Protein 3OHP (pdb70)

Organism: Vibrio cholerae serotype O1 (strain ATCC 39315 / El Tor Inaba N16961) (NCBI:txid243277)

CATH classification: 3.40.50.2020

B-factor: mean 32.17, std 9.3, range [16.94, 75.35]

Radius of gyration: 26.62 Å; Cα contacts (8 Å, |Δi|>4): 1599; chains: 4; bounding box: 49×73×77 Å

Structure (mmCIF, N/CA/C/O backbone):
data_3OHP
#
_entry.id   3OHP
#
_cell.length_a   50.511
_cell.length_b   145.213
_cell.length_c   51.611
_cell.angle_alpha   90.00
_cell.angle_beta   94.76
_cell.angle_gamma   90.00
#
_symmetry.space_group_name_H-M   'P 1 21 1'
#
loop_
_entity.id
_entity.type
_entity.pdbx_description
1 polymer 'Hypoxanthine phosphoribosyltransferase'
2 water water
#
loop_
_atom_site.group_PDB
_atom_site.id
_atom_site.type_symbol
_atom_site.label_atom_id
_atom_site.label_alt_id
_atom_site.label_comp_id
_atom_site.label_asym_id
_atom_site.label_entity_id
_atom_site.label_seq_id
_atom_site.pdbx_PDB_ins_code
_atom_site.Cartn_x
_atom_site.Cartn_y
_atom_site.Cartn_z
_atom_site.occupancy
_atom_site.B_iso_or_equiv
_atom_site.auth_seq_id
_atom_site.auth_comp_id
_atom_site.auth_asym_id
_atom_site.auth_atom_id
_atom_site.pdbx_PDB_model_num
ATOM 1 N N . LYS A 1 2 ? -4.369 -10.616 -21.216 1.00 56.02 2 LYS A N 1
ATOM 2 C CA . LYS A 1 2 ? -3.229 -11.104 -22.056 1.00 56.63 2 LYS A CA 1
ATOM 3 C C . LYS A 1 2 ? -1.864 -11.111 -21.313 1.00 55.21 2 LYS A C 1
ATOM 4 O O . LYS A 1 2 ? -0.858 -11.565 -21.871 1.00 56.38 2 LYS A O 1
ATOM 6 N N . HIS A 1 3 ? -1.828 -10.613 -20.070 1.00 52.79 3 HIS A N 1
ATOM 7 C CA . HIS A 1 3 ? -0.685 -10.834 -19.170 1.00 50.55 3 HIS A CA 1
ATOM 8 C C . HIS A 1 3 ? -1.131 -11.554 -17.880 1.00 47.92 3 HIS A C 1
ATOM 9 O O . HIS A 1 3 ? -2.316 -11.587 -17.561 1.00 47.59 3 HIS A O 1
ATOM 16 N N . THR A 1 4 ? -0.194 -12.153 -17.157 1.00 44.90 4 THR A N 1
ATOM 17 C CA . THR A 1 4 ? -0.535 -12.753 -15.880 1.00 42.01 4 THR A CA 1
ATOM 18 C C . THR A 1 4 ? 0.570 -12.565 -14.852 1.00 39.44 4 THR A C 1
ATOM 19 O O . THR A 1 4 ? 1.679 -12.136 -15.192 1.00 39.01 4 THR A O 1
ATOM 23 N N . VAL A 1 5 ? 0.251 -12.890 -13.599 1.00 36.24 5 VAL A N 1
ATOM 24 C CA . VAL A 1 5 ? 1.175 -12.769 -12.479 1.00 33.44 5 VAL A CA 1
ATOM 25 C C . VAL A 1 5 ? 1.548 -14.155 -11.933 1.00 32.87 5 VAL A C 1
ATOM 26 O O . VAL A 1 5 ? 0.693 -14.959 -11.601 1.00 32.56 5 VAL A O 1
ATOM 30 N N . GLU A 1 6 ? 2.847 -14.392 -11.864 1.00 31.93 6 GLU A N 1
ATOM 31 C CA . GLU A 1 6 ? 3.478 -15.610 -11.411 1.00 32.52 6 GLU A CA 1
ATOM 32 C C . GLU A 1 6 ? 4.049 -15.279 -10.023 1.00 30.38 6 GLU A C 1
ATOM 33 O O . GLU A 1 6 ? 4.468 -14.151 -9.805 1.00 29.55 6 GLU A O 1
ATOM 39 N N . VAL A 1 7 ? 4.080 -16.227 -9.090 1.00 29.64 7 VAL A N 1
ATOM 40 C CA . VAL A 1 7 ? 4.688 -15.974 -7.784 1.00 28.43 7 VAL A CA 1
ATOM 41 C C . VAL A 1 7 ? 6.205 -16.043 -7.948 1.00 29.07 7 VAL A C 1
ATOM 42 O O . VAL A 1 7 ? 6.725 -17.041 -8.422 1.00 29.99 7 VAL A O 1
ATOM 46 N N . MET A 1 8 ? 6.913 -14.981 -7.601 1.00 27.93 8 MET A N 1
ATOM 47 C CA . MET A 1 8 ? 8.370 -15.005 -7.569 1.00 28.11 8 MET A CA 1
ATOM 48 C C . MET A 1 8 ? 8.890 -15.241 -6.141 1.00 27.13 8 MET A C 1
ATOM 49 O O . MET A 1 8 ? 9.781 -16.054 -5.929 1.00 27.19 8 MET A O 1
ATOM 54 N N . ILE A 1 9 ? 8.333 -14.542 -5.158 1.00 24.73 9 ILE A N 1
ATOM 55 C CA . ILE A 1 9 ? 8.713 -14.765 -3.757 1.00 24.20 9 ILE A CA 1
ATOM 56 C C . ILE A 1 9 ? 7.435 -14.969 -2.932 1.00 24.06 9 ILE A C 1
ATOM 57 O O . ILE A 1 9 ? 6.582 -14.116 -2.903 1.00 23.84 9 ILE A O 1
ATOM 62 N N . SER A 1 10 ? 7.297 -16.117 -2.283 1.00 24.88 10 SER A N 1
ATOM 63 C CA . SER A 1 10 ? 6.050 -16.472 -1.656 1.00 25.26 10 SER A CA 1
ATOM 64 C C . SER A 1 10 ? 5.793 -15.596 -0.427 1.00 24.62 10 SER A C 1
ATOM 65 O O . SER A 1 10 ? 6.730 -15.029 0.143 1.00 23.40 10 SER A O 1
ATOM 68 N N A GLU A 1 11 ? 4.508 -15.519 -0.072 0.50 24.12 11 GLU A N 1
ATOM 69 N N B GLU A 1 11 ? 4.532 -15.469 -0.039 0.50 23.64 11 GLU A N 1
ATOM 70 C CA A GLU A 1 11 ? 3.972 -14.891 1.140 0.50 24.23 11 GLU A CA 1
ATOM 71 C CA B GLU A 1 11 ? 4.184 -14.726 1.161 0.50 23.24 11 GLU A CA 1
ATOM 72 C C A GLU A 1 11 ? 4.786 -15.229 2.385 0.50 23.74 11 GLU A C 1
ATOM 73 C C B GLU A 1 11 ? 5.036 -15.194 2.336 0.50 23.26 11 GLU A C 1
ATOM 74 O O A GLU A 1 11 ? 5.077 -14.358 3.195 0.50 23.15 11 GLU A O 1
ATOM 75 O O B GLU A 1 11 ? 5.619 -14.386 3.045 0.50 22.83 11 GLU A O 1
ATOM 86 N N . GLN A 1 12 ? 5.134 -16.503 2.530 1.00 23.94 12 GLN A N 1
ATOM 87 C CA . GLN A 1 12 ? 5.847 -17.019 3.714 1.00 24.32 12 GLN A CA 1
ATOM 88 C C . GLN A 1 12 ? 7.359 -16.728 3.677 1.00 23.66 12 GLN A C 1
ATOM 89 O O . GLN A 1 12 ? 7.977 -16.434 4.709 1.00 23.00 12 GLN A O 1
ATOM 95 N N . GLU A 1 13 ? 7.945 -16.814 2.491 1.00 23.28 13 GLU A N 1
ATOM 96 C CA . GLU A 1 13 ? 9.335 -16.421 2.296 1.00 24.73 13 GLU A CA 1
ATOM 97 C C . GLU A 1 13 ? 9.502 -14.920 2.629 1.00 23.55 13 GLU A C 1
ATOM 98 O O . GLU A 1 13 ? 10.412 -14.521 3.361 1.00 23.97 13 GLU A O 1
ATOM 104 N N . VAL A 1 14 ? 8.584 -14.094 2.137 1.00 22.44 14 VAL A N 1
ATOM 105 C CA . VAL A 1 14 ? 8.613 -12.677 2.482 1.00 20.92 14 VAL A CA 1
ATOM 106 C C . VAL A 1 14 ? 8.529 -12.517 4.012 1.00 21.68 14 VAL A C 1
ATOM 107 O O . VAL A 1 14 ? 9.328 -11.789 4.605 1.00 20.52 14 VAL A O 1
ATOM 111 N N . ALA A 1 15 ? 7.573 -13.208 4.641 1.00 20.93 15 ALA A N 1
ATOM 112 C CA . ALA A 1 15 ? 7.370 -13.035 6.081 1.00 20.94 15 ALA A CA 1
ATOM 113 C C . ALA A 1 15 ? 8.593 -13.435 6.895 1.00 21.45 15 ALA A C 1
ATOM 114 O O . ALA A 1 15 ? 8.945 -12.771 7.876 1.00 21.76 15 ALA A O 1
ATOM 116 N N . GLN A 1 16 ? 9.213 -14.557 6.535 1.00 21.11 16 GLN A N 1
ATOM 117 C CA . GLN A 1 16 ? 10.413 -15.011 7.210 1.00 22.42 16 GLN A CA 1
ATOM 118 C C . GLN A 1 16 ? 11.548 -13.989 7.089 1.00 22.72 16 GLN A C 1
ATOM 119 O O . GLN A 1 16 ? 12.236 -13.685 8.079 1.00 22.25 16 GLN A O 1
ATOM 125 N N . ARG A 1 17 ? 11.738 -13.454 5.882 1.00 22.42 17 ARG A N 1
ATOM 126 C CA . ARG A 1 17 ? 12.770 -12.454 5.671 1.00 22.82 17 ARG A CA 1
ATOM 127 C C . ARG A 1 17 ? 12.537 -11.201 6.524 1.00 22.01 17 ARG A C 1
ATOM 128 O O . ARG A 1 17 ? 13.472 -10.658 7.082 1.00 21.49 17 ARG A O 1
ATOM 136 N N . ILE A 1 18 ? 11.287 -10.733 6.589 1.00 21.38 18 ILE A N 1
ATOM 137 C CA . ILE A 1 18 ? 10.921 -9.513 7.319 1.00 19.99 18 ILE A CA 1
ATOM 138 C C . ILE A 1 18 ? 11.086 -9.761 8.820 1.00 21.12 18 ILE A C 1
ATOM 139 O O . ILE A 1 18 ? 11.510 -8.870 9.574 1.00 20.37 18 ILE A O 1
ATOM 144 N N . ARG A 1 19 ? 10.827 -10.999 9.243 1.00 21.01 19 ARG A N 1
ATOM 145 C CA . ARG A 1 19 ? 11.107 -11.402 10.626 1.00 21.25 19 ARG A CA 1
ATOM 146 C C . ARG A 1 19 ? 12.618 -11.256 10.924 1.00 21.60 19 ARG A C 1
ATOM 147 O O . ARG A 1 19 ? 13.025 -10.735 11.972 1.00 21.39 19 ARG A O 1
ATOM 155 N N . GLU A 1 20 ? 13.454 -11.679 9.980 1.00 21.60 20 GLU A N 1
ATOM 156 C CA . GLU A 1 20 ? 14.904 -11.608 10.176 1.00 22.59 20 GLU A CA 1
ATOM 157 C C . GLU A 1 20 ? 15.403 -10.157 10.184 1.00 22.67 20 GLU A C 1
ATOM 158 O O . GLU A 1 20 ? 16.203 -9.779 11.034 1.00 23.03 20 GLU A O 1
ATOM 164 N N . LEU A 1 21 ? 14.941 -9.355 9.223 1.00 21.66 21 LEU A N 1
ATOM 165 C CA . LEU A 1 21 ? 15.230 -7.923 9.229 1.00 21.38 21 LEU A CA 1
ATOM 166 C C . LEU A 1 21 ? 14.815 -7.251 10.547 1.00 21.76 21 LEU A C 1
ATOM 167 O O . LEU A 1 21 ? 15.576 -6.476 11.117 1.00 20.83 21 LEU A O 1
ATOM 172 N N . GLY A 1 22 ? 13.600 -7.535 11.023 1.00 22.05 22 GLY A N 1
ATOM 173 C CA . GLY A 1 22 ? 13.113 -6.938 12.252 1.00 21.46 22 GLY A CA 1
ATOM 174 C C . GLY A 1 22 ? 14.024 -7.262 13.431 1.00 22.58 22 GLY A C 1
ATOM 175 O O . GLY A 1 22 ? 14.298 -6.396 14.246 1.00 22.63 22 GLY A O 1
ATOM 176 N N . GLN A 1 23 ? 14.493 -8.511 13.502 1.00 23.30 23 GLN A N 1
ATOM 177 C CA . GLN A 1 23 ? 15.429 -8.942 14.525 1.00 25.06 23 GLN A CA 1
ATOM 178 C C . GLN A 1 23 ? 16.743 -8.170 14.443 1.00 24.40 23 GLN A C 1
ATOM 179 O O . GLN A 1 23 ? 17.284 -7.751 15.469 1.00 24.32 23 GLN A O 1
ATOM 185 N N . GLN A 1 24 ? 17.273 -8.012 13.231 1.00 22.92 24 GLN A N 1
ATOM 186 C CA . GLN A 1 24 ? 18.552 -7.315 13.095 1.00 23.94 24 GLN A CA 1
ATOM 187 C C . GLN A 1 24 ? 18.384 -5.818 13.393 1.00 23.13 24 GLN A C 1
ATOM 188 O O . GLN A 1 24 ? 19.263 -5.189 13.948 1.00 22.30 24 GLN A O 1
ATOM 194 N N . ILE A 1 25 ? 17.228 -5.260 13.036 1.00 21.96 25 ILE A N 1
ATOM 195 C CA . ILE A 1 25 ? 16.977 -3.838 13.262 1.00 21.80 25 ILE A CA 1
ATOM 196 C C . ILE A 1 25 ? 16.756 -3.609 14.749 1.00 21.92 25 ILE A C 1
ATOM 197 O O . ILE A 1 25 ? 17.253 -2.631 15.305 1.00 23.05 25 ILE A O 1
ATOM 202 N N . THR A 1 26 ? 16.032 -4.518 15.395 1.00 22.94 26 THR A N 1
ATOM 203 C CA . THR A 1 26 ? 15.800 -4.433 16.834 1.00 23.36 26 THR A CA 1
ATOM 204 C C . THR A 1 26 ? 17.147 -4.402 17.547 1.00 25.64 26 THR A C 1
ATOM 205 O O . THR A 1 26 ? 17.388 -3.554 18.400 1.00 25.73 26 THR A O 1
ATOM 209 N N . GLU A 1 27 ? 18.014 -5.351 17.219 1.00 26.41 27 GLU A N 1
ATOM 210 C CA . GLU A 1 27 ? 19.337 -5.415 17.827 1.00 28.99 27 GLU A CA 1
ATOM 211 C C . GLU A 1 27 ? 20.115 -4.120 17.564 1.00 28.48 27 GLU A C 1
ATOM 212 O O . GLU A 1 27 ? 20.717 -3.539 18.477 1.00 28.04 27 GLU A O 1
ATOM 218 N N . HIS A 1 28 ? 20.085 -3.674 16.316 1.00 27.11 28 HIS A N 1
ATOM 219 C CA . HIS A 1 28 ? 20.884 -2.517 15.911 1.00 27.97 28 HIS A CA 1
ATOM 220 C C . HIS A 1 28 ? 20.553 -1.262 16.720 1.00 27.48 28 HIS A C 1
ATOM 221 O O . HIS A 1 28 ? 21.439 -0.577 17.173 1.00 26.73 28 HIS A O 1
ATOM 228 N N . TYR A 1 29 ? 19.268 -0.966 16.873 1.00 26.49 29 TYR A N 1
ATOM 229 C CA . TYR A 1 29 ? 18.848 0.215 17.616 1.00 26.58 29 TYR A CA 1
ATOM 230 C C . TYR A 1 29 ? 18.554 -0.023 19.097 1.00 28.75 29 TYR A C 1
ATOM 231 O O . TYR A 1 29 ? 17.975 0.841 19.747 1.00 27.98 29 TYR A O 1
ATOM 240 N N . GLN A 1 30 ? 18.908 -1.194 19.614 1.00 30.88 30 GLN A N 1
ATOM 241 C CA . GLN A 1 30 ? 18.764 -1.447 21.040 1.00 35.07 30 GLN A CA 1
ATOM 242 C C . GLN A 1 30 ? 19.283 -0.198 21.778 1.00 36.40 30 GLN A C 1
ATOM 243 O O . GLN A 1 30 ? 20.348 0.302 21.451 1.00 36.42 30 GLN A O 1
ATOM 249 N N . GLY A 1 31 ? 18.538 0.332 22.740 1.00 38.22 31 GLY A N 1
ATOM 250 C CA . GLY A 1 31 ? 19.059 1.484 23.513 1.00 41.41 31 GLY A CA 1
ATOM 251 C C . GLY A 1 31 ? 18.943 2.863 22.853 1.00 42.48 31 GLY A C 1
ATOM 252 O O . GLY A 1 31 ? 19.281 3.876 23.461 1.00 43.26 31 GLY A O 1
ATOM 253 N N . SER A 1 32 ? 18.477 2.929 21.603 1.00 41.90 32 SER A N 1
ATOM 254 C CA . SER A 1 32 ? 18.070 4.221 21.046 1.00 42.04 32 SER A CA 1
ATOM 255 C C . SER A 1 32 ? 16.704 4.634 21.646 1.00 43.11 32 SER A C 1
ATOM 256 O O . SER A 1 32 ? 15.734 3.867 21.627 1.00 42.82 32 SER A O 1
ATOM 259 N N . SER A 1 33 ? 16.610 5.844 22.173 1.00 44.63 33 SER A N 1
ATOM 260 C CA . SER A 1 33 ? 15.312 6.300 22.688 1.00 45.24 33 SER A CA 1
ATOM 261 C C . SER A 1 33 ? 14.458 6.912 21.560 1.00 43.57 33 SER A C 1
ATOM 262 O O . SER A 1 33 ? 13.260 7.174 21.727 1.00 43.94 33 SER A O 1
ATOM 265 N N . ASP A 1 34 ? 15.056 7.080 20.386 1.00 40.15 34 ASP A N 1
ATOM 266 C CA . ASP A 1 34 ? 14.394 7.846 19.375 1.00 37.77 34 ASP A CA 1
ATOM 267 C C . ASP A 1 34 ? 14.446 7.249 17.979 1.00 34.70 34 ASP A C 1
ATOM 268 O O . ASP A 1 34 ? 14.911 7.891 17.045 1.00 34.03 34 ASP A O 1
ATOM 273 N N . LEU A 1 35 ? 13.933 6.041 17.830 1.00 31.42 35 LEU A N 1
ATOM 274 C CA . LEU A 1 35 ? 13.820 5.457 16.506 1.00 28.79 35 LEU A CA 1
ATOM 275 C C . LEU A 1 35 ? 12.559 5.947 15.794 1.00 27.07 35 LEU A C 1
ATOM 276 O O . LEU A 1 35 ? 11.487 5.954 16.381 1.00 26.09 35 LEU A O 1
ATOM 281 N N . VAL A 1 36 ? 12.694 6.343 14.522 1.00 26.29 36 VAL A N 1
ATOM 282 C CA . VAL A 1 36 ? 11.540 6.642 13.670 1.00 24.79 36 VAL A CA 1
ATOM 283 C C . VAL A 1 36 ? 11.680 5.986 12.298 1.00 24.46 36 VAL A C 1
ATOM 284 O O . VAL A 1 36 ? 12.707 6.138 11.625 1.00 22.78 36 VAL A O 1
ATOM 288 N N . LEU A 1 37 ? 10.650 5.238 11.899 1.00 23.11 37 LEU A N 1
ATOM 289 C CA . LEU A 1 37 ? 10.611 4.677 10.567 1.00 22.93 37 LEU A CA 1
ATOM 290 C C . LEU A 1 37 ? 9.868 5.640 9.663 1.00 22.31 37 LEU A C 1
ATOM 291 O O . LEU A 1 37 ? 8.757 6.104 9.981 1.00 21.21 37 LEU A O 1
ATOM 296 N N . VAL A 1 38 ? 10.495 5.955 8.544 1.00 21.73 38 VAL A N 1
ATOM 297 C CA . VAL A 1 38 ? 9.892 6.850 7.584 1.00 20.40 38 VAL A CA 1
ATOM 298 C C . VAL A 1 38 ? 9.747 6.056 6.293 1.00 20.45 38 VAL A C 1
ATOM 299 O O . VAL A 1 38 ? 10.767 5.652 5.710 1.00 21.15 38 VAL A O 1
ATOM 303 N N . GLY A 1 39 ? 8.511 5.836 5.841 1.00 19.29 39 GLY A N 1
ATOM 304 C CA . GLY A 1 39 ? 8.280 5.193 4.531 1.00 20.28 39 GLY A CA 1
ATOM 305 C C . GLY A 1 39 ? 8.150 6.203 3.405 1.00 21.60 39 GLY A C 1
ATOM 306 O O . GLY A 1 39 ? 7.734 7.355 3.632 1.00 21.91 39 GLY A O 1
ATOM 307 N N . LEU A 1 40 ? 8.464 5.779 2.186 1.00 22.64 40 LEU A N 1
ATOM 308 C CA . LEU A 1 40 ? 8.166 6.571 0.989 1.00 24.32 40 LEU A CA 1
ATOM 309 C C . LEU A 1 40 ? 6.892 6.071 0.302 1.00 24.45 40 LEU A C 1
ATOM 310 O O . LEU A 1 40 ? 6.823 4.936 -0.154 1.00 24.50 40 LEU A O 1
ATOM 315 N N . LEU A 1 41 ? 5.878 6.915 0.242 1.00 24.71 41 LEU A N 1
ATOM 316 C CA . LEU A 1 41 ? 4.577 6.504 -0.241 1.00 25.13 41 LEU A CA 1
ATOM 317 C C . LEU A 1 41 ? 4.556 6.593 -1.795 1.00 26.23 41 LEU A C 1
ATOM 318 O O . LEU A 1 41 ? 5.287 7.383 -2.376 1.00 25.66 41 LEU A O 1
ATOM 323 N N . ARG A 1 42 ? 3.744 5.786 -2.467 1.00 26.67 42 ARG A N 1
ATOM 324 C CA . ARG A 1 42 ? 2.836 4.853 -1.836 1.00 26.69 42 ARG A CA 1
ATOM 325 C C . ARG A 1 42 ? 3.471 3.511 -1.543 1.00 26.09 42 ARG A C 1
ATOM 326 O O . ARG A 1 42 ? 3.004 2.806 -0.667 1.00 26.42 42 ARG A O 1
ATOM 334 N N . GLY A 1 43 ? 4.530 3.162 -2.268 1.00 25.59 43 GLY A N 1
ATOM 335 C CA . GLY A 1 43 ? 5.011 1.773 -2.298 1.00 25.75 43 GLY A CA 1
ATOM 336 C C . GLY A 1 43 ? 5.413 1.140 -0.972 1.00 24.97 43 GLY A C 1
ATOM 337 O O . GLY A 1 43 ? 5.210 -0.057 -0.771 1.00 27.01 43 GLY A O 1
ATOM 338 N N . SER A 1 44 ? 5.964 1.936 -0.065 1.00 23.68 44 SER A N 1
ATOM 339 C CA . SER A 1 44 ? 6.476 1.443 1.217 1.00 23.59 44 SER A CA 1
ATOM 340 C C . SER A 1 44 ? 5.476 0.929 2.219 1.00 22.22 44 SER A C 1
ATOM 341 O O . SER A 1 44 ? 5.870 0.287 3.194 1.00 21.95 44 SER A O 1
ATOM 344 N N . PHE A 1 45 ? 4.209 1.271 2.058 1.00 21.38 45 PHE A N 1
ATOM 345 C CA . PHE A 1 45 ? 3.303 1.128 3.190 1.00 21.43 45 PHE A CA 1
ATOM 346 C C . PHE A 1 45 ? 3.088 -0.292 3.699 1.00 20.89 45 PHE A C 1
ATOM 347 O O . PHE A 1 45 ? 2.981 -0.506 4.887 1.00 21.12 45 PHE A O 1
ATOM 355 N N . VAL A 1 46 ? 3.043 -1.265 2.812 1.00 20.34 46 VAL A N 1
ATOM 356 C CA . VAL A 1 46 ? 2.834 -2.661 3.242 1.00 20.00 46 VAL A CA 1
ATOM 357 C C . VAL A 1 46 ? 4.078 -3.213 3.953 1.00 20.13 46 VAL A C 1
ATOM 358 O O . VAL A 1 46 ? 3.969 -3.749 5.053 1.00 20.47 46 VAL A O 1
ATOM 362 N N . PHE A 1 47 ? 5.243 -3.091 3.312 1.00 19.64 47 PHE A N 1
ATOM 363 C CA . PHE A 1 47 ? 6.527 -3.514 3.894 1.00 19.41 47 PHE A CA 1
ATOM 364 C C . PHE A 1 47 ? 6.707 -2.835 5.256 1.00 18.74 47 PHE A C 1
ATOM 365 O O . PHE A 1 47 ? 7.066 -3.474 6.201 1.00 19.80 47 PHE A O 1
ATOM 373 N N . MET A 1 48 ? 6.433 -1.530 5.328 1.00 18.70 48 MET A N 1
ATOM 374 C CA . MET A 1 48 ? 6.466 -0.751 6.571 1.00 19.71 48 MET A CA 1
ATOM 375 C C . MET A 1 48 ? 5.599 -1.345 7.663 1.00 18.41 48 MET A C 1
ATOM 376 O O . MET A 1 48 ? 6.009 -1.419 8.848 1.00 17.87 48 MET A O 1
ATOM 381 N N . ALA A 1 49 ? 4.355 -1.665 7.298 1.00 17.83 49 ALA A N 1
ATOM 382 C CA . ALA A 1 49 ? 3.419 -2.208 8.288 1.00 19.18 49 ALA A CA 1
ATOM 383 C C . ALA A 1 49 ? 3.955 -3.514 8.839 1.00 19.87 49 ALA A C 1
ATOM 384 O O . ALA A 1 49 ? 3.947 -3.754 10.062 1.00 19.88 49 ALA A O 1
ATOM 386 N N . ASP A 1 50 ? 4.442 -4.366 7.946 1.00 19.17 50 ASP A N 1
ATOM 387 C CA . ASP A 1 50 ? 4.927 -5.678 8.404 1.00 20.20 50 ASP A CA 1
ATOM 388 C C . ASP A 1 50 ? 6.228 -5.555 9.189 1.00 20.73 50 ASP A C 1
ATOM 389 O O . ASP A 1 50 ? 6.386 -6.154 10.263 1.00 20.69 50 ASP A O 1
ATOM 394 N N . LEU A 1 51 ? 7.114 -4.711 8.699 1.00 19.59 51 LEU A N 1
ATOM 395 C CA . LEU A 1 51 ? 8.415 -4.561 9.342 1.00 19.81 51 LEU A CA 1
ATOM 396 C C . LEU A 1 51 ? 8.287 -3.942 10.732 1.00 20.66 51 LEU A C 1
ATOM 397 O O . LEU A 1 51 ? 8.925 -4.402 11.679 1.00 21.16 51 LEU A O 1
ATOM 402 N N . ALA A 1 52 ? 7.484 -2.881 10.839 1.00 20.46 52 ALA A N 1
ATOM 403 C CA . ALA A 1 52 ? 7.300 -2.184 12.119 1.00 21.48 52 ALA A CA 1
ATOM 404 C C . ALA A 1 52 ? 6.844 -3.192 13.148 1.00 21.63 52 ALA A C 1
ATOM 405 O O . ALA A 1 52 ? 7.222 -3.122 14.304 1.00 22.69 52 ALA A O 1
ATOM 407 N N . ARG A 1 53 ? 5.998 -4.129 12.732 1.00 22.33 53 ARG A N 1
ATOM 408 C CA . ARG A 1 53 ? 5.510 -5.142 13.686 1.00 22.57 53 ARG A CA 1
ATOM 409 C C . ARG A 1 53 ? 6.572 -6.185 14.103 1.00 23.03 53 ARG A C 1
ATOM 410 O O . ARG A 1 53 ? 6.370 -6.923 15.065 1.00 21.93 53 ARG A O 1
ATOM 418 N N . GLN A 1 54 ? 7.663 -6.273 13.348 1.00 22.58 54 GLN A N 1
ATOM 419 C CA . GLN A 1 54 ? 8.738 -7.194 13.718 1.00 23.53 54 GLN A CA 1
ATOM 420 C C . GLN A 1 54 ? 9.860 -6.482 14.481 1.00 23.54 54 GLN A C 1
ATOM 421 O O . GLN A 1 54 ? 10.886 -7.081 14.783 1.00 24.31 54 GLN A O 1
ATOM 427 N N . ILE A 1 55 ? 9.698 -5.189 14.733 1.00 23.42 55 ILE A N 1
ATOM 428 C CA . ILE A 1 55 ? 10.729 -4.450 15.437 1.00 24.30 55 ILE A CA 1
ATOM 429 C C . ILE A 1 55 ? 10.323 -4.321 16.900 1.00 25.56 55 ILE A C 1
ATOM 430 O O . ILE A 1 55 ? 9.328 -3.679 17.251 1.00 26.23 55 ILE A O 1
ATOM 435 N N . HIS A 1 56 ? 11.081 -4.958 17.764 1.00 26.75 56 HIS A N 1
ATOM 436 C CA . HIS A 1 56 ? 10.670 -5.010 19.164 1.00 28.53 56 HIS A CA 1
ATOM 437 C C . HIS A 1 56 ? 11.250 -3.884 19.994 1.00 28.73 56 HIS A C 1
ATOM 438 O O . HIS A 1 56 ? 11.896 -4.106 21.012 1.00 28.34 56 HIS A O 1
ATOM 445 N N . LEU A 1 57 ? 10.958 -2.665 19.549 1.00 28.59 57 LEU A N 1
ATOM 446 C CA . LEU A 1 57 ? 11.364 -1.437 20.227 1.00 28.61 57 LEU A CA 1
ATOM 447 C C . LEU A 1 57 ? 10.240 -0.442 20.061 1.00 28.35 57 LEU A C 1
ATOM 448 O O . LEU A 1 57 ? 9.567 -0.406 19.016 1.00 26.80 57 LEU A O 1
ATOM 453 N N . THR A 1 58 ? 10.055 0.390 21.067 1.00 28.64 58 THR A N 1
ATOM 454 C CA . THR A 1 58 ? 9.128 1.481 20.979 1.00 29.12 58 THR A CA 1
ATOM 455 C C . THR A 1 58 ? 9.663 2.422 19.932 1.00 29.04 58 THR A C 1
ATOM 456 O O . THR A 1 58 ? 10.845 2.789 19.966 1.00 30.11 58 THR A O 1
ATOM 460 N N . HIS A 1 59 ? 8.826 2.790 18.970 1.00 26.87 59 HIS A N 1
ATOM 461 C CA . HIS A 1 59 ? 9.296 3.709 17.932 1.00 25.94 59 HIS A CA 1
ATOM 462 C C . HIS A 1 59 ? 8.167 4.493 17.292 1.00 26.09 59 HIS A C 1
ATOM 463 O O . HIS A 1 59 ? 6.984 4.211 17.540 1.00 25.77 59 HIS A O 1
ATOM 470 N N . GLN A 1 60 ? 8.529 5.476 16.467 1.00 25.88 60 GLN A N 1
ATOM 471 C CA . GLN A 1 60 ? 7.534 6.286 15.791 1.00 26.40 60 GLN A CA 1
ATOM 472 C C . GLN A 1 60 ? 7.498 5.918 14.301 1.00 26.48 60 GLN A C 1
ATOM 473 O O . GLN A 1 60 ? 8.418 5.278 13.785 1.00 24.80 60 GLN A O 1
ATOM 479 N N . VAL A 1 61 ? 6.425 6.302 13.620 1.00 27.36 61 VAL A N 1
ATOM 480 C CA . VAL A 1 61 ? 6.324 6.057 12.171 1.00 27.84 61 VAL A CA 1
ATOM 481 C C . VAL A 1 61 ? 5.937 7.360 11.481 1.00 28.50 61 VAL A C 1
ATOM 482 O O . VAL A 1 61 ? 5.187 8.186 12.043 1.00 30.75 61 VAL A O 1
ATOM 486 N N . ASP A 1 62 ? 6.489 7.599 10.299 1.00 26.97 62 ASP A N 1
ATOM 487 C CA . ASP A 1 62 ? 6.102 8.758 9.516 1.00 26.60 62 ASP A CA 1
ATOM 488 C C . ASP A 1 62 ? 6.296 8.400 8.034 1.00 26.48 62 ASP A C 1
ATOM 489 O O . ASP A 1 62 ? 6.879 7.350 7.693 1.00 24.99 62 ASP A O 1
ATOM 494 N N . PHE A 1 63 ? 5.831 9.294 7.168 1.00 26.34 63 PHE A N 1
ATOM 495 C CA . PHE A 1 63 ? 5.883 9.073 5.735 1.00 26.42 63 PHE A CA 1
ATOM 496 C C . PHE A 1 63 ? 6.213 10.347 5.005 1.00 26.42 63 PHE A C 1
ATOM 4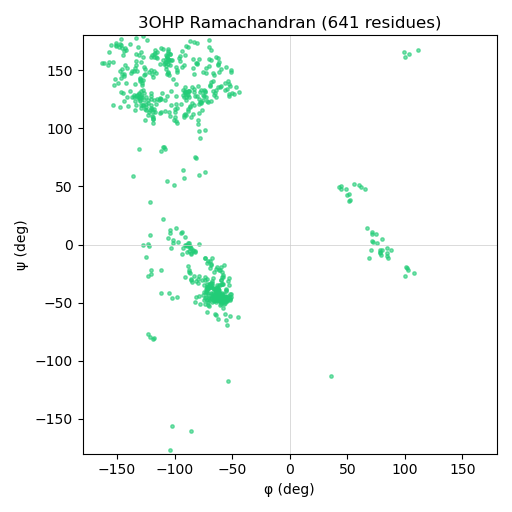97 O O . PHE A 1 63 ? 5.850 11.448 5.448 1.00 25.88 63 PHE A O 1
ATOM 505 N N . MET A 1 64 ? 6.843 10.179 3.851 1.00 25.71 64 MET A N 1
ATOM 506 C CA . MET A 1 64 ? 7.060 11.288 2.934 1.00 28.05 64 MET A CA 1
ATOM 507 C C . MET A 1 64 ? 6.491 10.820 1.606 1.00 27.80 64 MET A C 1
ATOM 508 O O . MET A 1 64 ? 6.416 9.601 1.343 1.00 27.22 64 MET A O 1
ATOM 513 N N . THR A 1 65 ? 6.053 11.763 0.784 1.00 27.16 65 THR A N 1
ATOM 514 C CA . THR A 1 65 ? 5.741 11.425 -0.595 1.00 27.67 65 THR A CA 1
ATOM 515 C C . THR A 1 65 ? 6.654 12.280 -1.455 1.00 28.16 65 THR A C 1
ATOM 516 O O . THR A 1 65 ? 6.517 13.513 -1.467 1.00 27.65 65 THR A O 1
ATOM 520 N N . ALA A 1 66 ? 7.619 11.642 -2.114 1.00 29.56 66 ALA A N 1
ATOM 521 C CA . ALA A 1 66 ? 8.524 12.349 -3.027 1.00 33.37 66 ALA A CA 1
ATOM 522 C C . ALA A 1 66 ? 7.982 12.186 -4.427 1.00 36.42 66 ALA A C 1
ATOM 523 O O . ALA A 1 66 ? 7.198 11.269 -4.673 1.00 37.17 66 ALA A O 1
ATOM 525 N N . SER A 1 67 ? 8.405 13.063 -5.343 1.00 39.89 67 SER A N 1
ATOM 526 C CA . SER A 1 67 ? 7.683 13.352 -6.585 1.00 43.08 67 SER A CA 1
ATOM 527 C C . SER A 1 67 ? 7.841 12.443 -7.777 1.00 45.69 67 SER A C 1
ATOM 528 O O . SER A 1 67 ? 6.825 12.139 -8.430 1.00 47.34 67 SER A O 1
ATOM 531 N N . SER A 1 68 ? 9.080 12.111 -8.164 1.00 47.32 68 SER A N 1
ATOM 532 C CA . SER A 1 68 ? 9.300 11.455 -9.491 1.00 49.06 68 SER A CA 1
ATOM 533 C C . SER A 1 68 ? 9.951 12.375 -10.527 1.00 50.11 68 SER A C 1
ATOM 534 O O . SER A 1 68 ? 10.764 13.231 -10.187 1.00 50.86 68 SER A O 1
ATOM 537 N N . ARG A 1 77 ? 11.887 16.009 -13.660 1.00 46.26 77 ARG A N 1
ATOM 538 C CA . ARG A 1 77 ? 13.318 15.900 -13.380 1.00 45.93 77 ARG A CA 1
ATOM 539 C C . ARG A 1 77 ? 13.705 16.070 -11.887 1.00 43.40 77 ARG A C 1
ATOM 540 O O . ARG A 1 77 ? 14.287 15.154 -11.303 1.00 43.22 77 ARG A O 1
ATOM 548 N N . ASP A 1 78 ? 13.405 17.219 -11.274 1.00 41.00 78 ASP A N 1
ATOM 549 C CA . ASP A 1 78 ? 13.694 17.435 -9.832 1.00 37.42 78 ASP A CA 1
ATOM 550 C C . ASP A 1 78 ? 12.957 16.462 -8.912 1.00 35.14 78 ASP A C 1
ATOM 551 O O . ASP A 1 78 ? 11.833 16.065 -9.189 1.00 34.40 78 ASP A O 1
ATOM 556 N N . VAL A 1 79 ? 13.567 16.121 -7.779 1.00 32.62 79 VAL A N 1
ATOM 557 C CA . VAL A 1 79 ? 12.838 15.395 -6.771 1.00 31.24 79 VAL A CA 1
ATOM 558 C C . VAL A 1 79 ? 12.219 16.432 -5.834 1.00 30.95 79 VAL A C 1
ATOM 559 O O . VAL A 1 79 ? 12.937 17.146 -5.134 1.00 32.04 79 VAL A O 1
ATOM 563 N N . ARG A 1 80 ? 10.894 16.518 -5.862 1.00 30.06 80 ARG A N 1
ATOM 564 C CA . ARG A 1 80 ? 10.135 17.461 -5.061 1.00 29.58 80 ARG A CA 1
ATOM 565 C C . ARG A 1 80 ? 9.352 16.736 -3.960 1.00 29.30 80 ARG A C 1
ATOM 566 O O . ARG A 1 80 ? 9.107 15.528 -4.042 1.00 28.08 80 ARG A O 1
ATOM 574 N N . ILE A 1 81 ? 8.990 17.464 -2.920 1.00 27.95 81 ILE A N 1
ATOM 575 C CA . ILE A 1 81 ? 8.299 16.867 -1.796 1.00 27.16 81 ILE A CA 1
ATOM 576 C C . ILE A 1 81 ? 6.820 17.123 -1.923 1.00 27.33 81 ILE A C 1
ATOM 577 O O . ILE A 1 81 ? 6.377 18.243 -1.731 1.00 28.13 81 ILE A O 1
ATOM 582 N N . LEU A 1 82 ? 6.045 16.104 -2.283 1.00 27.37 82 LEU A N 1
ATOM 583 C CA . LEU A 1 82 ? 4.616 16.315 -2.491 1.00 28.84 82 LEU A CA 1
ATOM 584 C C . LEU A 1 82 ? 3.907 16.336 -1.159 1.00 28.34 82 LEU A C 1
ATOM 585 O O . LEU A 1 82 ? 2.892 17.010 -0.994 1.00 29.30 82 LEU A O 1
ATOM 590 N N . LYS A 1 83 ? 4.459 15.604 -0.198 1.00 27.16 83 LYS A N 1
ATOM 591 C CA . LYS A 1 83 ? 3.950 15.584 1.168 1.00 26.52 83 LYS A CA 1
ATOM 592 C C . LYS A 1 83 ? 5.102 15.244 2.089 1.00 26.34 83 LYS A C 1
ATOM 593 O O . LYS A 1 83 ? 5.758 14.191 1.948 1.00 25.47 83 LYS A O 1
ATOM 599 N N . ASP A 1 84 ? 5.390 16.162 2.997 1.00 25.22 84 ASP A N 1
ATOM 600 C CA . ASP A 1 84 ? 6.528 16.020 3.880 1.00 25.14 84 ASP A CA 1
ATOM 601 C C . ASP A 1 84 ? 6.159 15.213 5.130 1.00 24.73 84 ASP A C 1
ATOM 602 O O . ASP A 1 84 ? 4.982 14.878 5.338 1.00 25.05 84 ASP A O 1
ATOM 607 N N . LEU A 1 85 ? 7.162 14.933 5.959 1.00 25.03 85 LEU A N 1
ATOM 608 C CA . LEU A 1 85 ? 6.944 14.335 7.300 1.00 25.96 85 LEU A CA 1
ATOM 609 C C . LEU A 1 85 ? 5.908 15.140 8.069 1.00 27.92 85 LEU A C 1
ATOM 610 O O . LEU A 1 85 ? 5.813 16.346 7.876 1.00 28.30 85 LEU A O 1
ATOM 615 N N . ASP A 1 86 ? 5.128 14.487 8.933 1.00 29.12 86 ASP A N 1
ATOM 616 C CA . ASP A 1 86 ? 4.279 15.223 9.880 1.00 31.02 86 ASP A CA 1
ATOM 617 C C . ASP A 1 86 ? 5.082 15.670 11.108 1.00 31.59 86 ASP A C 1
ATOM 618 O O . ASP A 1 86 ? 4.798 16.729 11.686 1.00 32.95 86 ASP A O 1
ATOM 623 N N . ASP A 1 87 ? 6.087 14.893 11.507 1.00 30.14 87 ASP A N 1
ATOM 624 C CA . ASP A 1 87 ? 6.840 15.206 12.742 1.00 31.11 87 ASP A CA 1
ATOM 625 C C . ASP A 1 87 ? 8.318 15.525 12.535 1.00 29.79 87 ASP A C 1
ATOM 626 O O . ASP A 1 87 ? 8.861 15.272 11.454 1.00 29.21 87 ASP A O 1
ATOM 631 N N . ASP A 1 88 ? 8.938 16.052 13.594 1.00 29.09 88 ASP A N 1
ATOM 632 C CA . ASP A 1 88 ? 10.377 16.401 13.641 1.00 29.68 88 ASP A CA 1
ATOM 633 C C . ASP A 1 88 ? 11.281 15.174 13.711 1.00 29.01 88 ASP A C 1
ATOM 634 O O . ASP A 1 88 ? 10.908 14.179 14.329 1.00 28.55 88 ASP A O 1
ATOM 639 N N . ILE A 1 89 ? 12.472 15.251 13.113 1.00 27.58 89 ILE A N 1
ATOM 640 C CA . ILE A 1 89 ? 13.455 14.158 13.233 1.00 26.44 89 ILE A CA 1
ATOM 641 C C . ILE A 1 89 ? 14.784 14.621 13.789 1.00 27.35 89 ILE A C 1
ATOM 642 O O . ILE A 1 89 ? 15.709 13.820 13.954 1.00 27.32 89 ILE A O 1
ATOM 647 N N . LYS A 1 90 ? 14.893 15.908 14.095 1.00 27.79 90 LYS A N 1
ATOM 648 C CA . LYS A 1 90 ? 16.117 16.413 14.668 1.00 29.57 90 LYS A CA 1
ATOM 649 C C . LYS A 1 90 ? 16.535 15.551 15.852 1.00 29.74 90 LYS A C 1
ATOM 650 O O . LYS A 1 90 ? 15.717 15.287 16.721 1.00 29.04 90 LYS A O 1
ATOM 656 N N . GLY A 1 91 ? 17.802 15.114 15.872 1.00 29.62 91 GLY A N 1
ATOM 657 C CA . GLY A 1 91 ? 18.350 14.322 16.986 1.00 29.44 91 GLY A CA 1
ATOM 658 C C . GLY A 1 91 ? 17.753 12.918 17.133 1.00 29.02 91 GLY A C 1
ATOM 659 O O . GLY A 1 91 ? 17.932 12.275 18.157 1.00 29.43 91 GLY A O 1
ATOM 660 N N . LYS A 1 92 ? 17.048 12.434 16.113 1.00 27.81 92 LYS A N 1
ATOM 661 C CA . LYS A 1 92 ? 16.438 11.096 16.154 1.00 27.76 92 LYS A CA 1
ATOM 662 C C . LYS A 1 92 ? 17.188 10.125 15.254 1.00 26.93 92 LYS A C 1
ATOM 663 O O . LYS A 1 92 ? 17.831 10.556 14.291 1.00 26.43 92 LYS A O 1
ATOM 669 N N . ASP A 1 93 ? 17.064 8.821 15.531 1.00 26.28 93 ASP A N 1
ATOM 670 C CA . ASP A 1 93 ? 17.549 7.789 14.595 1.00 25.25 93 ASP A CA 1
ATOM 671 C C . ASP A 1 93 ? 16.459 7.488 13.585 1.00 24.59 93 ASP A C 1
ATOM 672 O O . ASP A 1 93 ? 15.364 7.054 13.958 1.00 24.60 93 ASP A O 1
ATOM 677 N N . VAL A 1 94 ? 16.759 7.748 12.313 1.00 22.98 94 VAL A N 1
ATOM 678 C CA . VAL A 1 94 ? 15.802 7.617 11.215 1.00 21.70 94 VAL A CA 1
ATOM 679 C C . VAL A 1 94 ? 16.120 6.390 10.358 1.00 21.43 94 VAL A C 1
ATOM 680 O O . VAL A 1 94 ? 17.272 6.166 9.940 1.00 20.47 94 VAL A O 1
ATOM 684 N N . LEU A 1 95 ? 15.111 5.561 10.155 1.00 21.09 95 LEU A N 1
ATOM 685 C CA . LEU A 1 95 ? 15.230 4.443 9.270 1.00 22.06 95 LEU A CA 1
ATOM 686 C C . LEU A 1 95 ? 14.319 4.714 8.089 1.00 21.79 95 LEU A C 1
ATOM 687 O O . LEU A 1 95 ? 13.102 4.728 8.237 1.00 21.61 95 LEU A O 1
ATOM 692 N N . LEU A 1 96 ? 14.904 4.912 6.921 1.00 22.90 96 LEU A N 1
ATOM 693 C CA . LEU A 1 96 ? 14.134 5.051 5.672 1.00 23.08 96 LEU A CA 1
ATOM 694 C C . LEU A 1 96 ? 13.708 3.677 5.212 1.00 23.26 96 LEU A C 1
ATOM 695 O O . LEU A 1 96 ? 14.526 2.750 5.154 1.00 23.30 96 LEU A O 1
ATOM 700 N N . VAL A 1 97 ? 12.427 3.544 4.882 1.00 22.82 97 VAL A N 1
ATOM 701 C CA . VAL A 1 97 ? 11.874 2.244 4.582 1.00 22.47 97 VAL A CA 1
ATOM 702 C C . VAL A 1 97 ? 11.333 2.268 3.162 1.00 23.49 97 VAL A C 1
ATOM 703 O O . VAL A 1 97 ? 10.411 3.030 2.832 1.00 23.58 97 VAL A O 1
ATOM 707 N N . GLU A 1 98 ? 11.913 1.434 2.315 1.00 24.51 98 GLU A N 1
ATOM 708 C CA . GLU A 1 98 ? 11.561 1.382 0.908 1.00 25.76 98 GLU A CA 1
ATOM 709 C C . GLU A 1 98 ? 10.957 0.057 0.483 1.00 25.65 98 GLU A C 1
ATOM 710 O O . GLU A 1 98 ? 11.350 -0.982 0.956 1.00 24.64 98 GLU A O 1
ATOM 716 N N . ASP A 1 99 ? 10.043 0.094 -0.480 1.00 25.92 99 ASP A N 1
ATOM 717 C CA . ASP A 1 99 ? 9.589 -1.150 -1.082 1.00 26.88 99 ASP A CA 1
ATOM 718 C C . ASP A 1 99 ? 10.656 -1.724 -2.026 1.00 26.42 99 ASP A C 1
ATOM 719 O O . ASP A 1 99 ? 10.975 -2.921 -1.984 1.00 26.16 99 ASP A O 1
ATOM 724 N N . ILE A 1 100 ? 11.191 -0.878 -2.894 1.00 26.18 100 ILE A N 1
ATOM 725 C CA . ILE A 1 100 ? 12.196 -1.312 -3.857 1.00 26.82 100 ILE A CA 1
ATOM 726 C C . ILE A 1 100 ? 13.156 -0.147 -4.178 1.00 27.19 100 ILE A C 1
ATOM 727 O O . ILE A 1 100 ? 12.732 1.006 -4.299 1.00 26.98 100 ILE A O 1
ATOM 732 N N . ILE A 1 101 ? 14.449 -0.448 -4.279 1.00 26.60 101 ILE A N 1
ATOM 733 C CA . ILE A 1 101 ? 15.430 0.530 -4.704 1.00 26.94 101 ILE A CA 1
ATOM 734 C C . ILE A 1 101 ? 15.971 0.072 -6.049 1.00 27.63 101 ILE A C 1
ATOM 735 O O . ILE A 1 101 ? 16.431 -1.056 -6.193 1.00 27.49 101 ILE A O 1
ATOM 740 N N . ASP A 1 102 ? 15.881 0.929 -7.047 1.00 27.32 102 ASP A N 1
ATOM 741 C CA . ASP A 1 102 ? 16.403 0.568 -8.364 1.00 27.45 102 ASP A CA 1
ATOM 742 C C . ASP A 1 102 ? 17.468 1.563 -8.834 1.00 27.54 102 ASP A C 1
ATOM 743 O O . ASP A 1 102 ? 18.665 1.303 -8.691 1.00 27.12 102 ASP A O 1
ATOM 748 N N . THR A 1 103 ? 17.046 2.718 -9.345 1.00 27.52 103 THR A N 1
ATOM 749 C CA . THR A 1 103 ? 18.012 3.711 -9.808 1.00 27.86 103 THR A CA 1
ATOM 750 C C . THR A 1 103 ? 18.691 4.332 -8.594 1.00 27.81 103 THR A C 1
ATOM 751 O O . THR A 1 103 ? 19.843 4.713 -8.669 1.00 27.56 103 THR A O 1
ATOM 755 N N . GLY A 1 104 ? 17.942 4.470 -7.494 1.00 26.41 104 GLY A N 1
ATOM 756 C CA . GLY A 1 104 ? 18.430 5.124 -6.293 1.00 28.08 104 GLY A CA 1
ATOM 757 C C . GLY A 1 104 ? 18.306 6.643 -6.291 1.00 29.10 104 GLY A C 1
ATOM 758 O O . GLY A 1 104 ? 18.602 7.284 -5.285 1.00 28.81 104 GLY A O 1
ATOM 759 N N . ASN A 1 105 ? 17.830 7.219 -7.393 1.00 30.28 105 ASN A N 1
ATOM 760 C CA . ASN A 1 105 ? 17.753 8.680 -7.510 1.00 31.48 105 ASN A CA 1
ATOM 761 C C . ASN A 1 105 ? 16.865 9.376 -6.499 1.00 30.17 105 ASN A C 1
ATOM 762 O O . ASN A 1 105 ? 17.279 10.369 -5.902 1.00 30.81 105 ASN A O 1
ATOM 767 N N . THR A 1 106 ? 15.652 8.870 -6.322 1.00 28.54 106 THR A N 1
ATOM 768 C CA . THR A 1 106 ? 14.701 9.513 -5.437 1.00 27.48 106 THR A CA 1
ATOM 769 C C . THR A 1 106 ? 15.144 9.359 -3.997 1.00 27.49 106 THR A C 1
ATOM 770 O O . THR A 1 106 ? 15.105 10.299 -3.202 1.00 26.31 106 THR A O 1
ATOM 774 N N . LEU A 1 107 ? 15.535 8.138 -3.668 1.00 26.95 107 LEU A N 1
ATOM 775 C CA . LEU A 1 107 ? 15.929 7.803 -2.312 1.00 27.43 107 LEU A CA 1
ATOM 776 C C . LEU A 1 107 ? 17.113 8.655 -1.878 1.00 27.06 107 LEU A C 1
ATOM 777 O O . LEU A 1 107 ? 17.127 9.197 -0.769 1.00 27.29 107 LEU A O 1
ATOM 782 N N . ASN A 1 108 ? 18.107 8.761 -2.757 1.00 27.64 108 ASN A N 1
ATOM 783 C CA . ASN A 1 108 ? 19.277 9.591 -2.497 1.00 28.67 108 ASN A CA 1
ATOM 784 C C . ASN A 1 108 ? 18.889 11.051 -2.182 1.00 28.59 108 ASN A C 1
ATOM 785 O O . ASN A 1 108 ? 19.408 11.657 -1.238 1.00 27.98 108 ASN A O 1
ATOM 790 N N . LYS A 1 109 ? 17.979 11.613 -2.967 1.00 27.87 109 LYS A N 1
ATOM 791 C CA . LYS A 1 109 ? 17.623 13.016 -2.734 1.00 28.20 109 LYS A CA 1
ATOM 792 C C . LYS A 1 109 ? 16.844 13.144 -1.421 1.00 27.10 109 LYS A C 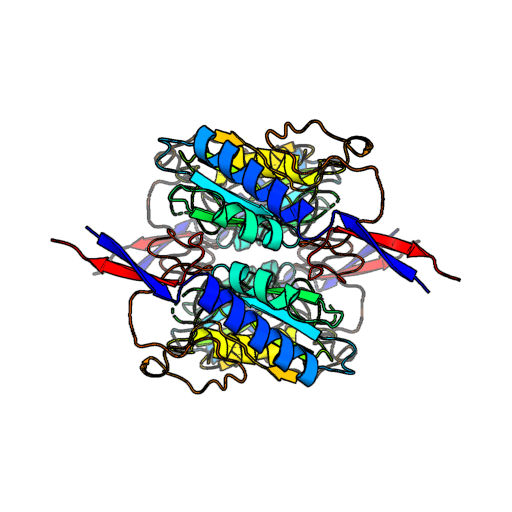1
ATOM 793 O O . LYS A 1 109 ? 17.031 14.107 -0.672 1.00 27.33 109 LYS A O 1
ATOM 799 N N . VAL A 1 110 ? 15.988 12.161 -1.142 1.00 25.96 110 VAL A N 1
ATOM 800 C CA . VAL A 1 110 ? 15.204 12.164 0.096 1.00 24.91 110 VAL A CA 1
ATOM 801 C C . VAL A 1 110 ? 16.153 12.084 1.282 1.00 24.73 110 VAL A C 1
ATOM 802 O O . VAL A 1 110 ? 16.008 12.823 2.249 1.00 24.18 110 VAL A O 1
ATOM 806 N N . LYS A 1 111 ? 17.154 11.219 1.196 1.00 23.75 111 LYS A N 1
ATOM 807 C CA . LYS A 1 111 ? 18.139 11.172 2.280 1.00 23.90 111 LYS A CA 1
ATOM 808 C C . LYS A 1 111 ? 18.851 12.515 2.479 1.00 23.41 111 LYS A C 1
ATOM 809 O O . LYS A 1 111 ? 19.028 12.971 3.602 1.00 23.78 111 LYS A O 1
ATOM 815 N N . GLU A 1 112 ? 19.254 13.156 1.392 1.00 23.64 112 GLU A N 1
ATOM 816 C CA . GLU A 1 112 ? 19.912 14.460 1.503 1.00 24.46 112 GLU A CA 1
ATOM 817 C C . GLU A 1 112 ? 18.976 15.523 2.094 1.00 23.62 112 GLU A C 1
ATOM 818 O O . GLU A 1 112 ? 19.406 16.374 2.867 1.00 24.26 112 GLU A O 1
ATOM 824 N N . ILE A 1 113 ? 17.701 15.473 1.727 1.00 22.69 113 ILE A N 1
ATOM 825 C CA . ILE A 1 113 ? 16.738 16.440 2.256 1.00 22.68 113 ILE A CA 1
ATOM 826 C C . ILE A 1 113 ? 16.598 16.269 3.762 1.00 23.12 113 ILE A C 1
ATOM 827 O O . ILE A 1 113 ? 16.624 17.254 4.507 1.00 23.66 113 ILE A O 1
ATOM 832 N N . LEU A 1 114 ? 16.490 15.018 4.214 1.00 21.54 114 LEU A N 1
ATOM 833 C CA . LEU A 1 114 ? 16.274 14.757 5.626 1.00 22.55 114 LEU A CA 1
ATOM 834 C C . LEU A 1 114 ? 17.529 15.005 6.426 1.00 23.16 114 LEU A C 1
ATOM 835 O O . LEU A 1 114 ? 17.439 15.333 7.616 1.00 23.44 114 LEU A O 1
ATOM 840 N N . ALA A 1 115 ? 18.704 14.797 5.798 1.00 22.46 115 ALA A N 1
ATOM 841 C CA . ALA A 1 115 ? 19.962 14.997 6.512 1.00 23.75 115 ALA A CA 1
ATOM 842 C C . ALA A 1 115 ? 20.077 16.450 6.965 1.00 24.56 115 ALA A C 1
ATOM 843 O O . ALA A 1 115 ? 20.585 16.714 8.044 1.00 25.53 115 ALA A O 1
ATOM 845 N N . LEU A 1 116 ? 19.561 17.389 6.164 1.00 24.28 116 LEU A N 1
ATOM 846 C CA . LEU A 1 116 ? 19.584 18.805 6.562 1.00 25.13 116 LEU A CA 1
ATOM 847 C C . LEU A 1 116 ? 18.885 19.053 7.919 1.00 25.00 116 LEU A C 1
ATOM 848 O O . LEU A 1 116 ? 19.052 20.108 8.532 1.00 24.08 116 LEU A O 1
ATOM 853 N N . ARG A 1 117 ? 18.062 18.109 8.373 1.00 24.61 117 ARG A N 1
ATOM 854 C CA . ARG A 1 117 ? 17.335 18.345 9.630 1.00 25.77 117 ARG A CA 1
ATOM 855 C C . ARG A 1 117 ? 18.113 17.893 10.861 1.00 26.18 117 ARG A C 1
ATOM 856 O O . ARG A 1 117 ? 17.614 18.005 11.984 1.00 27.34 117 ARG A O 1
ATOM 864 N N . GLU A 1 118 ? 19.329 17.389 10.657 1.00 27.01 118 GLU A N 1
ATOM 865 C CA . GLU A 1 118 ? 20.193 16.894 11.761 1.00 27.87 118 GLU A CA 1
ATOM 866 C C . GLU A 1 118 ? 19.582 15.812 12.676 1.00 26.60 118 GLU A C 1
ATOM 867 O O . GLU A 1 118 ? 19.590 15.911 13.905 1.00 26.69 118 GLU A O 1
ATOM 873 N N . PRO A 1 119 ? 19.063 14.750 12.056 1.00 25.15 119 PRO A N 1
ATOM 874 C CA . PRO A 1 119 ? 18.734 13.535 12.759 1.00 24.24 119 PRO A CA 1
ATOM 875 C C . PRO A 1 119 ? 20.014 12.973 13.357 1.00 25.33 119 PRO A C 1
ATOM 876 O O . PRO A 1 119 ? 21.107 13.273 12.872 1.00 25.66 119 PRO A O 1
ATOM 880 N N . LYS A 1 120 ? 19.909 12.153 14.392 1.00 26.01 120 LYS A N 1
ATOM 881 C CA . LYS A 1 120 ? 21.118 11.573 14.949 1.00 26.62 120 LYS A CA 1
ATOM 882 C C . LYS A 1 120 ? 21.749 10.643 13.906 1.00 25.43 120 LYS A C 1
ATOM 883 O O . LYS A 1 120 ? 22.973 10.605 13.767 1.00 25.41 120 LYS A O 1
ATOM 889 N N . SER A 1 121 ? 20.921 9.914 13.166 1.00 24.55 121 SER A N 1
ATOM 890 C CA . SER A 1 121 ? 21.420 9.014 12.130 1.00 24.20 121 SER A CA 1
ATOM 891 C C . SER A 1 121 ? 20.346 8.718 11.097 1.00 23.31 121 SER A C 1
ATOM 892 O O . SER A 1 121 ? 19.147 8.853 11.388 1.00 23.36 121 SER A O 1
ATOM 895 N N . ILE A 1 122 ? 20.768 8.382 9.880 1.00 21.75 122 ILE A N 1
ATOM 896 C CA . ILE A 1 122 ? 19.847 7.878 8.857 1.00 21.67 122 ILE A CA 1
ATOM 897 C C . ILE A 1 122 ? 20.414 6.599 8.287 1.00 21.09 122 ILE A C 1
ATOM 898 O O . ILE A 1 122 ? 21.582 6.548 7.883 1.00 20.74 122 ILE A O 1
ATOM 903 N N . ARG A 1 123 ? 19.596 5.562 8.265 1.00 20.35 123 ARG A N 1
ATOM 904 C CA . ARG A 1 123 ? 19.949 4.316 7.617 1.00 21.41 123 ARG A CA 1
ATOM 905 C C . ARG A 1 123 ? 18.767 3.919 6.740 1.00 21.19 123 ARG A C 1
ATOM 906 O O . ARG A 1 123 ? 17.681 4.506 6.824 1.00 21.92 123 ARG A O 1
ATOM 914 N N . ILE A 1 124 ? 18.970 2.922 5.905 1.00 21.44 124 ILE A N 1
ATOM 915 C CA . ILE A 1 124 ? 17.974 2.595 4.897 1.00 20.76 124 ILE A CA 1
ATOM 916 C C . ILE A 1 124 ? 17.726 1.107 4.872 1.00 20.74 124 ILE A C 1
ATOM 917 O O . ILE A 1 124 ? 18.664 0.318 4.889 1.00 21.67 124 ILE A O 1
ATOM 922 N N A CYS A 1 125 ? 16.450 0.721 4.819 0.50 19.93 125 CYS A N 1
ATOM 923 N N B CYS A 1 125 ? 16.467 0.719 4.830 0.50 20.88 125 CYS A N 1
ATOM 924 C CA A CYS A 1 125 ? 16.034 -0.680 4.675 0.50 19.47 125 CYS A CA 1
ATOM 925 C CA B CYS A 1 125 ? 16.153 -0.653 4.551 0.50 21.60 125 CYS A CA 1
ATOM 926 C C A CYS A 1 125 ? 15.017 -0.880 3.526 0.50 19.32 125 CYS A C 1
ATOM 927 C C B CYS A 1 125 ? 15.220 -0.712 3.344 0.50 20.42 125 CYS A C 1
ATOM 928 O O A CYS A 1 125 ? 13.963 -0.229 3.487 0.50 19.23 125 CYS A O 1
ATOM 929 O O B CYS A 1 125 ? 14.437 0.194 3.075 0.50 20.65 125 CYS A O 1
ATOM 934 N N . THR A 1 126 ? 15.310 -1.792 2.607 1.00 20.11 126 THR A N 1
ATOM 935 C CA . THR A 1 126 ? 14.411 -1.987 1.455 1.00 19.94 126 THR A CA 1
ATOM 936 C C . THR A 1 126 ? 14.014 -3.427 1.388 1.00 20.27 126 THR A C 1
ATOM 937 O O . THR A 1 126 ? 14.790 -4.299 1.741 1.00 20.28 126 THR A O 1
ATOM 941 N N . LEU A 1 127 ? 12.815 -3.700 0.890 1.00 20.24 127 LEU A N 1
ATOM 942 C CA . LEU A 1 127 ? 12.403 -5.072 0.791 1.00 20.97 127 LEU A CA 1
ATOM 943 C C . LEU A 1 127 ? 13.052 -5.728 -0.433 1.00 21.37 127 LEU A C 1
ATOM 944 O O . LEU A 1 127 ? 13.538 -6.876 -0.362 1.00 22.61 127 LEU A O 1
ATOM 949 N N . LEU A 1 128 ? 13.036 -5.017 -1.547 1.00 21.12 128 LEU A N 1
ATOM 950 C CA . LEU A 1 128 ? 13.673 -5.493 -2.764 1.00 22.76 128 LEU A CA 1
ATOM 951 C C . LEU A 1 128 ? 14.775 -4.539 -3.221 1.00 22.59 128 LEU A C 1
ATOM 952 O O . LEU A 1 128 ? 14.653 -3.332 -3.082 1.00 22.37 128 LEU A O 1
ATOM 957 N N . ASP A 1 129 ? 15.820 -5.097 -3.810 1.00 24.11 129 ASP A N 1
ATOM 958 C CA . ASP A 1 129 ? 16.936 -4.310 -4.341 1.00 25.67 129 ASP A CA 1
ATOM 959 C C . ASP A 1 129 ? 17.188 -4.806 -5.755 1.00 25.89 129 ASP A C 1
ATOM 960 O O . ASP A 1 129 ? 17.319 -6.010 -5.976 1.00 25.98 129 ASP A O 1
ATOM 965 N N . LYS A 1 130 ? 17.210 -3.892 -6.714 1.00 27.30 130 LYS A N 1
ATOM 966 C CA . LYS A 1 130 ? 17.643 -4.181 -8.086 1.00 28.93 130 LYS A CA 1
ATOM 967 C C . LYS A 1 130 ? 19.005 -3.516 -8.336 1.00 30.44 130 LYS A C 1
ATOM 968 O O . LYS A 1 130 ? 19.066 -2.431 -8.901 1.00 30.04 130 LYS A O 1
ATOM 974 N N . PRO A 1 131 ? 20.098 -4.162 -7.907 1.00 31.86 131 PRO A N 1
ATOM 975 C CA . PRO A 1 131 ? 21.405 -3.509 -7.983 1.00 32.53 131 PRO A CA 1
ATOM 976 C C . PRO A 1 131 ? 21.805 -3.098 -9.407 1.00 34.12 131 PRO A C 1
ATOM 977 O O . PRO A 1 131 ? 22.432 -2.056 -9.573 1.00 34.66 131 PRO A O 1
ATOM 981 N N . THR A 1 132 ? 21.421 -3.868 -10.427 1.00 35.46 132 THR A N 1
ATOM 982 C CA . THR A 1 132 ? 21.840 -3.565 -11.792 1.00 37.54 132 THR A CA 1
ATOM 983 C C . THR A 1 132 ? 21.238 -2.277 -12.355 1.00 38.00 132 THR A C 1
ATOM 984 O O . THR A 1 132 ? 21.673 -1.821 -13.403 1.00 38.45 132 THR A O 1
ATOM 988 N N . ARG A 1 133 ? 20.240 -1.713 -11.668 1.00 36.55 133 ARG A N 1
ATOM 989 C CA . ARG A 1 133 ? 19.592 -0.481 -12.121 1.00 36.22 133 ARG A CA 1
ATOM 990 C C . ARG A 1 133 ? 20.154 0.826 -11.547 1.00 35.31 133 ARG A C 1
ATOM 991 O O . ARG A 1 133 ? 19.752 1.913 -11.976 1.00 34.64 133 ARG A O 1
ATOM 999 N N . ARG A 1 134 ? 21.054 0.718 -10.574 1.00 34.44 134 ARG A N 1
ATOM 1000 C CA . ARG A 1 134 ? 21.605 1.871 -9.875 1.00 33.82 134 ARG A CA 1
ATOM 1001 C C . ARG A 1 134 ? 22.159 2.938 -10.825 1.00 34.58 134 ARG A C 1
ATOM 1002 O O . ARG A 1 134 ? 22.830 2.632 -11.813 1.00 33.86 134 ARG A O 1
ATOM 1010 N N . GLU A 1 135 ? 21.855 4.196 -10.522 1.00 34.20 135 GLU A N 1
ATOM 1011 C CA . GLU A 1 135 ? 22.365 5.323 -11.294 1.00 35.76 135 GLU A CA 1
ATOM 1012 C C . GLU A 1 135 ? 23.075 6.275 -10.353 1.00 35.12 135 GLU A C 1
ATOM 1013 O O . GLU A 1 135 ? 23.740 7.210 -10.773 1.00 34.92 135 GLU A O 1
ATOM 1019 N N . VAL A 1 136 ? 22.894 6.034 -9.064 1.00 34.05 136 VAL A N 1
ATOM 1020 C CA . VAL A 1 136 ? 23.528 6.845 -8.045 1.00 33.63 136 VAL A CA 1
ATOM 1021 C C . VAL A 1 136 ? 23.837 5.937 -6.841 1.00 32.95 136 VAL A C 1
ATOM 1022 O O . VAL A 1 136 ? 23.132 4.984 -6.548 1.00 33.21 136 VAL A O 1
ATOM 1026 N N . ASP A 1 137 ? 24.895 6.268 -6.135 1.00 33.03 137 ASP A N 1
ATOM 1027 C CA . ASP A 1 137 ? 25.358 5.487 -5.014 1.00 32.26 137 ASP A CA 1
ATOM 1028 C C . ASP A 1 137 ? 24.479 5.809 -3.831 1.00 30.85 137 ASP A C 1
ATOM 1029 O O . ASP A 1 137 ? 24.522 6.922 -3.330 1.00 30.76 137 ASP A O 1
ATOM 1034 N N . VAL A 1 138 ? 23.694 4.853 -3.353 1.00 30.32 138 VAL A N 1
ATOM 1035 C CA . VAL A 1 138 ? 23.114 5.050 -2.016 1.00 29.49 138 VAL A CA 1
ATOM 1036 C C . VAL A 1 138 ? 23.406 3.825 -1.185 1.00 27.93 138 VAL A C 1
ATOM 1037 O O . VAL A 1 138 ? 23.369 2.711 -1.676 1.00 27.55 138 VAL A O 1
ATOM 1041 N N . GLU A 1 139 ? 23.785 4.027 0.063 1.00 26.18 139 GLU A N 1
ATOM 1042 C CA . GLU A 1 139 ? 24.167 2.900 0.870 1.00 25.85 139 GLU A CA 1
ATOM 1043 C C . GLU A 1 139 ? 22.934 2.386 1.585 1.00 24.48 139 GLU A C 1
ATOM 1044 O O . GLU A 1 139 ? 22.290 3.129 2.291 1.00 23.91 139 GLU A O 1
ATOM 1050 N N . VAL A 1 140 ? 22.631 1.104 1.415 1.00 24.81 140 VAL A N 1
ATOM 1051 C CA . VAL A 1 140 ? 21.456 0.494 2.026 1.00 24.40 140 VAL A CA 1
ATOM 1052 C C . VAL A 1 140 ? 21.883 -0.589 2.997 1.00 25.28 140 VAL A C 1
ATOM 1053 O O . VAL A 1 140 ? 22.403 -1.644 2.588 1.00 26.14 140 VAL A O 1
ATOM 1057 N N . ASN A 1 141 ? 21.628 -0.365 4.279 1.00 24.65 141 ASN A N 1
ATOM 1058 C CA . ASN A 1 141 ? 22.103 -1.289 5.295 1.00 25.15 141 ASN A CA 1
ATOM 1059 C C . ASN A 1 141 ? 21.350 -2.618 5.328 1.00 24.18 141 ASN A C 1
ATOM 1060 O O . ASN A 1 141 ? 21.954 -3.655 5.523 1.00 24.26 141 ASN A O 1
ATOM 1065 N N . TRP A 1 142 ? 20.025 -2.587 5.164 1.00 22.34 142 TRP A N 1
ATOM 1066 C CA . TRP A 1 142 ? 19.235 -3.816 5.199 1.00 21.97 142 TRP A CA 1
ATOM 1067 C C . TRP A 1 142 ? 18.465 -4.052 3.895 1.00 21.77 142 TRP A C 1
ATOM 1068 O O . TRP A 1 142 ? 17.750 -3.182 3.443 1.00 22.58 142 TRP A O 1
ATOM 1079 N N . VAL A 1 143 ? 18.609 -5.237 3.314 1.00 21.91 143 VAL A N 1
ATOM 1080 C CA . VAL A 1 143 ? 17.957 -5.569 2.044 1.00 21.02 143 VAL A CA 1
ATOM 1081 C C . VAL A 1 143 ? 17.253 -6.910 2.210 1.00 21.79 143 VAL A C 1
ATOM 1082 O O . VAL A 1 143 ? 17.874 -7.874 2.583 1.00 22.53 143 VAL A O 1
ATOM 1086 N N . GLY A 1 144 ? 15.947 -6.956 1.960 1.00 21.62 144 GLY A N 1
ATOM 1087 C CA . GLY A 1 144 ? 15.216 -8.198 2.051 1.00 21.67 144 GLY A CA 1
ATOM 1088 C C . GLY A 1 144 ? 15.684 -9.187 0.998 1.00 22.16 144 GLY A C 1
ATOM 1089 O O . GLY A 1 144 ? 16.141 -10.269 1.338 1.00 22.50 144 GLY A O 1
ATOM 1090 N N . PHE A 1 145 ? 15.559 -8.808 -0.273 1.00 22.90 145 PHE A N 1
ATOM 1091 C CA . PHE A 1 145 ? 15.881 -9.678 -1.385 1.00 24.79 145 PHE A CA 1
ATOM 1092 C C . PHE A 1 145 ? 16.477 -8.876 -2.527 1.00 25.24 145 PHE A C 1
ATOM 1093 O O . PHE A 1 145 ? 15.909 -7.875 -2.959 1.00 24.83 145 PHE A O 1
ATOM 1101 N N . GLU A 1 146 ? 17.601 -9.346 -3.044 1.00 26.05 146 GLU A N 1
ATOM 1102 C CA . GLU A 1 146 ? 18.159 -8.771 -4.261 1.00 27.50 146 GLU A CA 1
ATOM 1103 C C . GLU A 1 146 ? 17.540 -9.480 -5.461 1.00 27.77 146 GLU A C 1
ATOM 1104 O O . GLU A 1 146 ? 17.485 -10.697 -5.492 1.00 27.33 146 GLU A O 1
ATOM 1110 N N . ILE A 1 147 ? 17.065 -8.724 -6.447 1.00 28.19 147 ILE A N 1
ATOM 1111 C CA . ILE A 1 147 ? 16.361 -9.311 -7.560 1.00 29.77 147 ILE A CA 1
ATOM 1112 C C . ILE A 1 147 ? 16.853 -8.760 -8.899 1.00 32.06 147 ILE A C 1
ATOM 1113 O O . ILE A 1 147 ? 17.388 -7.636 -8.969 1.00 31.67 147 ILE A O 1
ATOM 1118 N N . PRO A 1 148 ? 16.694 -9.552 -9.956 1.00 33.95 148 PRO A N 1
ATOM 1119 C CA . PRO A 1 148 ? 17.003 -9.090 -11.287 1.00 35.32 148 PRO A CA 1
ATOM 1120 C C . PRO A 1 148 ? 15.980 -8.065 -11.696 1.00 35.72 148 PRO A C 1
ATOM 1121 O O . PRO A 1 148 ? 14.961 -7.880 -11.024 1.00 34.18 148 PRO A O 1
ATOM 1125 N N . ASP A 1 149 ? 16.246 -7.391 -12.802 1.00 36.58 149 ASP A N 1
ATOM 1126 C CA . ASP A 1 149 ? 15.385 -6.309 -13.211 1.00 37.82 149 ASP A CA 1
ATOM 1127 C C . ASP A 1 149 ? 14.149 -6.828 -13.969 1.00 38.38 149 ASP A C 1
ATOM 1128 O O . ASP A 1 149 ? 14.073 -6.733 -15.190 1.00 38.84 149 ASP A O 1
ATOM 1133 N N . GLU A 1 150 ? 13.196 -7.401 -13.233 1.00 38.25 150 GLU A N 1
ATOM 1134 C CA . GLU A 1 150 ? 11.905 -7.866 -13.803 1.00 38.93 150 GLU A CA 1
ATOM 1135 C C . GLU A 1 150 ? 10.773 -6.909 -13.405 1.00 37.35 150 GLU A C 1
ATOM 1136 O O . GLU A 1 150 ? 10.963 -6.072 -12.510 1.00 34.82 150 GLU A O 1
ATOM 1142 N N . PHE A 1 151 ? 9.602 -7.023 -14.047 1.00 35.81 151 PHE A N 1
ATOM 1143 C CA . PHE A 1 151 ? 8.421 -6.268 -13.580 1.00 34.82 151 PHE A CA 1
ATOM 1144 C C . PHE A 1 151 ? 7.863 -7.006 -12.384 1.00 32.71 151 PHE A C 1
ATOM 1145 O O . PHE A 1 151 ? 7.163 -8.003 -12.548 1.00 32.73 151 PHE A O 1
ATOM 1153 N N . VAL A 1 152 ? 8.217 -6.557 -11.185 1.00 30.19 152 VAL A N 1
ATOM 1154 C CA . VAL A 1 152 ? 7.738 -7.213 -9.963 1.00 28.55 152 VAL A CA 1
ATOM 1155 C C . VAL A 1 152 ? 6.545 -6.429 -9.429 1.00 27.04 152 VAL A C 1
ATOM 1156 O O . VAL A 1 152 ? 6.457 -5.232 -9.661 1.00 27.51 152 VAL A O 1
ATOM 1160 N N . VAL A 1 153 ? 5.618 -7.114 -8.762 1.00 24.83 153 VAL A N 1
ATOM 1161 C CA . VAL A 1 153 ? 4.470 -6.483 -8.120 1.00 23.45 153 VAL A CA 1
ATOM 1162 C C . VAL A 1 153 ? 4.236 -7.155 -6.757 1.00 23.42 153 VAL A C 1
ATOM 1163 O O . VAL A 1 153 ? 4.858 -8.188 -6.457 1.00 21.85 153 VAL A O 1
ATOM 1167 N N . GLY A 1 154 ? 3.325 -6.595 -5.962 1.00 22.52 154 GLY A N 1
ATOM 1168 C CA . GLY A 1 154 ? 3.008 -7.175 -4.642 1.00 22.46 154 GLY A CA 1
ATOM 1169 C C . GLY A 1 154 ? 3.649 -6.511 -3.440 1.00 22.42 154 GLY A C 1
ATOM 1170 O O . GLY A 1 154 ? 4.661 -5.791 -3.548 1.00 22.00 154 GLY A O 1
ATOM 1171 N N . VAL A 1 155 ? 3.070 -6.772 -2.270 1.00 22.21 155 VAL A N 1
ATOM 1172 C CA . VAL A 1 155 ? 3.617 -6.254 -1.008 1.00 20.96 155 VAL A CA 1
ATOM 1173 C C . VAL A 1 155 ? 3.894 -4.752 -1.184 1.00 22.30 155 VAL A C 1
ATOM 1174 O O . VAL A 1 155 ? 4.978 -4.235 -0.862 1.00 22.77 155 VAL A O 1
ATOM 1178 N N . GLY A 1 156 ? 2.898 -4.053 -1.726 1.00 21.24 156 GLY A N 1
ATOM 1179 C CA . GLY A 1 156 ? 2.970 -2.611 -1.866 1.00 21.31 156 GLY A CA 1
ATOM 1180 C C . GLY A 1 156 ? 3.331 -2.146 -3.265 1.00 21.50 156 GLY A C 1
ATOM 1181 O O . GLY A 1 156 ? 3.074 -1.012 -3.614 1.00 21.16 156 GLY A O 1
ATOM 1182 N N . ILE A 1 157 ? 3.920 -3.020 -4.075 1.00 22.82 157 ILE A N 1
ATOM 1183 C CA . ILE A 1 157 ? 4.459 -2.613 -5.390 1.00 23.88 157 ILE A CA 1
ATOM 1184 C C . ILE A 1 157 ? 3.461 -2.747 -6.505 1.00 24.60 157 ILE A C 1
ATOM 1185 O O . ILE A 1 157 ? 2.834 -3.798 -6.654 1.00 25.64 157 ILE A O 1
ATOM 1190 N N . ASP A 1 158 ? 3.297 -1.703 -7.311 1.00 24.59 158 ASP A N 1
ATOM 1191 C CA . ASP A 1 158 ? 2.176 -1.710 -8.261 1.00 25.70 158 ASP A CA 1
ATOM 1192 C C . ASP A 1 158 ? 2.722 -1.940 -9.654 1.00 26.65 158 ASP A C 1
ATOM 1193 O O . ASP A 1 158 ? 3.925 -1.791 -9.872 1.00 26.89 158 ASP A O 1
ATOM 1198 N N . TYR A 1 159 ? 1.840 -2.351 -10.559 1.00 26.94 159 TYR A N 1
ATOM 1199 C CA . TYR A 1 159 ? 2.071 -2.275 -11.978 1.00 28.60 159 TYR A CA 1
ATOM 1200 C C . TYR A 1 159 ? 0.879 -1.505 -12.518 1.00 29.67 159 TYR A C 1
ATOM 1201 O O . TYR A 1 159 ? -0.280 -1.965 -12.414 1.00 30.13 159 TYR A O 1
ATOM 1210 N N . ALA A 1 160 ? 1.139 -0.333 -13.090 1.00 30.11 160 ALA A N 1
ATOM 1211 C CA . ALA A 1 160 ? 0.048 0.518 -13.558 1.00 31.29 160 ALA A CA 1
ATOM 1212 C C . ALA A 1 160 ? -1.006 0.664 -12.432 1.00 30.84 160 ALA A C 1
ATOM 1213 O O . ALA A 1 160 ? -2.184 0.599 -12.684 1.00 31.35 160 ALA A O 1
ATOM 1215 N N . GLN A 1 161 ? -0.542 0.868 -11.193 1.00 30.79 161 GLN A N 1
ATOM 1216 C CA . GLN A 1 161 ? -1.399 0.965 -9.998 1.00 31.11 161 GLN A CA 1
ATOM 1217 C C . GLN A 1 161 ? -2.113 -0.321 -9.533 1.00 31.14 161 GLN A C 1
ATOM 1218 O O . GLN A 1 161 ? -2.682 -0.330 -8.437 1.00 30.81 161 GLN A O 1
ATOM 1224 N N . LYS A 1 162 ? -2.119 -1.383 -10.346 1.00 30.28 162 LYS A N 1
ATOM 1225 C CA . LYS A 1 162 ? -2.677 -2.671 -9.884 1.00 29.09 162 LYS A CA 1
ATOM 1226 C C . LYS A 1 162 ? -1.712 -3.453 -8.971 1.00 26.47 162 LYS A C 1
ATOM 1227 O O . LYS A 1 162 ? -0.506 -3.249 -9.007 1.00 23.63 162 LYS A O 1
ATOM 1233 N N . TYR A 1 163 ? -2.264 -4.384 -8.196 1.00 24.96 163 TYR A N 1
ATOM 1234 C CA . TYR A 1 163 ? -1.497 -5.444 -7.533 1.00 23.61 163 TYR A CA 1
ATOM 1235 C C . TYR A 1 163 ? -0.657 -5.067 -6.315 1.00 22.64 163 TYR A C 1
ATOM 1236 O O . TYR A 1 163 ? 0.125 -5.889 -5.862 1.00 21.79 163 TYR A O 1
ATOM 1245 N N . ARG A 1 164 ? -0.783 -3.853 -5.791 1.00 22.16 164 ARG A N 1
ATOM 1246 C CA . ARG A 1 164 ? -0.112 -3.542 -4.507 1.00 22.25 164 ARG A CA 1
ATOM 1247 C C . ARG A 1 164 ? -0.554 -4.452 -3.373 1.00 22.41 164 ARG A C 1
ATOM 1248 O O . ARG A 1 164 ? 0.165 -4.580 -2.365 1.00 22.75 164 ARG A O 1
ATOM 1256 N N . HIS A 1 165 ? -1.762 -5.019 -3.510 1.00 21.15 165 HIS A N 1
ATOM 1257 C CA . HIS A 1 165 ? -2.455 -5.778 -2.443 1.00 21.16 165 HIS A CA 1
ATOM 1258 C C . HIS A 1 165 ? -2.095 -7.278 -2.478 1.00 20.83 165 HIS A C 1
ATOM 1259 O O . HIS A 1 165 ? -2.539 -8.053 -1.626 1.00 22.26 165 HIS A O 1
ATOM 1266 N N . LEU A 1 166 ? -1.348 -7.726 -3.482 1.00 22.11 166 LEU A N 1
ATOM 1267 C CA . LEU A 1 166 ? -0.862 -9.138 -3.473 1.00 22.31 166 LEU A CA 1
ATOM 1268 C C . LEU A 1 166 ? -0.002 -9.403 -2.246 1.00 21.76 166 LEU A C 1
ATOM 1269 O O . LEU A 1 166 ? 0.818 -8.588 -1.882 1.00 21.69 166 LEU A O 1
ATOM 1274 N N . PRO A 1 167 ? -0.197 -10.551 -1.591 1.00 21.99 167 PRO A N 1
ATOM 1275 C CA . PRO A 1 167 ? 0.592 -10.835 -0.380 1.00 21.15 167 PRO A CA 1
ATOM 1276 C C . PRO A 1 167 ? 1.959 -11.436 -0.735 1.00 21.09 167 PRO A C 1
ATOM 1277 O O . PRO A 1 167 ? 2.796 -11.694 0.142 1.00 20.58 167 PRO A O 1
ATOM 1281 N N . TYR A 1 168 ? 2.179 -11.691 -2.019 1.00 20.75 168 TYR A N 1
ATOM 1282 C CA . TYR A 1 168 ? 3.452 -12.259 -2.456 1.00 21.53 168 TYR A CA 1
ATOM 1283 C C . TYR A 1 168 ? 4.163 -11.284 -3.408 1.00 21.55 168 TYR A C 1
ATOM 1284 O O . TYR A 1 168 ? 3.553 -10.346 -3.900 1.00 22.79 168 TYR A O 1
ATOM 1293 N N . ILE A 1 169 ? 5.454 -11.478 -3.650 1.00 21.20 169 ILE A N 1
ATOM 1294 C CA . ILE A 1 169 ? 6.103 -10.767 -4.726 1.00 20.47 169 ILE A CA 1
ATOM 1295 C C . ILE A 1 169 ? 5.852 -11.518 -6.018 1.00 21.17 169 ILE A C 1
ATOM 1296 O O . ILE A 1 169 ? 6.197 -12.695 -6.153 1.00 22.39 169 ILE A O 1
ATOM 1301 N N . GLY A 1 170 ? 5.214 -10.861 -6.954 1.00 20.97 170 GLY A N 1
ATOM 1302 C CA . GLY A 1 170 ? 4.850 -11.515 -8.201 1.00 22.66 170 GLY A CA 1
ATOM 1303 C C . GLY A 1 170 ? 5.674 -10.959 -9.328 1.00 24.28 170 GLY A C 1
ATOM 1304 O O . GLY A 1 170 ? 6.307 -9.922 -9.175 1.00 23.29 170 GLY A O 1
ATOM 1305 N N . LYS A 1 171 ? 5.629 -11.623 -10.479 1.00 26.57 171 LYS A N 1
ATOM 1306 C CA . LYS A 1 171 ? 6.292 -11.146 -11.689 1.00 28.93 171 LYS A CA 1
ATOM 1307 C C . LYS A 1 171 ? 5.230 -11.120 -12.776 1.00 30.92 171 LYS A C 1
ATOM 1308 O O . LYS A 1 171 ? 4.486 -12.084 -12.929 1.00 31.27 171 LYS A O 1
ATOM 1314 N N . VAL A 1 172 ? 5.111 -10.005 -13.487 1.00 32.39 172 VAL A N 1
ATOM 1315 C CA . VAL A 1 172 ? 4.110 -9.888 -14.548 1.00 35.16 172 VAL A CA 1
ATOM 1316 C C . VAL A 1 172 ? 4.656 -10.520 -15.800 1.00 37.94 172 VAL A C 1
ATOM 1317 O O . VAL A 1 172 ? 5.757 -10.199 -16.221 1.00 37.54 172 VAL A O 1
ATOM 1321 N N . VAL A 1 173 ? 3.881 -11.429 -16.380 1.00 40.96 173 VAL A N 1
ATOM 1322 C CA . VAL A 1 173 ? 4.341 -12.246 -17.490 1.00 45.11 173 VAL A CA 1
ATOM 1323 C C . VAL A 1 173 ? 3.350 -12.203 -18.664 1.00 47.89 173 VAL A C 1
ATOM 1324 O O . VAL A 1 173 ? 2.148 -12.175 -18.457 1.00 47.78 173 VAL A O 1
ATOM 1328 N N . PRO A 1 174 ? 3.856 -12.171 -19.908 1.00 51.20 174 PRO A N 1
ATOM 1329 C CA . PRO A 1 174 ? 2.967 -12.318 -21.090 1.00 54.03 174 PRO A CA 1
ATOM 1330 C C . PRO A 1 174 ? 2.316 -13.714 -21.164 1.00 56.37 174 PRO A C 1
ATOM 1331 O O . PRO A 1 174 ? 2.941 -14.705 -20.776 1.00 56.82 174 PRO A O 1
ATOM 1335 N N . LEU A 1 175 ? 1.079 -13.797 -21.654 1.00 58.60 175 LEU A N 1
ATOM 1336 C CA . LEU A 1 175 ? 0.406 -15.096 -21.830 1.00 60.83 175 LEU A CA 1
ATOM 1337 C C . LEU A 1 175 ? 0.396 -15.603 -23.279 1.00 63.40 175 LEU A C 1
ATOM 1338 O O . LEU A 1 175 ? 1.258 -15.226 -24.090 1.00 64.33 175 LEU A O 1
ATOM 1343 N N . ALA A 1 176 ? -0.580 -16.463 -23.588 1.00 65.18 176 ALA A N 1
ATOM 1344 C CA . ALA A 1 176 ? -0.762 -17.047 -24.930 1.00 67.38 176 ALA A CA 1
ATOM 1345 C C . ALA A 1 176 ? 0.541 -17.595 -25.515 1.00 68.32 176 ALA A C 1
ATOM 1346 O O . ALA A 1 176 ? 1.085 -18.592 -25.025 1.00 68.47 176 ALA A O 1
ATOM 1348 N N . LYS B 1 2 ? 4.175 5.931 34.946 1.00 54.67 2 LYS B N 1
ATOM 1349 C CA . LYS B 1 2 ? 3.405 6.638 33.895 1.00 53.41 2 LYS B CA 1
ATOM 1350 C C . LYS B 1 2 ? 2.330 5.720 33.339 1.00 51.20 2 LYS B C 1
ATOM 1351 O O . LYS B 1 2 ? 1.154 5.862 33.681 1.00 51.31 2 LYS B O 1
ATOM 1357 N N . HIS B 1 3 ? 2.717 4.769 32.493 1.00 49.31 3 HIS B N 1
ATOM 1358 C CA . HIS B 1 3 ? 1.712 3.898 31.883 1.00 47.14 3 HIS B CA 1
ATOM 1359 C C . HIS B 1 3 ? 2.225 2.527 31.479 1.00 45.25 3 HIS B C 1
ATOM 1360 O O . HIS B 1 3 ? 3.417 2.337 31.279 1.00 45.57 3 HIS B O 1
ATOM 1367 N N . THR B 1 4 ? 1.310 1.569 31.375 1.00 43.12 4 THR B N 1
ATOM 1368 C CA . THR B 1 4 ? 1.581 0.357 30.625 1.00 41.03 4 THR B CA 1
ATOM 1369 C C . THR B 1 4 ? 0.522 0.127 29.524 1.00 38.29 4 THR B C 1
ATOM 1370 O O . THR B 1 4 ? -0.446 0.878 29.393 1.00 37.45 4 THR B O 1
ATOM 1374 N N . VAL B 1 5 ? 0.726 -0.909 28.734 1.00 36.08 5 VAL B N 1
ATOM 1375 C CA . VAL B 1 5 ? -0.203 -1.252 27.673 1.00 34.63 5 VAL B CA 1
ATOM 1376 C C . VAL B 1 5 ? -0.672 -2.689 27.873 1.00 34.80 5 VAL B C 1
ATOM 1377 O O . VAL B 1 5 ? 0.150 -3.599 27.939 1.00 34.91 5 VAL B O 1
ATOM 1381 N N . GLU B 1 6 ? -1.984 -2.891 27.952 1.00 34.12 6 GLU B N 1
ATOM 1382 C CA . GLU B 1 6 ? -2.543 -4.225 28.042 1.00 34.60 6 GLU B CA 1
ATOM 1383 C C . GLU B 1 6 ? -3.086 -4.678 26.709 1.00 34.48 6 GLU B C 1
ATOM 1384 O O . GLU B 1 6 ? -3.682 -3.866 25.994 1.00 33.66 6 GLU B O 1
ATOM 1390 N N . VAL B 1 7 ? -2.920 -5.968 26.398 1.00 34.34 7 VAL B N 1
ATOM 1391 C CA . VAL B 1 7 ? -3.608 -6.557 25.255 1.00 34.35 7 VAL B CA 1
ATOM 1392 C C . VAL B 1 7 ? -5.103 -6.503 25.520 1.00 34.45 7 VAL B C 1
ATOM 1393 O O . VAL B 1 7 ? -5.575 -6.916 26.591 1.00 36.00 7 VAL B O 1
ATOM 1397 N N . MET B 1 8 ? -5.823 -5.931 24.565 1.00 32.83 8 MET B N 1
ATOM 1398 C CA . MET B 1 8 ? -7.262 -5.847 24.581 1.00 32.60 8 MET B CA 1
ATOM 1399 C C . MET B 1 8 ? -7.858 -6.736 23.478 1.00 31.06 8 MET B C 1
ATOM 1400 O O . MET B 1 8 ? -8.844 -7.406 23.696 1.00 31.67 8 MET B O 1
ATOM 1405 N N . ILE B 1 9 ? -7.261 -6.729 22.293 1.00 28.96 9 ILE B N 1
ATOM 1406 C CA . ILE B 1 9 ? -7.690 -7.591 21.173 1.00 27.68 9 ILE B CA 1
ATOM 1407 C C . ILE B 1 9 ? -6.417 -8.204 20.563 1.00 26.15 9 ILE B C 1
ATOM 1408 O O . ILE B 1 9 ? -5.558 -7.482 20.074 1.00 25.00 9 ILE B O 1
ATOM 1413 N N . SER B 1 10 ? -6.269 -9.527 20.632 1.00 25.90 10 SER B N 1
ATOM 1414 C CA . SER B 1 10 ? -4.979 -10.157 20.330 1.00 26.01 10 SER B CA 1
ATOM 1415 C C . SER B 1 10 ? -4.656 -10.061 18.839 1.00 25.96 10 SER B C 1
ATOM 1416 O O . SER B 1 10 ? -5.560 -9.840 18.004 1.00 24.77 10 SER B O 1
ATOM 1419 N N . GLU B 1 11 ? -3.369 -10.210 18.516 1.00 26.02 11 GLU B N 1
ATOM 1420 C CA . GLU B 1 11 ? -2.937 -10.251 17.143 1.00 26.30 11 GLU B CA 1
ATOM 1421 C C . GLU B 1 11 ? -3.744 -11.260 16.306 1.00 26.01 11 GLU B C 1
ATOM 1422 O O . GLU B 1 11 ? -4.140 -10.966 15.179 1.00 25.03 11 GLU B O 1
ATOM 1428 N N . GLN B 1 12 ? -3.962 -12.456 16.842 1.00 25.47 12 GLN B N 1
ATOM 1429 C CA . GLN B 1 12 ? -4.709 -13.472 16.097 1.00 26.57 12 GLN B CA 1
ATOM 1430 C C . GLN B 1 12 ? -6.176 -13.079 15.935 1.00 25.32 12 GLN B C 1
ATOM 1431 O O . GLN B 1 12 ? -6.705 -13.232 14.865 1.00 23.60 12 GLN B O 1
ATOM 1437 N N . GLU B 1 13 ? -6.816 -12.544 16.980 1.00 25.28 13 GLU B N 1
ATOM 1438 C CA . GLU B 1 13 ? -8.198 -12.040 16.841 1.00 26.04 13 GLU B CA 1
ATOM 1439 C C . GLU B 1 13 ? -8.300 -10.996 15.732 1.00 24.26 13 GLU B C 1
ATOM 1440 O O . GLU B 1 13 ? -9.207 -11.021 14.910 1.00 24.46 13 GLU B O 1
ATOM 1446 N N . VAL B 1 14 ? -7.371 -10.057 15.720 1.00 23.74 14 VAL B N 1
ATOM 1447 C C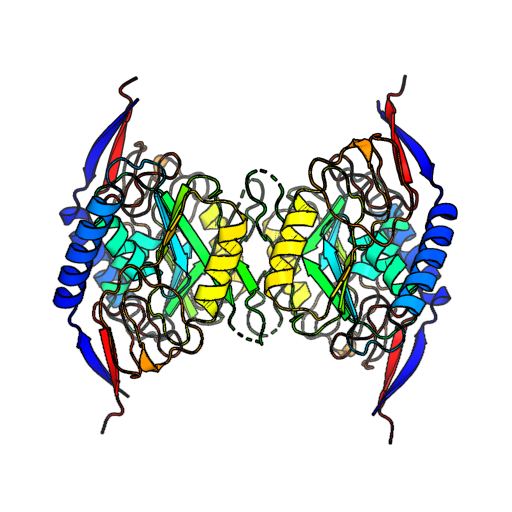A . VAL B 1 14 ? -7.367 -9.033 14.683 1.00 22.47 14 VAL B CA 1
ATOM 1448 C C . VAL B 1 14 ? -7.223 -9.662 13.294 1.00 22.42 14 VAL B C 1
ATOM 1449 O O . VAL B 1 14 ? -8.012 -9.347 12.394 1.00 22.35 14 VAL B O 1
ATOM 1453 N N . ALA B 1 15 ? -6.203 -10.517 13.109 1.00 22.36 15 ALA B N 1
ATOM 1454 C CA . ALA B 1 15 ? -6.003 -11.178 11.802 1.00 22.43 15 ALA B CA 1
ATOM 1455 C C . ALA B 1 15 ? -7.252 -11.904 11.310 1.00 22.28 15 ALA B C 1
ATOM 1456 O O . ALA B 1 15 ? -7.608 -11.798 10.123 1.00 20.80 15 ALA B O 1
ATOM 1458 N N . GLN B 1 16 ? -7.897 -12.648 12.210 1.00 21.57 16 GLN B N 1
ATOM 1459 C CA . GLN B 1 16 ? -9.129 -13.377 11.835 1.00 23.60 16 GLN B CA 1
ATOM 1460 C C . GLN B 1 16 ? -10.262 -12.434 11.408 1.00 23.38 16 GLN B C 1
ATOM 1461 O O . GLN B 1 16 ? -10.888 -12.636 10.349 1.00 23.65 16 GLN B O 1
ATOM 1467 N N . ARG B 1 17 ? -10.493 -11.363 12.184 1.00 22.93 17 ARG B N 1
ATOM 1468 C CA . ARG B 1 17 ? -11.542 -10.392 11.817 1.00 22.66 17 ARG B CA 1
ATOM 1469 C C . ARG B 1 17 ? -11.279 -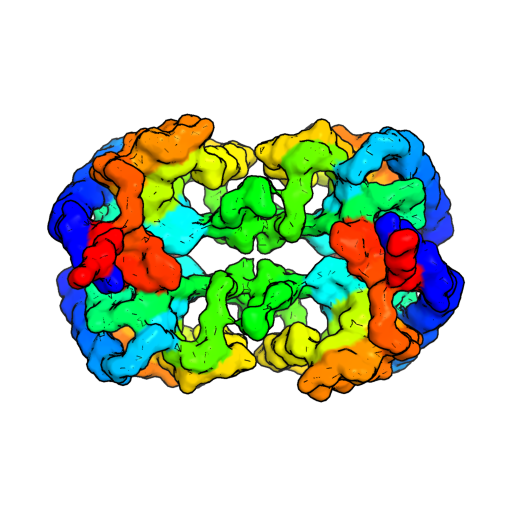9.678 10.469 1.00 21.91 17 ARG B C 1
ATOM 1470 O O . ARG B 1 17 ? -12.180 -9.502 9.627 1.00 21.89 17 ARG B O 1
ATOM 1478 N N . ILE B 1 18 ? -10.026 -9.308 10.241 1.00 21.79 18 ILE B N 1
ATOM 1479 C CA . ILE B 1 18 ? -9.642 -8.644 8.998 1.00 19.57 18 ILE B CA 1
ATOM 1480 C C . ILE B 1 18 ? -9.866 -9.575 7.838 1.00 19.46 18 ILE B C 1
ATOM 1481 O O . ILE B 1 18 ? -10.310 -9.147 6.766 1.00 19.36 18 ILE B O 1
ATOM 1486 N N . ARG B 1 19 ? -9.569 -10.855 8.033 1.00 19.61 19 ARG B N 1
ATOM 1487 C CA . ARG B 1 19 ? -9.845 -11.843 6.985 1.00 19.95 19 ARG B CA 1
ATOM 1488 C C . ARG B 1 19 ? -11.345 -11.926 6.689 1.00 20.52 19 ARG B C 1
ATOM 1489 O O . ARG B 1 19 ? -11.741 -12.051 5.521 1.00 20.69 19 ARG B O 1
ATOM 1497 N N . GLU B 1 20 ? -12.177 -11.832 7.733 1.00 21.07 20 GLU B N 1
ATOM 1498 C CA . GLU B 1 20 ? -13.634 -11.878 7.534 1.00 22.29 20 GLU B CA 1
ATOM 1499 C C . GLU B 1 20 ? -14.130 -10.675 6.748 1.00 22.27 20 GLU B C 1
ATOM 1500 O O . GLU B 1 20 ? -14.926 -10.826 5.812 1.00 22.67 20 GLU B O 1
ATOM 1506 N N . LEU B 1 21 ? -13.638 -9.498 7.128 1.00 22.16 21 LEU B N 1
ATOM 1507 C CA . LEU B 1 21 ? -13.969 -8.257 6.451 1.00 21.34 21 LEU B CA 1
ATOM 1508 C C . LEU B 1 21 ? -13.525 -8.295 4.988 1.00 21.05 21 LEU B C 1
ATOM 1509 O O . LEU B 1 21 ? -14.305 -7.900 4.106 1.00 21.01 21 LEU B O 1
ATOM 1514 N N . GLY B 1 22 ? -12.304 -8.769 4.725 1.00 19.28 22 GLY B N 1
ATOM 1515 C CA . GLY B 1 22 ? -11.824 -8.830 3.347 1.00 20.09 22 GLY B CA 1
ATOM 1516 C C . GLY B 1 22 ? -12.676 -9.758 2.494 1.00 21.94 22 GLY B C 1
ATOM 1517 O O . GLY B 1 22 ? -12.949 -9.499 1.299 1.00 22.18 22 GLY B O 1
ATOM 1518 N N . GLN B 1 23 ? -13.098 -10.854 3.096 1.00 22.37 23 GLN B N 1
ATOM 1519 C CA . GLN B 1 23 ? -13.997 -11.761 2.406 1.00 24.72 23 GLN B CA 1
ATOM 1520 C C . GLN B 1 23 ? -15.348 -11.107 2.043 1.00 24.55 23 GLN B C 1
ATOM 1521 O O . GLN B 1 23 ? -15.836 -11.227 0.910 1.00 24.07 23 GLN B O 1
ATOM 1527 N N . GLN B 1 24 ? -15.947 -10.419 3.005 1.00 23.82 24 GLN B N 1
ATOM 1528 C CA . GLN B 1 24 ? -17.202 -9.734 2.738 1.00 24.90 24 GLN B CA 1
ATOM 1529 C C . GLN B 1 24 ? -17.019 -8.630 1.713 1.00 24.10 24 GLN B C 1
ATOM 1530 O O . GLN B 1 24 ? -17.844 -8.456 0.796 1.00 23.43 24 GLN B O 1
ATOM 1536 N N . ILE B 1 25 ? -15.917 -7.899 1.835 1.00 22.42 25 ILE B N 1
ATOM 1537 C CA . ILE B 1 25 ? -15.640 -6.826 0.873 1.00 21.93 25 ILE B CA 1
ATOM 1538 C C . ILE B 1 25 ? -15.468 -7.397 -0.533 1.00 22.07 25 ILE B C 1
ATOM 1539 O O . ILE B 1 25 ? -15.921 -6.815 -1.508 1.00 22.42 25 ILE B O 1
ATOM 1544 N N . THR B 1 26 ? -14.831 -8.554 -0.632 1.00 23.00 26 THR B N 1
ATOM 1545 C CA . THR B 1 26 ? -14.592 -9.210 -1.934 1.00 23.55 26 THR B CA 1
ATOM 1546 C C . THR B 1 26 ? -15.924 -9.589 -2.584 1.00 26.03 26 THR B C 1
ATOM 1547 O O . THR B 1 26 ? -16.172 -9.359 -3.780 1.00 25.91 26 THR B O 1
ATOM 1551 N N . GLU B 1 27 ? -16.793 -10.183 -1.782 1.00 27.43 27 GLU B N 1
ATOM 1552 C CA . GLU B 1 27 ? -18.108 -10.557 -2.269 1.00 29.93 27 GLU B CA 1
ATOM 1553 C C . GLU B 1 27 ? -18.855 -9.310 -2.738 1.00 30.28 27 GLU B C 1
ATOM 1554 O O . GLU B 1 27 ? -19.391 -9.284 -3.843 1.00 30.47 27 GLU B O 1
ATOM 1560 N N . HIS B 1 28 ? -18.853 -8.271 -1.906 1.00 29.83 28 HIS B N 1
ATOM 1561 C CA . HIS B 1 28 ? -19.595 -7.055 -2.200 1.00 30.77 28 HIS B CA 1
ATOM 1562 C C . HIS B 1 28 ? -19.202 -6.429 -3.552 1.00 30.88 28 HIS B C 1
ATOM 1563 O O . HIS B 1 28 ? -20.077 -6.007 -4.321 1.00 31.26 28 HIS B O 1
ATOM 1570 N N . TYR B 1 29 ? -17.900 -6.346 -3.837 1.00 30.26 29 TYR B N 1
ATOM 1571 C CA . TYR B 1 29 ? -17.459 -5.647 -5.054 1.00 31.22 29 TYR B CA 1
ATOM 1572 C C . TYR B 1 29 ? -17.162 -6.596 -6.195 1.00 33.04 29 TYR B C 1
ATOM 1573 O O . TYR B 1 29 ? -16.512 -6.208 -7.144 1.00 32.89 29 TYR B O 1
ATOM 1582 N N . GLN B 1 30 ? -17.591 -7.851 -6.076 1.00 35.60 30 GLN B N 1
ATOM 1583 C CA . GLN B 1 30 ? -17.409 -8.813 -7.153 1.00 38.50 30 GLN B CA 1
ATOM 1584 C C . GLN B 1 30 ? -17.972 -8.218 -8.447 1.00 39.80 30 GLN B C 1
ATOM 1585 O O . GLN B 1 30 ? -19.027 -7.572 -8.464 1.00 40.16 30 GLN B O 1
ATOM 1591 N N . GLY B 1 31 ? -17.254 -8.401 -9.543 1.00 41.84 31 GLY B N 1
ATOM 1592 C CA . GLY B 1 31 ? -17.724 -7.855 -10.823 1.00 43.57 31 GLY B CA 1
ATOM 1593 C C . GLY B 1 31 ? -17.469 -6.365 -11.009 1.00 43.71 31 GLY B C 1
ATOM 1594 O O . GLY B 1 31 ? -17.686 -5.827 -12.097 1.00 44.76 31 GLY B O 1
ATOM 1595 N N . SER B 1 32 ? -17.023 -5.691 -9.949 1.00 43.00 32 SER B N 1
ATOM 1596 C CA . SER B 1 32 ? -16.573 -4.305 -10.066 1.00 43.22 32 SER B CA 1
ATOM 1597 C C . SER B 1 32 ? -15.222 -4.222 -10.779 1.00 43.95 32 SER B C 1
ATOM 1598 O O . SER B 1 32 ? -14.244 -4.873 -10.384 1.00 43.93 32 SER B O 1
ATOM 1601 N N . SER B 1 33 ? -15.166 -3.401 -11.820 1.00 45.24 33 SER B N 1
ATOM 1602 C CA . SER B 1 33 ? -13.900 -3.172 -12.513 1.00 45.86 33 SER B CA 1
ATOM 1603 C C . SER B 1 33 ? -12.930 -2.267 -11.740 1.00 44.06 33 SER B C 1
ATOM 1604 O O . SER B 1 33 ? -11.700 -2.494 -11.798 1.00 44.61 33 SER B O 1
ATOM 1607 N N . ASP B 1 34 ? -13.458 -1.272 -11.005 1.00 40.52 34 ASP B N 1
ATOM 1608 C CA . ASP B 1 34 ? -12.580 -0.302 -10.372 1.00 37.14 34 ASP B CA 1
ATOM 1609 C C . ASP B 1 34 ? -12.872 -0.045 -8.894 1.00 33.54 34 ASP B C 1
ATOM 1610 O O . ASP B 1 34 ? -13.529 0.931 -8.525 1.00 32.64 34 ASP B O 1
ATOM 1615 N N . LEU B 1 35 ? -12.362 -0.924 -8.058 1.00 29.49 35 LEU B N 1
ATOM 1616 C CA . LEU B 1 35 ? -12.304 -0.668 -6.636 1.00 26.60 35 LEU B CA 1
ATOM 1617 C C . LEU B 1 35 ? -11.032 0.141 -6.329 1.00 25.46 35 LEU B C 1
ATOM 1618 O O . LEU B 1 35 ? -9.938 -0.185 -6.820 1.00 23.54 35 LEU B O 1
ATOM 1623 N N . VAL B 1 36 ? -11.177 1.172 -5.500 1.00 24.63 36 VAL B N 1
ATOM 1624 C CA . VAL B 1 36 ? -10.021 1.855 -4.898 1.00 24.09 36 VAL B CA 1
ATOM 1625 C C . VAL B 1 36 ? -10.225 1.985 -3.376 1.00 23.52 36 VAL B C 1
ATOM 1626 O O . VAL B 1 36 ? -11.247 2.526 -2.913 1.00 22.24 36 VAL B O 1
ATOM 1630 N N . LEU B 1 37 ? -9.263 1.473 -2.617 1.00 22.29 37 LEU B N 1
ATOM 1631 C CA . LEU B 1 37 ? -9.249 1.651 -1.175 1.00 22.89 37 LEU B CA 1
ATOM 1632 C C . LEU B 1 37 ? -8.486 2.916 -0.857 1.00 22.30 37 LEU B C 1
ATOM 1633 O O . LEU B 1 37 ? -7.370 3.109 -1.334 1.00 21.73 37 LEU B O 1
ATOM 1638 N N . VAL B 1 38 ? -9.079 3.760 -0.024 1.00 22.40 38 VAL B N 1
ATOM 1639 C CA . VAL B 1 38 ? -8.489 5.052 0.311 1.00 21.53 38 VAL B CA 1
ATOM 1640 C C . VAL B 1 38 ? -8.322 5.101 1.831 1.00 21.56 38 VAL B C 1
ATOM 1641 O O . VAL B 1 38 ? -9.304 5.077 2.588 1.00 21.08 38 VAL B O 1
ATOM 1645 N N . GLY B 1 39 ? -7.082 5.140 2.283 1.00 20.96 39 GLY B N 1
ATOM 1646 C CA . GLY B 1 39 ? -6.835 5.209 3.740 1.00 21.76 39 GLY B CA 1
ATOM 1647 C C . GLY B 1 39 ? -6.581 6.646 4.162 1.00 21.97 39 GLY B C 1
ATOM 1648 O O . GLY B 1 39 ? -6.071 7.478 3.388 1.00 22.18 39 GLY B O 1
ATOM 1649 N N . LEU B 1 40 ? -6.976 6.970 5.373 1.00 22.50 40 LEU B N 1
ATOM 1650 C CA . LEU B 1 40 ? -6.630 8.258 5.939 1.00 24.25 40 LEU B CA 1
ATOM 1651 C C . LEU B 1 40 ? -5.368 8.115 6.778 1.00 24.71 40 LEU B C 1
ATOM 1652 O O . LEU B 1 40 ? -5.355 7.338 7.727 1.00 25.92 40 LEU B O 1
ATOM 1657 N N . LEU B 1 41 ? -4.318 8.851 6.444 1.00 25.77 41 LEU B N 1
ATOM 1658 C CA . LEU B 1 41 ? -3.033 8.746 7.144 1.00 26.82 41 LEU B CA 1
ATOM 1659 C C . LEU B 1 41 ? -3.035 9.539 8.453 1.00 27.33 41 LEU B C 1
ATOM 1660 O O . LEU B 1 41 ? -3.803 10.492 8.573 1.00 29.04 41 LEU B O 1
ATOM 1665 N N . ARG B 1 42 ? -2.176 9.189 9.419 1.00 26.24 42 ARG B N 1
ATOM 1666 C CA . ARG B 1 42 ? -1.292 8.027 9.328 1.00 25.87 42 ARG B CA 1
ATOM 1667 C C . ARG B 1 42 ? -1.985 6.760 9.827 1.00 24.66 42 ARG B C 1
ATOM 1668 O O . ARG B 1 42 ? -1.595 5.651 9.468 1.00 24.23 42 ARG B O 1
ATOM 1676 N N . GLY B 1 43 ? -3.021 6.929 10.644 1.00 24.24 43 GLY B N 1
ATOM 1677 C CA . GLY B 1 43 ? -3.566 5.809 11.414 1.00 24.27 43 GLY B CA 1
ATOM 1678 C C . GLY B 1 43 ? -3.947 4.565 10.624 1.00 24.25 43 GLY B C 1
ATOM 1679 O O . GLY B 1 43 ? -3.879 3.441 11.128 1.00 24.26 43 GLY B O 1
ATOM 1680 N N . SER B 1 44 ? -4.367 4.738 9.375 1.00 23.58 44 SER B N 1
ATOM 1681 C CA . SER B 1 44 ? -5.047 3.633 8.740 1.00 22.90 44 SER B CA 1
ATOM 1682 C C . SER B 1 44 ? -4.102 2.690 7.984 1.00 22.45 44 SER B C 1
ATOM 1683 O O . SER B 1 44 ? -4.557 1.695 7.428 1.00 22.19 44 SER B O 1
ATOM 1686 N N . PHE B 1 45 ? -2.795 2.976 7.975 1.00 22.12 45 PHE B N 1
ATOM 1687 C CA . PHE B 1 45 ? -1.902 2.292 7.018 1.00 20.97 45 PHE B CA 1
ATOM 1688 C C . PHE B 1 45 ? -1.686 0.808 7.321 1.00 20.23 45 PHE B C 1
ATOM 1689 O O . PHE B 1 45 ? -1.625 0.025 6.396 1.00 18.65 45 PHE B O 1
ATOM 1697 N N . VAL B 1 46 ? -1.631 0.430 8.602 1.00 18.78 46 VAL B N 1
ATOM 1698 C CA . VAL B 1 46 ? -1.447 -0.980 8.945 1.00 19.60 46 VAL B CA 1
ATOM 1699 C C . VAL B 1 46 ? -2.714 -1.807 8.632 1.00 19.57 46 VAL B C 1
ATOM 1700 O O . VAL B 1 46 ? -2.638 -2.863 7.994 1.00 20.10 46 VAL B O 1
ATOM 1704 N N . PHE B 1 47 ? -3.867 -1.330 9.087 1.00 18.68 47 PHE B N 1
ATOM 1705 C CA . PHE B 1 47 ? -5.147 -1.946 8.757 1.00 18.41 47 PHE B CA 1
ATOM 1706 C C . PHE B 1 47 ? -5.284 -2.049 7.258 1.00 19.16 47 PHE B C 1
ATOM 1707 O O . PHE B 1 47 ? -5.630 -3.100 6.741 1.00 18.84 47 PHE B O 1
ATOM 1715 N N . MET B 1 48 ? -4.990 -0.958 6.561 1.00 18.19 48 MET B N 1
ATOM 1716 C CA . MET B 1 48 ? -5.021 -0.990 5.111 1.00 20.37 48 MET B CA 1
ATOM 1717 C C . MET B 1 48 ? -4.132 -2.108 4.523 1.00 19.33 48 MET B C 1
ATOM 1718 O O . MET B 1 48 ? -4.561 -2.803 3.607 1.00 19.47 48 MET B O 1
ATOM 1723 N N . ALA B 1 49 ? -2.890 -2.239 4.997 1.00 18.59 49 ALA B N 1
ATOM 1724 C CA . ALA B 1 49 ? -1.973 -3.239 4.431 1.00 18.70 49 ALA B CA 1
ATOM 1725 C C . ALA B 1 49 ? -2.536 -4.664 4.613 1.00 19.13 49 ALA B C 1
ATOM 1726 O O . ALA B 1 49 ? -2.530 -5.484 3.665 1.00 19.04 49 ALA B O 1
ATOM 1728 N N . ASP B 1 50 ? -2.997 -4.959 5.829 1.00 18.32 50 ASP B N 1
ATOM 1729 C CA . ASP B 1 50 ? -3.590 -6.273 6.122 1.00 20.06 50 ASP B CA 1
ATOM 1730 C C . ASP B 1 50 ? -4.919 -6.547 5.354 1.00 20.39 50 ASP B C 1
ATOM 1731 O O . ASP B 1 50 ? -5.089 -7.636 4.770 1.00 20.29 50 ASP B O 1
ATOM 1736 N N . LEU B 1 51 ? -5.805 -5.549 5.313 1.00 20.47 51 LEU B N 1
ATOM 1737 C CA . LEU B 1 51 ? -7.102 -5.667 4.666 1.00 20.32 51 LEU B CA 1
ATOM 1738 C C . LEU B 1 51 ? -6.973 -5.837 3.145 1.00 20.81 51 LEU B C 1
ATOM 1739 O O . LEU B 1 51 ? -7.611 -6.731 2.598 1.00 20.57 51 LEU B O 1
ATOM 1744 N N . ALA B 1 52 ? -6.161 -5.015 2.474 1.00 19.60 52 ALA B N 1
ATOM 1745 C CA . ALA B 1 52 ? -5.986 -5.149 1.016 1.00 21.07 52 ALA B CA 1
ATOM 1746 C C . ALA B 1 52 ? -5.474 -6.536 0.636 1.00 21.30 52 ALA B C 1
ATOM 1747 O O . ALA B 1 52 ? -5.815 -7.065 -0.393 1.00 21.15 52 ALA B O 1
ATOM 1749 N N . ARG B 1 53 ? -4.645 -7.130 1.492 1.00 22.00 53 ARG B N 1
ATOM 1750 C CA . ARG B 1 53 ? -4.154 -8.467 1.243 1.00 22.03 53 ARG B CA 1
ATOM 1751 C C . ARG B 1 53 ? -5.210 -9.582 1.458 1.00 23.20 53 ARG B C 1
ATOM 1752 O O . ARG B 1 53 ? -4.990 -10.748 1.069 1.00 24.18 53 ARG B O 1
ATOM 1760 N N . GLN B 1 54 ? -6.342 -9.237 2.067 1.00 21.65 54 GLN B N 1
ATOM 1761 C CA . GLN B 1 54 ? -7.425 -10.195 2.256 1.00 22.45 54 GLN B CA 1
ATOM 1762 C C . GLN B 1 54 ? -8.581 -9.926 1.299 1.00 22.13 54 GLN B C 1
ATOM 1763 O O . GLN B 1 54 ? -9.624 -10.542 1.402 1.00 22.73 54 GLN B O 1
ATOM 1769 N N . ILE B 1 55 ? -8.407 -8.977 0.396 1.00 22.87 55 ILE B N 1
ATOM 1770 C CA . ILE B 1 55 ? -9.428 -8.694 -0.608 1.00 23.08 55 ILE B CA 1
ATOM 1771 C C . ILE B 1 55 ? -8.942 -9.307 -1.907 1.00 24.40 55 ILE B C 1
ATOM 1772 O O . ILE B 1 55 ? -7.868 -8.944 -2.406 1.00 24.71 55 ILE B O 1
ATOM 1777 N N . HIS B 1 56 ? -9.714 -10.241 -2.465 1.00 25.83 56 HIS B N 1
ATOM 1778 C CA . HIS B 1 56 ? -9.230 -11.024 -3.607 1.00 26.43 56 HIS B CA 1
ATOM 1779 C C . HIS B 1 56 ? -9.888 -10.599 -4.907 1.00 27.18 56 HIS B C 1
ATOM 1780 O O . HIS B 1 56 ? -10.470 -11.411 -5.599 1.00 26.84 56 HIS B O 1
ATOM 1787 N N . LEU B 1 57 ? -9.784 -9.298 -5.181 1.00 26.55 57 LEU B N 1
ATOM 1788 C CA . LEU B 1 57 ? -10.173 -8.679 -6.430 1.00 27.42 57 LEU B CA 1
ATOM 1789 C C . LEU B 1 57 ? -9.013 -7.750 -6.729 1.00 27.17 57 LEU B C 1
ATOM 1790 O O . LEU B 1 57 ? -8.361 -7.251 -5.800 1.00 25.17 57 LEU B O 1
ATOM 1795 N N . THR B 1 58 ? -8.748 -7.519 -8.007 1.00 26.44 58 THR B N 1
ATOM 1796 C CA . THR B 1 58 ? -7.758 -6.526 -8.409 1.00 27.43 58 THR B CA 1
ATOM 1797 C C . THR B 1 58 ? -8.274 -5.177 -7.963 1.00 26.71 58 THR B C 1
ATOM 1798 O O . THR B 1 58 ? -9.449 -4.865 -8.165 1.00 26.24 58 THR B O 1
ATOM 1802 N N . HIS B 1 59 ? -7.435 -4.406 -7.281 1.00 25.65 59 HIS B N 1
ATOM 1803 C CA . HIS B 1 59 ? -7.860 -3.066 -6.872 1.00 24.52 59 HIS B CA 1
ATOM 1804 C C . HIS B 1 59 ? -6.686 -2.091 -6.769 1.00 24.37 59 HIS B C 1
ATOM 1805 O O . HIS B 1 59 ? -5.522 -2.490 -6.897 1.00 24.82 59 HIS B O 1
ATOM 1812 N N . GLN B 1 60 ? -6.996 -0.815 -6.586 1.00 24.03 60 GLN B N 1
ATOM 1813 C CA . GLN B 1 60 ? -5.981 0.201 -6.361 1.00 24.22 60 GLN B CA 1
ATOM 1814 C C . GLN B 1 60 ? -6.021 0.658 -4.899 1.00 23.99 60 GLN B C 1
ATOM 1815 O O . GLN B 1 60 ? -7.039 0.455 -4.206 1.00 21.63 60 GLN B O 1
ATOM 1821 N N . VAL B 1 61 ? -4.912 1.252 -4.453 1.00 24.39 61 VAL B N 1
ATOM 1822 C CA . VAL B 1 61 ? -4.782 1.826 -3.117 1.00 26.07 61 VAL B CA 1
ATOM 1823 C C . VAL B 1 61 ? -4.267 3.275 -3.255 1.00 27.36 61 VAL B C 1
ATOM 1824 O O . VAL B 1 61 ? -3.408 3.587 -4.119 1.00 29.78 61 VAL B O 1
ATOM 1828 N N . ASP B 1 62 ? -4.825 4.169 -2.457 1.00 25.90 62 ASP B N 1
ATOM 1829 C CA . ASP B 1 62 ? -4.444 5.587 -2.488 1.00 26.11 62 ASP B CA 1
ATOM 1830 C C . ASP B 1 62 ? -4.640 6.040 -1.045 1.00 25.75 62 ASP B C 1
ATOM 1831 O O . ASP B 1 62 ? -5.193 5.260 -0.240 1.00 24.30 62 ASP B O 1
ATOM 1836 N N . PHE B 1 63 ? -4.177 7.255 -0.717 1.00 26.22 63 PHE B N 1
ATOM 1837 C CA . PHE B 1 63 ? -4.249 7.804 0.649 1.00 26.23 63 PHE B CA 1
ATOM 1838 C C . PHE B 1 63 ? -4.524 9.309 0.650 1.00 27.12 63 PHE B C 1
ATOM 1839 O O . PHE B 1 63 ? -4.190 10.024 -0.323 1.00 26.20 63 PHE B O 1
ATOM 1847 N N . MET B 1 64 ? -5.109 9.769 1.754 1.00 26.57 64 MET B N 1
ATOM 1848 C CA . MET B 1 64 ? -5.386 11.176 1.995 1.00 28.36 64 MET B CA 1
ATOM 1849 C C . MET B 1 64 ? -4.922 11.515 3.380 1.00 28.28 64 MET B C 1
ATOM 1850 O O . MET B 1 64 ? -4.949 10.653 4.278 1.00 27.08 64 MET B O 1
ATOM 1855 N N . THR B 1 65 ? -4.509 12.765 3.575 1.00 27.66 65 THR B N 1
ATOM 1856 C CA . THR B 1 65 ? -4.226 13.218 4.917 1.00 28.27 65 THR B CA 1
ATOM 1857 C C . THR B 1 65 ? -5.138 14.411 5.159 1.00 29.79 65 THR B C 1
ATOM 1858 O O . THR B 1 65 ? -5.065 15.416 4.441 1.00 28.66 65 THR B O 1
ATOM 1862 N N . ALA B 1 66 ? -6.047 14.256 6.120 1.00 31.02 66 ALA B N 1
ATOM 1863 C CA . ALA B 1 66 ? -6.978 15.312 6.458 1.00 33.87 66 ALA B CA 1
ATOM 1864 C C . ALA B 1 66 ? -6.407 16.019 7.678 1.00 36.29 66 ALA B C 1
ATOM 1865 O O . ALA B 1 66 ? -5.617 15.438 8.408 1.00 36.56 66 ALA B O 1
ATOM 1867 N N . SER B 1 67 ? -6.733 17.295 7.854 1.00 38.39 67 SER B N 1
ATOM 1868 C CA . SER B 1 67 ? -6.186 18.058 8.970 1.00 40.57 67 SER B CA 1
ATOM 1869 C C . SER B 1 67 ? -6.817 17.628 10.294 1.00 42.86 67 SER B C 1
ATOM 1870 O O . SER B 1 67 ? -7.969 17.144 10.338 1.00 42.70 67 SER B O 1
ATOM 1873 N N . SER B 1 68 ? -6.028 17.806 11.354 1.00 45.37 68 SER B N 1
ATOM 1874 C CA . SER B 1 68 ? -6.497 17.839 12.736 1.00 47.81 68 SER B CA 1
ATOM 1875 C C . SER B 1 68 ? -6.803 19.294 13.177 1.00 49.24 68 SER B C 1
ATOM 1876 O O . SER B 1 68 ? -7.937 19.784 13.042 1.00 50.04 68 SER B O 1
ATOM 1879 N N A ARG B 1 77 ? -10.606 24.064 13.257 0.50 41.11 77 ARG B N 1
ATOM 1880 N N B ARG B 1 77 ? -10.582 23.142 13.249 0.50 40.32 77 ARG B N 1
ATOM 1881 C CA A ARG B 1 77 ? -11.907 23.410 13.097 0.50 40.33 77 ARG B CA 1
ATOM 1882 C CA B ARG B 1 77 ? -12.006 23.456 13.090 0.50 40.23 77 ARG B CA 1
ATOM 1883 C C A ARG B 1 77 ? -12.170 22.834 11.689 0.50 38.85 77 ARG B C 1
ATOM 1884 C C B ARG B 1 77 ? -12.548 23.057 11.702 0.50 38.99 77 ARG B C 1
ATOM 1885 O O A ARG B 1 77 ? -12.542 21.662 11.564 0.50 37.97 77 ARG B O 1
ATOM 1886 O O B ARG B 1 77 ? -13.476 22.248 11.605 0.50 38.47 77 ARG B O 1
ATOM 1901 N N . ASP B 1 78 ? -11.989 23.644 10.641 1.00 38.26 78 ASP B N 1
ATOM 1902 C CA . ASP B 1 78 ? -12.268 23.195 9.260 1.00 36.17 78 ASP B CA 1
ATOM 1903 C C . ASP B 1 78 ? -11.513 21.905 9.011 1.00 34.02 78 ASP B C 1
ATOM 1904 O O . ASP B 1 78 ? -10.413 21.732 9.502 1.00 33.53 78 ASP B O 1
ATOM 1909 N N . VAL B 1 79 ? -12.086 21.011 8.224 1.00 32.43 79 VAL B N 1
ATOM 1910 C CA . VAL B 1 79 ? -11.353 19.827 7.813 1.00 31.49 79 VAL B CA 1
ATOM 1911 C C . VAL B 1 79 ? -10.664 20.144 6.498 1.00 30.72 79 VAL B C 1
ATOM 1912 O O . VAL B 1 79 ? -11.306 20.267 5.458 1.00 31.02 79 VAL B O 1
ATOM 1916 N N . ARG B 1 80 ? -9.351 20.255 6.548 1.00 30.04 80 ARG B N 1
ATOM 1917 C CA . ARG B 1 80 ? -8.574 20.624 5.378 1.00 29.64 80 ARG B CA 1
ATOM 1918 C C . ARG B 1 80 ? -7.784 19.417 4.860 1.00 29.38 80 ARG B C 1
ATOM 1919 O O . ARG B 1 80 ? -7.502 18.482 5.600 1.00 27.71 80 ARG B O 1
ATOM 1927 N N . ILE B 1 81 ? -7.441 19.446 3.575 1.00 29.57 81 ILE B N 1
ATOM 1928 C CA . ILE B 1 81 ? -6.737 18.352 2.949 1.00 28.64 81 ILE B CA 1
ATOM 1929 C C . ILE B 1 81 ? -5.256 18.679 2.901 1.00 28.61 81 ILE B C 1
ATOM 1930 O O . ILE B 1 81 ? -4.837 19.482 2.108 1.00 28.14 81 ILE B O 1
ATOM 1935 N N . LEU B 1 82 ? -4.466 18.059 3.764 1.00 28.81 82 LEU B N 1
ATOM 1936 C CA . LEU B 1 82 ? -3.031 18.288 3.774 1.00 29.65 82 LEU B CA 1
ATOM 1937 C C . LEU B 1 82 ? -2.338 17.497 2.667 1.00 29.55 82 LEU B C 1
ATOM 1938 O O . LEU B 1 82 ? -1.336 17.938 2.114 1.00 30.89 82 LEU B O 1
ATOM 1943 N N . LYS B 1 83 ? -2.869 16.319 2.359 1.00 27.95 83 LYS B N 1
ATOM 1944 C CA . LYS B 1 83 ? -2.397 15.516 1.236 1.00 27.92 83 LYS B CA 1
ATOM 1945 C C . LYS B 1 83 ? -3.607 14.893 0.568 1.00 26.67 83 LYS B C 1
ATOM 1946 O O . LYS B 1 83 ? -4.366 14.162 1.216 1.00 26.03 83 LYS B O 1
ATOM 1952 N N . ASP B 1 84 ? -3.809 15.230 -0.701 1.00 26.11 84 ASP B N 1
ATOM 1953 C CA . ASP B 1 84 ? -4.892 14.659 -1.476 1.00 26.58 84 ASP B CA 1
ATOM 1954 C C . ASP B 1 84 ? -4.469 13.349 -2.157 1.00 26.75 84 ASP B C 1
ATOM 1955 O O . ASP B 1 84 ? -3.291 12.963 -2.153 1.00 27.02 84 ASP B O 1
ATOM 1960 N N . LEU B 1 85 ? -5.459 12.665 -2.712 1.00 27.53 85 LEU B N 1
ATOM 1961 C CA . LEU B 1 85 ? -5.265 11.468 -3.516 1.00 27.97 85 LEU B CA 1
ATOM 1962 C C . LEU B 1 85 ? -4.312 11.781 -4.658 1.00 29.50 85 LEU B C 1
ATOM 1963 O O . LEU B 1 85 ? -4.239 12.935 -5.134 1.00 28.86 85 LEU B O 1
ATOM 1968 N N . ASP B 1 86 ? -3.601 10.754 -5.123 1.00 30.46 86 ASP B N 1
ATOM 1969 C CA . ASP B 1 86 ? -2.746 10.941 -6.295 1.00 33.19 86 ASP B CA 1
ATOM 1970 C C . ASP B 1 86 ? -3.532 10.622 -7.546 1.00 33.93 86 ASP B C 1
ATOM 1971 O O . ASP B 1 86 ? -3.250 11.181 -8.598 1.00 35.28 86 ASP B O 1
ATOM 1976 N N . ASP B 1 87 ? -4.534 9.745 -7.420 1.00 33.11 87 ASP B N 1
ATOM 1977 C CA . ASP B 1 87 ? -5.282 9.265 -8.592 1.00 34.20 87 ASP B CA 1
ATOM 1978 C C . ASP B 1 87 ? -6.772 9.677 -8.612 1.00 32.96 87 ASP B C 1
ATOM 1979 O O . ASP B 1 87 ? -7.348 10.045 -7.576 1.00 31.79 87 ASP B O 1
ATOM 1984 N N . ASP B 1 88 ? -7.372 9.632 -9.798 1.00 32.00 88 ASP B N 1
ATOM 1985 C CA . ASP B 1 88 ? -8.768 10.017 -9.980 1.00 31.44 88 ASP B CA 1
ATOM 1986 C C . ASP B 1 88 ? -9.703 8.960 -9.450 1.00 29.89 88 ASP B C 1
ATOM 1987 O O . ASP B 1 88 ? -9.379 7.779 -9.516 1.00 29.47 88 ASP B O 1
ATOM 1992 N N . ILE B 1 89 ? -10.875 9.366 -8.957 1.00 27.98 89 ILE B N 1
ATOM 1993 C CA . ILE B 1 89 ? -11.858 8.390 -8.496 1.00 26.33 89 ILE B CA 1
ATOM 1994 C C . ILE B 1 89 ? -13.193 8.497 -9.225 1.00 26.98 89 ILE B C 1
ATOM 1995 O O . ILE B 1 89 ? -14.177 7.843 -8.849 1.00 26.44 89 ILE B O 1
ATOM 2000 N N . LYS B 1 90 ? -13.251 9.309 -10.268 1.00 27.13 90 LYS B N 1
ATOM 2001 C CA . LYS B 1 90 ? -14.522 9.479 -10.939 1.00 27.81 90 LYS B CA 1
ATOM 2002 C C . LYS B 1 90 ? -14.960 8.151 -11.506 1.00 27.81 90 LYS B C 1
ATOM 2003 O O . LYS B 1 90 ? -14.153 7.453 -12.090 1.00 27.42 90 LYS B O 1
ATOM 2009 N N . GLY B 1 91 ? -16.238 7.797 -11.336 1.00 27.36 91 GLY B N 1
ATOM 2010 C CA . GLY B 1 91 ? -16.735 6.528 -11.854 1.00 27.76 91 GLY B CA 1
ATOM 2011 C C . GLY B 1 91 ? -16.245 5.280 -11.121 1.00 27.57 91 GLY B C 1
ATOM 2012 O O . GLY B 1 91 ? -16.596 4.168 -11.502 1.00 28.15 91 GLY B O 1
ATOM 2013 N N . LYS B 1 92 ? -15.473 5.440 -10.050 1.00 26.42 92 LYS B N 1
ATOM 2014 C CA . LYS B 1 92 ? -14.920 4.279 -9.362 1.00 26.60 92 LYS B CA 1
ATOM 2015 C C . LYS B 1 92 ? -15.688 3.952 -8.084 1.00 25.93 92 LYS B C 1
ATOM 2016 O O . LYS B 1 92 ? -16.404 4.805 -7.535 1.00 25.22 92 LYS B O 1
ATOM 2022 N N . ASP B 1 93 ? -15.543 2.708 -7.647 1.00 25.03 93 ASP B N 1
ATOM 2023 C CA . ASP B 1 93 ? -16.067 2.262 -6.356 1.00 25.16 93 ASP B CA 1
ATOM 2024 C C . ASP B 1 93 ? -15.007 2.533 -5.313 1.00 24.05 93 ASP B C 1
ATOM 2025 O O . ASP B 1 93 ? -13.926 1.965 -5.367 1.00 24.07 93 ASP B O 1
ATOM 2030 N N . VAL B 1 94 ? -15.326 3.398 -4.360 1.00 23.39 94 VAL B N 1
ATOM 2031 C CA . VAL B 1 94 ? -14.353 3.879 -3.424 1.00 21.83 94 VAL B CA 1
ATOM 2032 C C . VAL B 1 94 ? -14.657 3.313 -2.033 1.00 22.57 94 VAL B C 1
ATOM 2033 O O . VAL B 1 94 ? -15.799 3.397 -1.534 1.00 21.87 94 VAL B O 1
ATOM 2037 N N . LEU B 1 95 ? -13.633 2.758 -1.398 1.00 21.49 95 LEU B N 1
ATOM 2038 C CA . LEU B 1 95 ? -13.787 2.176 -0.087 1.00 22.55 95 LEU B CA 1
ATOM 2039 C C . LEU B 1 95 ? -12.883 2.960 0.846 1.00 22.03 95 LEU B C 1
ATOM 2040 O O . LEU B 1 95 ? -11.658 2.848 0.763 1.00 21.29 95 LEU B O 1
ATOM 2045 N N . LEU B 1 96 ? -13.476 3.757 1.705 1.00 22.38 96 LEU B N 1
ATOM 2046 C CA . LEU B 1 96 ? -12.688 4.523 2.665 1.00 24.68 96 LEU B CA 1
ATOM 2047 C C . LEU B 1 96 ? -12.248 3.605 3.783 1.00 24.31 96 LEU B C 1
ATOM 2048 O O . LEU B 1 96 ? -13.054 2.887 4.312 1.00 24.64 96 LEU B O 1
ATOM 2053 N N . VAL B 1 97 ? -10.970 3.663 4.155 1.00 24.50 97 VAL B N 1
ATOM 2054 C CA . VAL B 1 97 ? -10.422 2.779 5.186 1.00 24.67 97 VAL B CA 1
ATOM 2055 C C . VAL B 1 97 ? -9.863 3.588 6.359 1.00 26.13 97 VAL B C 1
ATOM 2056 O O . VAL B 1 97 ? -9.037 4.491 6.178 1.00 26.59 97 VAL B O 1
ATOM 2060 N N . GLU B 1 98 ? -10.343 3.266 7.552 1.00 27.25 98 GLU B N 1
ATOM 2061 C CA . GLU B 1 98 ? -10.046 3.989 8.774 1.00 28.13 98 GLU B CA 1
ATOM 2062 C C . GLU B 1 98 ? -9.528 3.021 9.849 1.00 27.63 98 GLU B C 1
ATOM 2063 O O . GLU B 1 98 ? -9.948 1.869 9.924 1.00 26.60 98 GLU B O 1
ATOM 2069 N N . ASP B 1 99 ? -8.621 3.488 10.686 1.00 27.14 99 ASP B N 1
ATOM 2070 C CA . ASP B 1 99 ? -8.173 2.683 11.816 1.00 27.12 99 ASP B CA 1
ATOM 2071 C C . ASP B 1 99 ? -9.262 2.688 12.903 1.00 26.66 99 ASP B C 1
ATOM 2072 O O . ASP B 1 99 ? -9.582 1.654 13.484 1.00 26.60 99 ASP B O 1
ATOM 2077 N N . ILE B 1 100 ? -9.833 3.850 13.166 1.00 26.50 100 ILE B N 1
ATOM 2078 C CA . ILE B 1 100 ? -10.852 3.983 14.203 1.00 27.70 100 ILE B CA 1
ATOM 2079 C C . ILE B 1 100 ? -11.774 5.129 13.819 1.00 27.62 100 ILE B C 1
ATOM 2080 O O . ILE B 1 100 ? -11.322 6.107 13.241 1.00 28.13 100 ILE B O 1
ATOM 2085 N N . ILE B 1 101 ? -13.065 4.969 14.101 1.00 26.97 101 ILE B N 1
ATOM 2086 C CA . ILE B 1 101 ? -14.055 6.008 13.957 1.00 27.83 101 ILE B CA 1
ATOM 2087 C C . ILE B 1 101 ? -14.611 6.322 15.344 1.00 28.15 101 ILE B C 1
ATOM 2088 O O . ILE B 1 101 ? -15.099 5.443 16.046 1.00 28.52 101 ILE B O 1
ATOM 2093 N N . ASP B 1 102 ? -14.474 7.565 15.770 1.00 28.03 102 ASP B N 1
ATOM 2094 C CA . ASP B 1 102 ? -15.063 7.960 17.039 1.00 29.08 102 ASP B CA 1
ATOM 2095 C C . ASP B 1 102 ? -16.109 9.049 16.814 1.00 28.60 102 ASP B C 1
ATOM 2096 O O . ASP B 1 102 ? -17.303 8.740 16.767 1.00 29.45 102 ASP B O 1
ATOM 2101 N N . THR B 1 103 ? -15.698 10.305 16.663 1.00 27.68 103 THR B N 1
ATOM 2102 C CA . THR B 1 103 ? -16.696 11.374 16.500 1.00 28.92 103 THR B CA 1
ATOM 2103 C C . THR B 1 103 ? -17.346 11.339 15.104 1.00 27.99 103 THR B C 1
ATOM 2104 O O . THR B 1 103 ? -18.486 11.771 14.934 1.00 28.65 103 THR B O 1
ATOM 2108 N N . GLY B 1 104 ? -16.608 10.837 14.124 1.00 27.31 104 GLY B N 1
ATOM 2109 C CA . GLY B 1 104 ? -17.034 10.835 12.728 1.00 27.96 104 GLY B CA 1
ATOM 2110 C C . GLY B 1 104 ? -16.888 12.156 11.965 1.00 29.56 104 GLY B C 1
ATOM 2111 O O . GLY B 1 104 ? -17.131 12.203 10.744 1.00 28.43 104 GLY B O 1
ATOM 2112 N N . ASN B 1 105 ? -16.483 13.222 12.662 1.00 30.91 105 ASN B N 1
ATOM 2113 C CA . ASN B 1 105 ? -16.392 14.582 12.049 1.00 33.16 105 ASN B CA 1
ATOM 2114 C C . ASN B 1 105 ? -15.479 14.659 10.831 1.00 32.66 105 ASN B C 1
ATOM 2115 O O . ASN B 1 105 ? -15.910 15.066 9.743 1.00 32.70 105 ASN B O 1
ATOM 2120 N N . THR B 1 106 ? -14.235 14.221 11.001 1.00 31.90 106 THR B N 1
ATOM 2121 C CA . THR B 1 106 ? -13.275 14.196 9.907 1.00 31.58 106 THR B CA 1
ATOM 2122 C C . THR B 1 106 ? -13.691 13.343 8.724 1.00 30.71 106 THR B C 1
ATOM 2123 O O . THR B 1 106 ? -13.670 13.786 7.570 1.00 30.26 106 THR B O 1
ATOM 2127 N N . LEU B 1 107 ? -14.067 12.101 9.017 1.00 30.40 107 LEU B N 1
ATOM 2128 C CA . LEU B 1 107 ? -14.467 11.146 8.012 1.00 29.46 107 LEU B CA 1
ATOM 2129 C C . LEU B 1 107 ? -15.701 11.637 7.209 1.00 29.23 107 LEU B C 1
ATOM 2130 O O . LEU B 1 107 ? -15.747 11.494 5.984 1.00 28.24 107 LEU B O 1
ATOM 2135 N N . ASN B 1 108 ? -16.685 12.206 7.899 1.00 28.91 108 ASN B N 1
ATOM 2136 C CA . ASN B 1 108 ? -17.842 12.785 7.213 1.00 30.52 108 ASN B CA 1
ATOM 2137 C C . ASN B 1 108 ? -17.430 13.805 6.136 1.00 30.47 108 ASN B C 1
ATOM 2138 O O . ASN B 1 108 ? -17.948 13.777 5.008 1.00 31.05 108 ASN B O 1
ATOM 2143 N N . LYS B 1 109 ? -16.476 14.680 6.464 1.00 30.07 109 LYS B N 1
ATOM 2144 C CA . LYS B 1 109 ? -16.092 15.746 5.533 1.00 30.43 109 LYS B CA 1
ATOM 2145 C C . LYS B 1 109 ? -15.315 15.172 4.359 1.00 29.31 109 LYS B C 1
ATOM 2146 O O . LYS B 1 109 ? -15.480 15.614 3.211 1.00 28.74 109 LYS B O 1
ATOM 2152 N N . VAL B 1 110 ? -14.464 14.193 4.664 1.00 28.09 110 VAL B N 1
ATOM 2153 C CA . VAL B 1 110 ? -13.665 13.541 3.658 1.00 27.66 110 VAL B CA 1
ATOM 2154 C C . VAL B 1 110 ? -14.593 12.866 2.671 1.00 27.40 110 VAL B C 1
ATOM 2155 O O . VAL B 1 110 ? -14.413 12.966 1.468 1.00 26.55 110 VAL B O 1
ATOM 2159 N N . LYS B 1 111 ? -15.636 12.236 3.184 1.00 27.36 111 LYS B N 1
ATOM 2160 C CA . LYS B 1 111 ? -16.605 11.639 2.311 1.00 26.95 111 LYS B CA 1
ATOM 2161 C C . LYS B 1 111 ? -17.282 12.679 1.405 1.00 26.62 111 LYS B C 1
ATOM 2162 O O . LYS B 1 111 ? -17.395 12.470 0.198 1.00 25.92 111 LYS B O 1
ATOM 2168 N N . GLU B 1 112 ? -17.726 13.795 1.980 1.00 26.12 112 GLU B N 1
ATOM 2169 C CA . GLU B 1 112 ? -18.368 14.837 1.179 1.00 26.77 112 GLU B CA 1
ATOM 2170 C C . GLU B 1 112 ? -17.393 15.377 0.138 1.00 25.84 112 GLU B C 1
ATOM 2171 O O . GLU B 1 112 ? -17.763 15.630 -1.003 1.00 24.87 112 GLU B O 1
ATOM 2177 N N . ILE B 1 113 ? -16.130 15.531 0.523 1.00 25.25 113 ILE B N 1
ATOM 2178 C CA . ILE B 1 113 ? -15.145 16.070 -0.414 1.00 25.49 113 ILE B CA 1
ATOM 2179 C C . ILE B 1 113 ? -15.002 15.105 -1.588 1.00 25.42 113 ILE B C 1
ATOM 2180 O O . ILE B 1 113 ? -15.030 15.510 -2.762 1.00 25.41 113 ILE B O 1
ATOM 2185 N N . LEU B 1 114 ? -14.854 13.820 -1.282 1.00 23.96 114 LEU B N 1
ATOM 2186 C CA . LEU B 1 114 ? -14.696 12.843 -2.348 1.00 23.72 114 LEU B CA 1
ATOM 2187 C C . LEU B 1 114 ? -15.965 12.682 -3.187 1.00 24.51 114 LEU B C 1
ATOM 2188 O O . LEU B 1 114 ? -15.880 12.472 -4.393 1.00 24.43 114 LEU B O 1
ATOM 2193 N N . ALA B 1 115 ? -17.146 12.783 -2.574 1.00 24.66 115 ALA B N 1
ATOM 2194 C CA . ALA B 1 115 ? -18.365 12.653 -3.365 1.00 25.81 115 ALA B CA 1
ATOM 2195 C C . ALA B 1 115 ? -18.441 13.685 -4.498 1.00 26.96 115 ALA B C 1
ATOM 2196 O O . ALA B 1 115 ? -19.059 13.431 -5.548 1.00 28.13 115 ALA B O 1
ATOM 2198 N N . LEU B 1 116 ? -17.799 14.842 -4.318 1.00 26.52 116 LEU B N 1
ATOM 2199 C CA . LEU B 1 116 ? -17.827 15.859 -5.368 1.00 27.11 116 LEU B CA 1
ATOM 2200 C C . LEU B 1 116 ? -17.162 15.397 -6.677 1.00 26.87 116 LEU B C 1
ATOM 2201 O O . LEU B 1 116 ? -17.385 15.983 -7.732 1.00 25.73 116 LEU B O 1
ATOM 2206 N N . ARG B 1 117 ? -16.324 14.367 -6.584 1.00 26.94 117 ARG B N 1
ATOM 2207 C CA . ARG B 1 117 ? -15.592 13.867 -7.736 1.00 27.50 117 ARG B CA 1
ATOM 2208 C C . ARG B 1 117 ? -16.411 12.844 -8.505 1.00 28.37 117 ARG B C 1
ATOM 2209 O O . ARG B 1 117 ? -15.987 12.341 -9.540 1.00 28.60 117 ARG B O 1
ATOM 2217 N N . GLU B 1 118 ? -17.614 12.567 -8.008 1.00 28.73 118 GLU B N 1
ATOM 2218 C CA . GLU B 1 118 ? -18.520 11.648 -8.659 1.00 29.04 118 GLU B CA 1
ATOM 2219 C C . GLU B 1 118 ? -17.988 10.216 -8.808 1.00 27.93 118 GLU B C 1
ATOM 2220 O O . GLU B 1 118 ? -18.020 9.630 -9.905 1.00 26.64 118 GLU B O 1
ATOM 2226 N N . PRO B 1 119 ? -17.514 9.634 -7.690 1.00 26.41 119 PRO B N 1
ATOM 2227 C CA . PRO B 1 119 ? -17.222 8.209 -7.723 1.00 25.52 119 PRO B CA 1
ATOM 2228 C C . PRO B 1 119 ? -18.524 7.480 -7.992 1.00 26.74 119 PRO B C 1
ATOM 2229 O O . PRO B 1 119 ? -19.602 8.049 -7.775 1.00 26.37 119 PRO B O 1
ATOM 2233 N N . LYS B 1 120 ? -18.443 6.236 -8.454 1.00 26.90 120 LYS B N 1
ATOM 2234 C CA . LYS B 1 120 ? -19.652 5.410 -8.586 1.00 27.49 120 LYS B CA 1
ATOM 2235 C C . LYS B 1 120 ? -20.306 5.126 -7.234 1.00 26.34 120 LYS B C 1
ATOM 2236 O O . LYS B 1 120 ? -21.538 5.117 -7.141 1.00 26.74 120 LYS B O 1
ATOM 2242 N N . SER B 1 121 ? -19.493 4.878 -6.208 1.00 24.58 121 SER B N 1
ATOM 2243 C CA . SER B 1 121 ? -20.012 4.623 -4.855 1.00 23.82 121 SER B CA 1
ATOM 2244 C C . SER B 1 121 ? -18.944 4.932 -3.837 1.00 22.32 121 SER B C 1
ATOM 2245 O O . SER B 1 121 ? -17.762 4.908 -4.164 1.00 22.16 121 SER B O 1
ATOM 2248 N N . ILE B 1 122 ? -19.361 5.209 -2.608 1.00 22.16 122 ILE B N 1
ATOM 2249 C CA . ILE B 1 122 ? -18.429 5.321 -1.475 1.00 21.45 122 ILE B CA 1
ATOM 2250 C C . ILE B 1 122 ? -18.974 4.485 -0.328 1.00 21.69 122 ILE B C 1
ATOM 2251 O O . ILE B 1 122 ? -20.160 4.577 0.021 1.00 21.89 122 ILE B O 1
ATOM 2256 N N . ARG B 1 123 ? -18.121 3.650 0.245 1.00 21.27 123 ARG B N 1
ATOM 2257 C CA . ARG B 1 123 ? -18.469 2.883 1.438 1.00 21.66 123 ARG B CA 1
ATOM 2258 C C . ARG B 1 123 ? -17.324 3.078 2.421 1.00 21.43 123 ARG B C 1
ATOM 2259 O O . ARG B 1 123 ? -16.235 3.488 2.030 1.00 21.93 123 ARG B O 1
ATOM 2267 N N . ILE B 1 124 ? -17.564 2.761 3.684 1.00 22.01 124 ILE B N 1
ATOM 2268 C CA . ILE B 1 124 ? -16.534 2.928 4.712 1.00 21.29 124 ILE B CA 1
ATOM 2269 C C . ILE B 1 124 ? -16.303 1.632 5.481 1.00 21.93 124 ILE B C 1
ATOM 2270 O O . ILE B 1 124 ? -17.251 0.911 5.795 1.00 20.91 124 ILE B O 1
ATOM 2275 N N A CYS B 1 125 ? -15.037 1.369 5.787 0.50 21.12 125 CYS B N 1
ATOM 2276 N N B CYS B 1 125 ? -15.045 1.346 5.803 0.50 21.50 125 CYS B N 1
ATOM 2277 C CA A CYS B 1 125 ? -14.645 0.252 6.623 0.50 21.28 125 CYS B CA 1
ATOM 2278 C CA B CYS B 1 125 ? -14.725 0.212 6.661 0.50 22.16 125 CYS B CA 1
ATOM 2279 C C A CYS B 1 125 ? -13.850 0.865 7.773 0.50 21.78 125 CYS B C 1
ATOM 2280 C C B CYS B 1 125 ? -13.712 0.662 7.700 0.50 22.27 125 CYS B C 1
ATOM 2281 O O A CYS B 1 125 ? -13.192 1.884 7.609 0.50 21.95 125 CYS B O 1
ATOM 2282 O O B CYS B 1 125 ? -12.733 1.335 7.369 0.50 22.40 125 CYS B O 1
ATOM 2287 N N . THR B 1 126 ? -13.931 0.272 8.950 1.00 22.03 126 THR B N 1
ATOM 2288 C CA . THR B 1 126 ? -13.027 0.673 10.044 1.00 22.15 126 THR B CA 1
ATOM 2289 C C . THR B 1 126 ? -12.628 -0.559 10.834 1.00 22.14 126 THR B C 1
ATOM 2290 O O . THR B 1 126 ? -13.409 -1.490 10.942 1.00 22.30 126 THR B O 1
ATOM 2294 N N . LEU B 1 127 ? -11.397 -0.579 11.353 1.00 22.77 127 LEU B N 1
ATOM 2295 C CA . LEU B 1 127 ? -10.968 -1.659 12.227 1.00 22.80 127 LEU B CA 1
ATOM 2296 C C . LEU B 1 127 ? -11.700 -1.558 13.556 1.00 23.65 127 LEU B C 1
ATOM 2297 O O . LEU B 1 127 ? -12.264 -2.549 14.070 1.00 23.06 127 LEU B O 1
ATOM 2302 N N . LEU B 1 128 ? -11.711 -0.351 14.115 1.00 23.30 128 LEU B N 1
ATOM 2303 C CA . LEU B 1 128 ? -12.399 -0.130 15.386 1.00 24.31 128 LEU B CA 1
ATOM 2304 C C . LEU B 1 128 ? -13.488 0.919 15.222 1.00 24.99 128 LEU B C 1
ATOM 2305 O O . LEU B 1 128 ? -13.344 1.857 14.423 1.00 25.03 128 LEU B O 1
ATOM 2310 N N . ASP B 1 129 ? -14.540 0.790 16.024 1.00 25.69 129 ASP B N 1
ATOM 2311 C CA . ASP B 1 129 ? -15.609 1.755 16.065 1.00 27.15 129 ASP B CA 1
ATOM 2312 C C . ASP B 1 129 ? -15.973 2.040 17.533 1.00 28.18 129 ASP B C 1
ATOM 2313 O O . ASP B 1 129 ? -16.175 1.106 18.310 1.00 28.00 129 ASP B O 1
ATOM 2318 N N . LYS B 1 130 ? -15.987 3.325 17.907 1.00 28.43 130 LYS B N 1
ATOM 2319 C CA . LYS B 1 130 ? -16.457 3.789 19.216 1.00 30.25 130 LYS B CA 1
ATOM 2320 C C . LYS B 1 130 ? -17.793 4.526 19.029 1.00 31.68 130 LYS B C 1
ATOM 2321 O O . LYS B 1 130 ? -17.823 5.748 18.934 1.00 30.87 130 LYS B O 1
ATOM 2327 N N . PRO B 1 131 ? -18.904 3.785 18.975 1.00 33.33 131 PRO B N 1
ATOM 2328 C CA . PRO B 1 131 ? -20.155 4.445 18.586 1.00 34.52 131 PRO B CA 1
ATOM 2329 C C . PRO B 1 131 ? -20.657 5.499 19.587 1.00 35.86 131 PRO B C 1
ATOM 2330 O O . PRO B 1 131 ? -21.360 6.424 19.172 1.00 36.09 131 PRO B O 1
ATOM 2334 N N . THR B 1 132 ? -20.262 5.395 20.858 1.00 36.21 132 THR B N 1
ATOM 2335 C CA . THR B 1 132 ? -20.670 6.370 21.870 1.00 37.99 132 THR B CA 1
ATOM 2336 C C . THR B 1 132 ? -20.067 7.752 21.698 1.00 37.53 132 THR B C 1
ATOM 2337 O O . THR B 1 132 ? -20.525 8.697 22.305 1.00 38.36 132 THR B O 1
ATOM 2341 N N . ARG B 1 133 ? -19.015 7.854 20.901 1.00 37.00 133 ARG B N 1
ATOM 2342 C CA . ARG B 1 133 ? -18.308 9.111 20.697 1.00 36.84 133 ARG B CA 1
ATOM 2343 C C . ARG B 1 133 ? -18.862 9.885 19.475 1.00 35.96 133 ARG B C 1
ATOM 2344 O O . ARG B 1 133 ? -18.434 11.002 19.189 1.00 34.57 133 ARG B O 1
ATOM 2352 N N . ARG B 1 134 ? -19.824 9.277 18.779 1.00 35.07 134 ARG B N 1
ATOM 2353 C CA . ARG B 1 134 ? -20.298 9.788 17.507 1.00 34.76 134 ARG B CA 1
ATOM 2354 C C . ARG B 1 134 ? -20.892 11.195 17.666 1.00 35.13 134 ARG B C 1
ATOM 2355 O O . ARG B 1 134 ? -21.628 11.456 18.609 1.00 34.55 134 ARG B O 1
ATOM 2363 N N . GLU B 1 135 ? -20.546 12.093 16.751 1.00 34.40 135 GLU B N 1
ATOM 2364 C CA . GLU B 1 135 ? -21.058 13.454 16.796 1.00 35.86 135 GLU B CA 1
ATOM 2365 C C . GLU B 1 135 ? -21.838 13.797 15.540 1.00 35.01 135 GLU B C 1
ATOM 2366 O O . GLU B 1 135 ? -22.715 14.655 15.577 1.00 36.31 135 GLU B O 1
ATOM 2372 N N . VAL B 1 136 ? -21.525 13.115 14.447 1.00 33.00 136 VAL B N 1
ATOM 2373 C CA . VAL B 1 136 ? -22.266 13.249 13.200 1.00 33.21 136 VAL B CA 1
ATOM 2374 C C . VAL B 1 136 ? -22.680 11.852 12.718 1.00 32.10 136 VAL B C 1
ATOM 2375 O O . VAL B 1 136 ? -22.103 10.854 13.133 1.00 30.83 136 VAL B O 1
ATOM 2379 N N . ASP B 1 137 ? -23.662 11.791 11.827 1.00 31.56 137 ASP B N 1
ATOM 2380 C CA . ASP B 1 137 ? -24.090 10.511 11.298 1.00 31.01 137 ASP B CA 1
ATOM 2381 C C . ASP B 1 137 ? -23.207 10.091 10.142 1.00 30.18 137 ASP B C 1
ATOM 2382 O O . ASP B 1 137 ? -23.267 10.669 9.069 1.00 30.33 137 ASP B O 1
ATOM 2387 N N . VAL B 1 138 ? -22.424 9.043 10.339 1.00 29.61 138 VAL B N 1
ATOM 2388 C CA . VAL B 1 138 ? -21.688 8.474 9.220 1.00 29.76 138 VAL B CA 1
ATOM 2389 C C . VAL B 1 138 ? -21.961 6.965 9.201 1.00 28.62 138 VAL B C 1
ATOM 2390 O O . VAL B 1 138 ? -21.818 6.275 10.206 1.00 29.36 138 VAL B O 1
ATOM 2394 N N . GLU B 1 139 ? -22.398 6.456 8.065 1.00 27.52 139 GLU B N 1
ATOM 2395 C CA . GLU B 1 139 ? -22.763 5.055 8.006 1.00 26.93 139 GLU B CA 1
ATOM 2396 C C . GLU B 1 139 ? -21.542 4.203 7.669 1.00 25.23 139 GLU B C 1
ATOM 2397 O O . GLU B 1 139 ? -20.850 4.446 6.6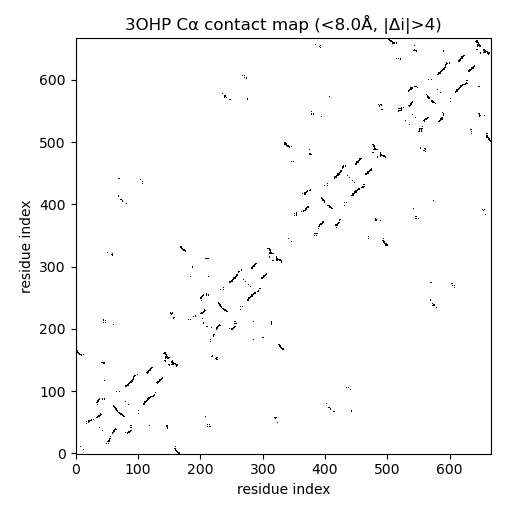95 1.00 24.31 139 GLU B O 1
ATOM 2403 N N . VAL B 1 140 ? -21.274 3.197 8.497 1.00 25.38 140 VAL B N 1
ATOM 2404 C CA . VAL B 1 140 ? -20.082 2.398 8.310 1.00 24.99 140 VAL B CA 1
ATOM 2405 C C . VAL B 1 140 ? -20.472 0.951 8.043 1.00 24.71 140 VAL B C 1
ATOM 2406 O O . VAL B 1 140 ? -20.938 0.250 8.945 1.00 24.13 140 VAL B O 1
ATOM 2410 N N . ASN B 1 141 ? -20.256 0.509 6.806 1.00 23.95 141 ASN B N 1
ATOM 2411 C CA . ASN B 1 141 ? -20.745 -0.795 6.394 1.00 24.31 141 ASN B CA 1
ATOM 2412 C C . ASN B 1 141 ? -19.963 -1.964 7.034 1.00 24.16 141 ASN B C 1
ATOM 2413 O O . ASN B 1 141 ? -20.553 -3.000 7.367 1.00 23.77 141 ASN B O 1
ATOM 2418 N N . TRP B 1 142 ? -18.645 -1.791 7.195 1.00 22.76 142 TRP B N 1
ATOM 2419 C CA . TRP B 1 142 ? -17.780 -2.862 7.685 1.00 22.76 142 TRP B CA 1
ATOM 2420 C C . TRP B 1 142 ? -16.994 -2.376 8.913 1.00 22.79 142 TRP B C 1
ATOM 2421 O O . TRP B 1 142 ? -16.232 -1.411 8.830 1.00 22.70 142 TRP B O 1
ATOM 2432 N N . VAL B 1 143 ? -17.215 -3.031 10.050 1.00 23.05 143 VAL B N 1
ATOM 2433 C CA . VAL B 1 143 ? -16.596 -2.655 11.320 1.00 23.59 143 VAL B CA 1
ATOM 2434 C C . VAL B 1 143 ? -15.873 -3.887 11.874 1.00 23.66 143 VAL B C 1
ATOM 2435 O O . VAL B 1 143 ? -16.497 -4.909 12.084 1.00 23.81 143 VAL B O 1
ATOM 2439 N N . GLY B 1 144 ? -14.563 -3.790 12.096 1.00 22.79 144 GLY B N 1
ATOM 2440 C CA . GLY B 1 144 ? -13.823 -4.883 12.716 1.00 22.39 144 GLY B CA 1
ATOM 2441 C C . GLY B 1 144 ? -14.314 -5.185 14.130 1.00 23.41 144 GLY B C 1
ATOM 2442 O O . GLY B 1 144 ? -14.849 -6.253 14.399 1.00 22.91 144 GLY B O 1
ATOM 2443 N N . PHE B 1 145 ? -14.155 -4.221 15.031 1.00 23.58 145 PHE B N 1
ATOM 2444 C CA . PHE B 1 145 ? -14.566 -4.396 16.400 1.00 25.00 145 PHE B CA 1
ATOM 2445 C C . PHE B 1 145 ? -15.233 -3.146 16.920 1.00 25.51 145 PHE B C 1
ATOM 2446 O O . PHE B 1 145 ? -14.705 -2.037 16.761 1.00 24.63 145 PHE B O 1
ATOM 2454 N N . GLU B 1 146 ? -16.388 -3.320 17.552 1.00 26.69 146 GLU B N 1
ATOM 2455 C CA . GLU B 1 146 ? -17.045 -2.213 18.218 1.00 28.29 146 GLU B CA 1
ATOM 2456 C C . GLU B 1 146 ? -16.560 -2.205 19.662 1.00 29.66 146 GLU B C 1
ATOM 2457 O O . GLU B 1 146 ? -16.654 -3.228 20.342 1.00 30.85 146 GLU B O 1
ATOM 2463 N N . ILE B 1 147 ? -16.063 -1.062 20.135 1.00 29.93 147 ILE B N 1
ATOM 2464 C CA . ILE B 1 147 ? -15.374 -0.999 21.440 1.00 31.20 147 ILE B CA 1
ATOM 2465 C C . ILE B 1 147 ? -15.831 0.158 22.316 1.00 33.48 147 ILE B C 1
ATOM 2466 O O . ILE B 1 147 ? -16.343 1.167 21.811 1.00 32.79 147 ILE B O 1
ATOM 2471 N N . PRO B 1 148 ? -15.625 0.036 23.642 1.00 35.90 148 PRO B N 1
ATOM 2472 C CA . PRO B 1 148 ? -15.872 1.188 24.514 1.00 37.52 148 PRO B CA 1
ATOM 2473 C C . PRO B 1 148 ? -14.855 2.325 24.292 1.00 37.58 148 PRO B C 1
ATOM 2474 O O . PRO B 1 148 ? -13.823 2.145 23.637 1.00 36.19 148 PRO B O 1
ATOM 2478 N N . ASP B 1 149 ? -15.152 3.489 24.847 1.00 39.05 149 ASP B N 1
ATOM 2479 C CA . ASP B 1 149 ? -14.292 4.645 24.689 1.00 40.35 149 ASP B CA 1
ATOM 2480 C C . ASP B 1 149 ? -13.001 4.553 25.528 1.00 41.33 149 ASP B C 1
ATOM 2481 O O . ASP B 1 149 ? -12.757 5.392 26.389 1.00 41.67 149 ASP B O 1
ATOM 2486 N N . GLU B 1 150 ? -12.173 3.548 25.240 1.00 41.41 150 GLU B N 1
ATOM 2487 C CA . GLU B 1 150 ? -10.887 3.343 25.932 1.00 41.99 150 GLU B CA 1
ATOM 2488 C C . GLU B 1 150 ? -9.748 3.989 25.137 1.00 40.00 150 GLU B C 1
ATOM 2489 O O . GLU B 1 150 ? -9.891 4.203 23.932 1.00 37.42 150 GLU B O 1
ATOM 2495 N N . PHE B 1 151 ? -8.632 4.296 25.806 1.00 39.61 151 PHE B N 1
ATOM 2496 C CA . PHE B 1 151 ? -7.390 4.706 25.131 1.00 38.76 151 PHE B CA 1
ATOM 2497 C C . PHE B 1 151 ? -6.746 3.479 24.466 1.00 36.14 151 PHE B C 1
ATOM 2498 O O . PHE B 1 151 ? -6.072 2.698 25.115 1.00 36.16 151 PHE B O 1
ATOM 2506 N N . VAL B 1 152 ? -6.972 3.311 23.166 1.00 33.07 152 VAL B N 1
ATOM 2507 C CA . VAL B 1 152 ? -6.440 2.161 22.422 1.00 30.51 152 VAL B CA 1
ATOM 2508 C C . VAL B 1 152 ? -5.237 2.549 21.562 1.00 29.14 152 VAL B C 1
ATOM 2509 O O . VAL B 1 152 ? -5.104 3.707 21.174 1.00 28.33 152 VAL B O 1
ATOM 2513 N N . VAL B 1 153 ? -4.378 1.564 21.272 1.00 28.14 153 VAL B N 1
ATOM 2514 C CA . VAL B 1 153 ? -3.179 1.727 20.440 1.00 26.21 153 VAL B CA 1
ATOM 2515 C C . VAL B 1 153 ? -2.941 0.426 19.685 1.00 26.07 153 VAL B C 1
ATOM 2516 O O . VAL B 1 153 ? -3.583 -0.608 19.993 1.00 26.01 153 VAL B O 1
ATOM 2520 N N . GLY B 1 154 ? -1.979 0.450 18.759 1.00 23.99 154 GLY B N 1
ATOM 2521 C CA . GLY B 1 154 ? -1.616 -0.756 18.028 1.00 22.90 154 GLY B CA 1
ATOM 2522 C C . GLY B 1 154 ? -2.252 -0.801 16.656 1.00 21.80 154 GLY B C 1
ATOM 2523 O O . GLY B 1 154 ? -3.207 -0.052 16.352 1.00 20.60 154 GLY B O 1
ATOM 2524 N N . VAL B 1 155 ? -1.741 -1.707 15.821 1.00 21.22 155 VAL B N 1
ATOM 2525 C CA . VAL B 1 155 ? -2.256 -1.858 14.459 1.00 21.13 155 VAL B CA 1
ATOM 2526 C C . VAL B 1 155 ? -2.491 -0.485 13.832 1.00 21.93 155 VAL B C 1
ATOM 2527 O O . VAL B 1 155 ? -3.558 -0.204 13.257 1.00 22.49 155 VAL B O 1
ATOM 2531 N N . GLY B 1 156 ? -1.484 0.374 13.929 1.00 21.94 156 GLY B N 1
ATOM 2532 C CA . GLY B 1 156 ? -1.558 1.689 13.312 1.00 21.97 156 GLY B CA 1
ATOM 2533 C C . GLY B 1 156 ? -1.909 2.839 14.236 1.00 22.23 156 GLY B C 1
ATOM 2534 O O . GLY B 1 156 ? -1.548 3.977 13.969 1.00 22.75 156 GLY B O 1
ATOM 2535 N N . ILE B 1 157 ? -2.630 2.560 15.317 1.00 22.97 157 ILE B N 1
ATOM 2536 C CA . ILE B 1 157 ? -3.083 3.619 16.233 1.00 23.63 157 ILE B CA 1
ATOM 2537 C C . ILE B 1 157 ? -2.012 4.016 17.241 1.00 24.66 157 ILE B C 1
ATOM 2538 O O . ILE B 1 157 ? -1.421 3.148 17.883 1.00 24.87 157 ILE B O 1
ATOM 2543 N N . ASP B 1 158 ? -1.753 5.324 17.402 1.00 25.28 158 ASP B N 1
ATOM 2544 C CA . ASP B 1 158 ? -0.690 5.759 18.325 1.00 26.72 158 ASP B CA 1
ATOM 2545 C C . ASP B 1 158 ? -1.206 6.323 19.643 1.00 27.66 158 ASP B C 1
ATOM 2546 O O . ASP B 1 158 ? -2.364 6.724 19.762 1.00 27.47 158 ASP B O 1
ATOM 2551 N N . TYR B 1 159 ? -0.305 6.402 20.609 1.00 28.42 159 TYR B N 1
ATOM 2552 C CA . TYR B 1 159 ? -0.480 7.295 21.724 1.00 30.44 159 TYR B CA 1
ATOM 2553 C C . TYR B 1 159 ? 0.787 8.137 21.818 1.00 30.74 159 TYR B C 1
ATOM 2554 O O . TYR B 1 159 ? 1.888 7.596 21.990 1.00 30.67 159 TYR B O 1
ATOM 2563 N N . ALA B 1 160 ? 0.628 9.455 21.701 1.00 31.07 160 ALA B N 1
ATOM 2564 C CA . ALA B 1 160 ? 1.766 10.371 21.651 1.00 31.29 160 ALA B CA 1
ATOM 2565 C C . ALA B 1 160 ? 2.760 9.902 20.585 1.00 30.67 160 ALA B C 1
ATOM 2566 O O . ALA B 1 160 ? 3.956 9.904 20.809 1.00 31.04 160 ALA B O 1
ATOM 2568 N N . GLN B 1 161 ? 2.240 9.497 19.426 1.00 29.81 161 GLN B N 1
ATOM 2569 C CA . GLN B 1 161 ? 3.048 8.981 18.286 1.00 30.05 161 GLN B CA 1
ATOM 2570 C C . GLN B 1 161 ? 3.712 7.594 18.455 1.00 30.05 161 GLN B C 1
ATOM 2571 O O . GLN B 1 161 ? 4.296 7.080 17.474 1.00 29.95 161 GLN B O 1
ATOM 2577 N N . LYS B 1 162 ? 3.606 6.991 19.649 1.00 29.25 162 LYS B N 1
ATOM 2578 C CA . LYS B 1 162 ? 4.142 5.638 19.895 1.00 28.78 162 LYS B CA 1
ATOM 2579 C C . LYS B 1 162 ? 3.090 4.562 19.690 1.00 26.34 162 LYS B C 1
ATOM 2580 O O . LYS B 1 162 ? 1.897 4.863 19.666 1.00 25.47 162 LYS B O 1
ATOM 2586 N N . TYR B 1 163 ? 3.544 3.308 19.607 1.00 25.11 163 TYR B N 1
ATOM 2587 C CA . TYR B 1 163 ? 2.688 2.118 19.612 1.00 24.87 163 TYR B CA 1
ATOM 2588 C C . TYR B 1 163 ? 1.934 1.801 18.336 1.00 23.80 163 TYR B C 1
ATOM 2589 O O . TYR B 1 163 ? 1.206 0.818 18.292 1.00 23.93 163 TYR B O 1
ATOM 2598 N N . ARG B 1 164 ? 2.111 2.585 17.286 1.00 23.55 164 ARG B N 1
ATOM 2599 C CA . ARG B 1 164 ? 1.491 2.197 16.009 1.00 22.93 164 ARG B CA 1
ATOM 2600 C C . ARG B 1 164 ? 1.959 0.815 15.534 1.00 23.62 164 ARG B C 1
ATOM 2601 O O . ARG B 1 164 ? 1.251 0.124 14.792 1.00 23.22 164 ARG B O 1
ATOM 2609 N N . HIS B 1 165 ? 3.158 0.427 15.959 1.00 23.58 165 HIS B N 1
ATOM 2610 C CA . HIS B 1 165 ? 3.821 -0.785 15.484 1.00 23.83 165 HIS B CA 1
ATOM 2611 C C . HIS B 1 165 ? 3.433 -2.036 16.289 1.00 24.82 165 HIS B C 1
ATOM 2612 O O . HIS B 1 165 ? 3.930 -3.124 16.000 1.00 24.89 165 HIS B O 1
ATOM 2619 N N . LEU B 1 166 ? 2.584 -1.900 17.323 1.00 25.51 166 LEU B N 1
ATOM 2620 C CA . LEU B 1 166 ? 2.130 -3.089 18.091 1.00 26.72 166 LEU B CA 1
ATOM 2621 C C . LEU B 1 166 ? 1.214 -3.945 17.195 1.00 25.25 166 LEU B C 1
ATOM 2622 O O . LEU B 1 166 ? 0.410 -3.402 16.452 1.00 24.85 166 LEU B O 1
ATOM 2627 N N . PRO B 1 167 ? 1.342 -5.284 17.263 1.00 25.61 167 PRO B N 1
ATOM 2628 C CA . PRO B 1 167 ? 0.595 -6.155 16.344 1.00 24.80 167 PRO B CA 1
ATOM 2629 C C . PRO B 1 167 ? -0.792 -6.503 16.890 1.00 24.70 167 PRO B C 1
ATOM 2630 O O . PRO B 1 167 ? -1.566 -7.172 16.214 1.00 23.70 167 PRO B O 1
ATOM 2634 N N . TYR B 1 168 ? -1.062 -6.078 18.122 1.00 24.73 168 TYR B N 1
ATOM 2635 C CA . TYR B 1 168 ? -2.366 -6.222 18.754 1.00 24.64 168 TYR B CA 1
ATOM 2636 C C . TYR B 1 168 ? -3.003 -4.859 19.029 1.00 23.83 168 TYR B C 1
ATOM 2637 O O . TYR B 1 168 ? -2.334 -3.832 18.983 1.00 23.41 168 TYR B O 1
ATOM 2646 N N . ILE B 1 169 ? -4.300 -4.843 19.335 1.00 23.73 169 ILE B N 1
ATOM 2647 C CA . ILE B 1 169 ? -4.908 -3.634 19.828 1.00 22.99 169 ILE B CA 1
ATOM 2648 C C . ILE B 1 169 ? -4.686 -3.657 21.322 1.00 24.75 169 ILE B C 1
ATOM 2649 O O . ILE B 1 169 ? -5.141 -4.563 22.013 1.00 25.12 169 ILE B O 1
ATOM 2654 N N . GLY B 1 170 ? -3.979 -2.648 21.813 1.00 25.84 170 GLY B N 1
ATOM 2655 C CA . GLY B 1 170 ? -3.657 -2.523 23.228 1.00 27.52 170 GLY B CA 1
ATOM 2656 C C . GLY B 1 170 ? -4.492 -1.436 23.870 1.00 29.26 170 GLY B C 1
ATOM 2657 O O . GLY B 1 170 ? -5.035 -0.554 23.193 1.00 28.03 170 GLY B O 1
ATOM 2658 N N . LYS B 1 171 ? -4.602 -1.511 25.187 1.00 30.41 171 LYS B N 1
ATOM 2659 C CA . LYS B 1 171 ? -5.227 -0.453 25.958 1.00 32.63 171 LYS B CA 1
ATOM 2660 C C . LYS B 1 171 ? -4.154 0.230 26.799 1.00 33.47 171 LYS B C 1
ATOM 2661 O O . LYS B 1 171 ? -3.427 -0.440 27.564 1.00 34.07 171 LYS B O 1
ATOM 2667 N N . VAL B 1 172 ? -4.039 1.548 26.661 1.00 33.51 172 VAL B N 1
ATOM 2668 C CA . VAL B 1 172 ? -3.119 2.293 27.510 1.00 35.64 172 VAL B CA 1
ATOM 2669 C C . VAL B 1 172 ? -3.690 2.427 28.924 1.00 37.35 172 VAL B C 1
ATOM 2670 O O . VAL B 1 172 ? -4.820 2.868 29.103 1.00 37.94 172 VAL B O 1
ATOM 2674 N N . VAL B 1 173 ? -2.894 2.053 29.920 1.00 38.90 173 VAL B N 1
ATOM 2675 C CA . VAL B 1 173 ? -3.363 1.996 31.297 1.00 40.46 173 VAL B CA 1
ATOM 2676 C C . VAL B 1 173 ? -2.412 2.842 32.139 1.00 42.54 173 VAL B C 1
ATOM 2677 O O . VAL B 1 173 ? -1.264 2.443 32.370 1.00 42.08 173 VAL B O 1
ATOM 2681 N N . PRO B 1 174 ? -2.876 4.026 32.571 1.00 44.18 174 PRO B N 1
ATOM 2682 C CA . PRO B 1 174 ? -2.102 4.848 33.501 1.00 46.68 174 PRO B CA 1
ATOM 2683 C C . PRO B 1 174 ? -1.730 4.053 34.732 1.00 48.71 174 PRO B C 1
ATOM 2684 O O . PRO B 1 174 ? -2.575 3.352 35.282 1.00 49.13 174 PRO B O 1
ATOM 2688 N N . LEU B 1 175 ? -0.471 4.151 35.146 1.00 51.00 175 LEU B N 1
ATOM 2689 C CA . LEU B 1 175 ? -0.030 3.562 36.415 1.00 54.12 175 LEU B CA 1
ATOM 2690 C C . LEU B 1 175 ? 0.169 4.616 37.516 1.00 56.97 175 LEU B C 1
ATOM 2691 O O . LEU B 1 175 ? -0.089 5.811 37.292 1.00 57.12 175 LEU B O 1
ATOM 2696 N N . ALA B 1 176 ? 0.636 4.146 38.684 1.00 59.06 176 ALA B N 1
ATOM 2697 C CA . ALA B 1 176 ? 0.788 4.925 39.938 1.00 62.33 176 ALA B CA 1
ATOM 2698 C C . ALA B 1 176 ? 0.528 6.427 39.809 1.00 62.88 176 ALA B C 1
ATOM 2699 O O . ALA B 1 176 ? -0.511 6.840 39.281 1.00 62.33 176 ALA B O 1
ATOM 2701 N N . HIS C 1 3 ? -5.588 48.980 19.355 1.00 56.30 3 HIS C N 1
ATOM 2702 C CA . HIS C 1 3 ? -4.317 49.234 18.621 1.00 54.63 3 HIS C CA 1
ATOM 2703 C C . HIS C 1 3 ? -4.556 49.989 17.306 1.00 52.61 3 HIS C C 1
ATOM 2704 O O . HIS C 1 3 ? -5.667 50.032 16.776 1.00 52.90 3 HIS C O 1
ATOM 2711 N N . THR C 1 4 ? -3.504 50.599 16.788 1.00 50.22 4 THR C N 1
ATOM 2712 C CA . THR C 1 4 ? -3.618 51.281 15.532 1.00 47.59 4 THR C CA 1
ATOM 2713 C C . THR C 1 4 ? -2.352 51.082 14.698 1.00 44.19 4 THR C C 1
ATOM 2714 O O . THR C 1 4 ? -1.347 50.589 15.204 1.00 44.18 4 THR C O 1
ATOM 2718 N N . VAL C 1 5 ? -2.430 51.440 13.420 1.00 40.85 5 VAL C N 1
ATOM 2719 C CA . VAL C 1 5 ? -1.324 51.290 12.463 1.00 37.42 5 VAL C CA 1
ATOM 2720 C C . VAL C 1 5 ? -0.851 52.671 11.995 1.00 37.20 5 VAL C C 1
ATOM 2721 O O . VAL C 1 5 ? -1.651 53.492 11.558 1.00 37.33 5 VAL C O 1
ATOM 2725 N N . GLU C 1 6 ? 0.431 52.958 12.143 1.00 36.70 6 GLU C N 1
ATOM 2726 C CA . GLU C 1 6 ? 0.977 54.183 11.599 1.00 36.79 6 GLU C CA 1
ATOM 2727 C C . GLU C 1 6 ? 1.832 53.833 10.388 1.00 35.18 6 GLU C C 1
ATOM 2728 O O . GLU C 1 6 ? 2.316 52.713 10.264 1.00 34.56 6 GLU C O 1
ATOM 2734 N N . VAL C 1 7 ? 1.967 54.769 9.469 1.00 33.67 7 VAL C N 1
ATOM 2735 C CA . VAL C 1 7 ? 2.763 54.525 8.296 1.00 32.49 7 VAL C CA 1
ATOM 2736 C C . VAL C 1 7 ? 4.235 54.590 8.679 1.00 32.61 7 VAL C C 1
ATOM 2737 O O . VAL C 1 7 ? 4.691 55.583 9.239 1.00 34.10 7 VAL C O 1
ATOM 2741 N N . MET C 1 8 ? 4.975 53.535 8.396 1.00 31.48 8 MET C N 1
ATOM 2742 C CA . MET C 1 8 ? 6.398 53.545 8.670 1.00 32.14 8 MET C CA 1
ATOM 2743 C C . MET C 1 8 ? 7.159 53.776 7.364 1.00 30.62 8 MET C C 1
ATOM 2744 O O . MET C 1 8 ? 8.085 54.583 7.309 1.00 31.09 8 MET C O 1
ATOM 2749 N N . ILE C 1 9 ? 6.775 53.067 6.314 1.00 28.51 9 ILE C N 1
ATOM 2750 C CA . ILE C 1 9 ? 7.374 53.298 5.006 1.00 27.68 9 ILE C CA 1
ATOM 2751 C C . ILE C 1 9 ? 6.243 53.474 4.035 1.00 26.67 9 ILE C C 1
ATOM 2752 O O . ILE C 1 9 ? 5.466 52.553 3.845 1.00 26.43 9 ILE C O 1
ATOM 2757 N N . SER C 1 10 ? 6.150 54.654 3.431 1.00 26.18 10 SER C N 1
ATOM 2758 C CA . SER C 1 10 ? 5.049 54.981 2.527 1.00 26.14 10 SER C CA 1
ATOM 2759 C C . SER C 1 10 ? 5.022 54.079 1.309 1.00 25.80 10 SER C C 1
ATOM 2760 O O . SER C 1 10 ? 6.039 53.495 0.884 1.00 25.48 10 SER C O 1
ATOM 2763 N N . GLU C 1 11 ? 3.833 53.962 0.754 1.00 25.19 11 GLU C N 1
ATOM 2764 C CA . GLU C 1 11 ? 3.620 53.216 -0.465 1.00 25.64 11 GLU C CA 1
ATOM 2765 C C . GLU C 1 11 ? 4.577 53.648 -1.575 1.00 24.63 11 GLU C C 1
ATOM 2766 O O . GLU C 1 11 ? 5.137 52.811 -2.284 1.00 23.95 11 GLU C O 1
ATOM 2772 N N . GLN C 1 12 ? 4.734 54.957 -1.763 1.00 25.02 12 GLN C N 1
ATOM 2773 C CA . GLN C 1 12 ? 5.648 55.473 -2.804 1.00 24.42 12 GLN C CA 1
ATOM 2774 C C . GLN C 1 12 ? 7.106 55.219 -2.491 1.00 23.80 12 GLN C C 1
ATOM 2775 O O . GLN C 1 12 ? 7.900 55.005 -3.403 1.00 23.81 12 GLN C O 1
ATOM 2781 N N . GLU C 1 13 ? 7.492 55.250 -1.219 1.00 23.87 13 GLU C N 1
ATOM 2782 C CA . GLU C 1 13 ? 8.878 54.922 -0.900 1.00 25.20 13 GLU C CA 1
ATOM 2783 C C . GLU C 1 13 ? 9.124 53.439 -1.181 1.00 23.97 13 GLU C C 1
ATOM 2784 O O . GLU C 1 13 ? 10.200 53.052 -1.644 1.00 23.75 13 GLU C O 1
ATOM 2790 N N . VAL C 1 14 ? 8.113 52.614 -0.913 1.00 22.84 14 VAL C N 1
ATOM 2791 C CA . VAL C 1 14 ? 8.198 51.200 -1.182 1.00 22.57 14 VAL C CA 1
ATOM 2792 C C . VAL C 1 14 ? 8.293 51.030 -2.692 1.00 22.38 14 VAL C C 1
ATOM 2793 O O . VAL C 1 14 ? 9.169 50.359 -3.161 1.00 22.45 14 VAL C O 1
ATOM 2797 N N . ALA C 1 15 ? 7.427 51.686 -3.451 1.00 22.02 15 ALA C N 1
ATOM 2798 C CA . ALA C 1 15 ? 7.458 51.519 -4.901 1.00 22.06 15 ALA C CA 1
ATOM 2799 C C . ALA C 1 15 ? 8.811 51.911 -5.536 1.00 22.84 15 ALA C C 1
ATOM 2800 O O . ALA C 1 15 ? 9.311 51.212 -6.421 1.00 21.67 15 ALA C O 1
ATOM 2802 N N . GLN C 1 16 ? 9.375 53.040 -5.100 1.00 22.71 16 GLN C N 1
ATOM 2803 C CA . GLN C 1 16 ? 10.659 53.509 -5.608 1.00 24.21 16 GLN C CA 1
ATOM 2804 C C . GLN C 1 16 ? 11.774 52.506 -5.288 1.00 24.18 16 GLN C C 1
ATOM 2805 O O . GLN C 1 16 ? 12.628 52.243 -6.103 1.00 24.28 16 GLN C O 1
ATOM 2811 N N . ARG C 1 17 ? 11.763 51.958 -4.081 1.00 24.35 17 ARG C N 1
ATOM 2812 C CA . ARG C 1 17 ? 12.789 50.997 -3.713 1.00 24.50 17 ARG C CA 1
ATOM 2813 C C . ARG C 1 17 ? 12.665 49.721 -4.572 1.00 23.76 17 ARG C C 1
ATOM 2814 O O . ARG C 1 17 ? 13.670 49.169 -4.973 1.00 24.23 17 ARG C O 1
ATOM 2822 N N . ILE C 1 18 ? 11.441 49.274 -4.863 1.00 23.02 18 ILE C N 1
ATOM 2823 C CA . ILE C 1 18 ? 11.239 48.061 -5.657 1.00 22.01 18 ILE C CA 1
ATOM 2824 C C . ILE C 1 18 ? 11.658 48.287 -7.126 1.00 22.86 18 ILE C C 1
ATOM 2825 O O . ILE C 1 18 ? 12.257 47.405 -7.767 1.00 22.12 18 ILE C O 1
ATOM 2830 N N . ARG C 1 19 ? 11.401 49.488 -7.635 1.00 22.43 19 ARG C N 1
ATOM 2831 C CA . ARG C 1 19 ? 11.948 49.901 -8.941 1.00 22.67 19 ARG C CA 1
ATOM 2832 C C . ARG C 1 19 ? 13.482 49.769 -8.970 1.00 23.92 19 ARG C C 1
ATOM 2833 O O . ARG C 1 19 ? 14.051 49.272 -9.949 1.00 24.23 19 ARG C O 1
ATOM 2841 N N . GLU C 1 20 ? 14.154 50.225 -7.913 1.00 24.20 20 GLU C N 1
ATOM 2842 C CA . GLU C 1 20 ? 15.619 50.182 -7.860 1.00 24.99 20 GLU C CA 1
ATOM 2843 C C . GLU C 1 20 ? 16.100 48.738 -7.789 1.00 24.77 20 GLU C C 1
ATOM 2844 O O . GLU C 1 20 ? 17.050 48.377 -8.475 1.00 24.59 20 GLU C O 1
ATOM 2850 N N . LEU C 1 21 ? 15.429 47.920 -6.972 1.00 22.90 21 LEU C N 1
ATOM 2851 C CA . LEU C 1 21 ? 15.760 46.480 -6.866 1.00 23.66 21 LEU C CA 1
ATOM 2852 C C . LEU C 1 21 ? 15.571 45.781 -8.206 1.00 23.41 21 LEU C C 1
ATOM 2853 O O . LEU C 1 21 ? 16.435 45.040 -8.665 1.00 24.21 21 LEU C O 1
ATOM 2858 N N . GLY C 1 22 ? 14.438 46.045 -8.832 1.00 23.26 22 GLY C N 1
ATOM 2859 C CA . GLY C 1 22 ? 14.171 45.548 -10.186 1.00 24.72 22 GLY C CA 1
ATOM 2860 C C . GLY C 1 22 ? 15.289 45.882 -11.159 1.00 25.95 22 GLY C C 1
ATOM 2861 O O . GLY C 1 22 ? 15.721 45.018 -11.930 1.00 25.47 22 GLY C O 1
ATOM 2862 N N . GLN C 1 23 ? 15.746 47.137 -11.145 1.00 26.94 23 GLN C N 1
ATOM 2863 C CA . GLN C 1 23 ? 16.824 47.545 -12.059 1.00 28.92 23 GLN C CA 1
ATOM 2864 C C . GLN C 1 23 ? 18.130 46.823 -11.752 1.00 28.93 23 GLN C C 1
ATOM 2865 O O . GLN C 1 23 ? 18.846 46.381 -12.667 1.00 29.68 23 GLN C O 1
ATOM 2871 N N . GLN C 1 24 ? 18.454 46.695 -10.469 1.00 27.78 24 GLN C N 1
ATOM 2872 C CA . GLN C 1 24 ? 19.661 45.977 -10.091 1.00 29.22 24 GLN C CA 1
ATOM 2873 C C . GLN C 1 24 ? 19.611 44.485 -10.477 1.00 28.70 24 GLN C C 1
ATOM 2874 O O . GLN C 1 24 ? 20.589 43.920 -10.948 1.00 28.95 24 GLN C O 1
ATOM 2880 N N . ILE C 1 25 ? 18.444 43.879 -10.312 1.00 27.15 25 ILE C N 1
ATOM 2881 C CA . ILE C 1 25 ? 18.246 42.459 -10.619 1.00 26.82 25 ILE C CA 1
ATOM 2882 C C . ILE C 1 25 ? 18.272 42.236 -12.127 1.00 27.54 25 ILE C C 1
ATOM 2883 O O . ILE C 1 25 ? 18.917 41.302 -12.613 1.00 28.20 25 ILE C O 1
ATOM 2888 N N . THR C 1 26 ? 17.611 43.110 -12.876 1.00 26.85 26 THR C N 1
ATOM 2889 C CA . THR C 1 26 ? 17.650 43.033 -14.343 1.00 28.38 26 THR C CA 1
ATOM 2890 C C . THR C 1 26 ? 19.090 43.072 -14.829 1.00 30.36 26 THR C C 1
ATOM 2891 O O . THR C 1 26 ? 19.510 42.279 -15.678 1.00 30.74 26 THR C O 1
ATOM 2895 N N . GLU C 1 27 ? 19.846 44.009 -14.285 1.00 31.35 27 GLU C N 1
ATOM 2896 C CA . GLU C 1 27 ? 21.248 44.181 -14.649 1.00 34.00 27 GLU C CA 1
ATOM 2897 C C . GLU C 1 27 ? 22.043 42.917 -14.324 1.00 34.17 27 GLU C C 1
ATOM 2898 O O . GLU C 1 27 ? 22.826 42.444 -15.152 1.00 34.70 27 GLU C O 1
ATOM 2904 N N . HIS C 1 28 ? 21.854 42.380 -13.116 1.00 32.40 28 HIS C N 1
ATOM 2905 C CA . HIS C 1 28 ? 22.627 41.218 -12.692 1.00 33.33 28 HIS C CA 1
ATOM 2906 C C . HIS C 1 28 ? 22.349 39.989 -13.584 1.00 33.45 28 HIS C C 1
ATOM 2907 O O . HIS C 1 28 ? 23.249 39.251 -13.917 1.00 33.11 28 HIS C O 1
ATOM 2914 N N . TYR C 1 29 ? 21.091 39.773 -13.950 1.00 32.60 29 TYR C N 1
ATOM 2915 C CA . TYR C 1 29 ? 20.754 38.591 -14.717 1.00 33.44 29 TYR C CA 1
ATOM 2916 C C . TYR C 1 29 ? 20.726 38.780 -16.232 1.00 35.37 29 TYR C C 1
ATOM 2917 O O . TYR C 1 29 ? 20.274 37.871 -16.948 1.00 35.21 29 TYR C O 1
ATOM 2926 N N . GLN C 1 30 ? 21.209 39.930 -16.712 1.00 36.42 30 GLN C N 1
ATOM 2927 C CA . GLN C 1 30 ? 21.183 40.250 -18.143 1.00 39.89 30 GLN C CA 1
ATOM 2928 C C . GLN C 1 30 ? 21.811 39.112 -18.939 1.00 40.81 30 GLN C C 1
ATOM 2929 O O . GLN C 1 30 ? 22.877 38.633 -18.584 1.00 41.22 30 GLN C O 1
ATOM 2935 N N . GLY C 1 31 ? 21.120 38.641 -19.974 1.00 42.04 31 GLY C N 1
ATOM 2936 C CA . GLY C 1 31 ? 21.628 37.537 -20.795 1.00 43.95 31 GLY C CA 1
ATOM 2937 C C . GLY C 1 31 ? 21.256 36.148 -20.277 1.00 43.85 31 GLY C C 1
ATOM 2938 O O . GLY C 1 31 ? 21.568 35.142 -20.904 1.00 44.44 31 GLY C O 1
ATOM 2939 N N . SER C 1 32 ? 20.611 36.081 -19.116 1.00 42.71 32 SER C N 1
ATOM 2940 C CA . SER C 1 32 ? 20.081 34.811 -18.625 1.00 42.55 32 SER C CA 1
ATOM 2941 C C . SER C 1 32 ? 18.635 34.616 -19.094 1.00 42.22 32 SER C C 1
ATOM 2942 O O . SER C 1 32 ? 17.791 35.501 -18.962 1.00 41.59 32 SER C O 1
ATOM 2945 N N . SER C 1 33 ? 18.350 33.450 -19.646 1.00 43.34 33 SER C N 1
ATOM 2946 C CA . SER C 1 33 ? 16.969 33.071 -19.914 1.00 43.38 33 SER C CA 1
ATOM 2947 C C . SER C 1 33 ? 16.476 32.054 -18.879 1.00 42.01 33 SER C C 1
ATOM 2948 O O . SER C 1 33 ? 15.394 31.483 -19.042 1.00 42.72 33 SER C O 1
ATOM 2951 N N . ASP C 1 34 ? 17.248 31.831 -17.814 1.00 40.27 34 ASP C N 1
ATOM 2952 C CA . ASP C 1 34 ? 16.885 30.800 -16.833 1.00 38.20 34 ASP C CA 1
ATOM 2953 C C . ASP C 1 34 ? 16.439 31.339 -15.472 1.00 35.15 34 ASP C C 1
ATOM 2954 O O . ASP C 1 34 ? 16.505 30.634 -14.464 1.00 34.00 34 ASP C O 1
ATOM 2959 N N . LEU C 1 35 ? 15.992 32.583 -15.431 1.00 33.10 35 LEU C N 1
ATOM 2960 C CA . LEU C 1 35 ? 15.623 33.201 -14.168 1.00 30.56 35 LEU C CA 1
ATOM 2961 C C . LEU C 1 35 ? 14.289 32.679 -13.633 1.00 28.95 35 LEU C C 1
ATOM 2962 O O . LEU C 1 35 ? 13.311 32.581 -14.373 1.00 28.31 35 LEU C O 1
ATOM 2967 N N . VAL C 1 36 ? 14.253 32.325 -12.349 1.00 28.08 36 VAL C N 1
ATOM 2968 C CA . VAL C 1 36 ? 12.984 32.015 -11.712 1.00 27.91 36 VAL C CA 1
ATOM 2969 C C . VAL C 1 36 ? 12.934 32.644 -10.343 1.00 27.33 36 VAL C C 1
ATOM 2970 O O . VAL C 1 36 ? 13.836 32.457 -9.510 1.00 27.08 36 VAL C O 1
ATOM 2974 N N . LEU C 1 37 ? 11.869 33.405 -10.108 1.00 26.74 37 LEU C N 1
ATOM 2975 C CA . LEU C 1 37 ? 11.615 33.978 -8.804 1.00 26.52 37 LEU C CA 1
ATOM 2976 C C . LEU C 1 37 ? 10.810 33.004 -7.990 1.00 25.53 37 LEU C C 1
ATOM 2977 O O . LEU C 1 37 ? 9.746 32.548 -8.423 1.00 26.20 37 LEU C O 1
ATOM 2982 N N . VAL C 1 38 ? 11.281 32.714 -6.790 1.00 24.81 38 VAL C N 1
ATOM 2983 C CA . VAL C 1 38 ? 10.562 31.786 -5.940 1.00 23.77 38 VAL C CA 1
ATOM 2984 C C . VAL C 1 38 ? 10.142 32.521 -4.689 1.00 23.89 38 VAL C C 1
ATOM 2985 O O . VAL C 1 38 ? 10.989 32.953 -3.920 1.00 25.76 38 VAL C O 1
ATOM 2989 N N . GLY C 1 39 ? 8.842 32.644 -4.487 1.00 24.12 39 GLY C N 1
ATOM 2990 C CA . GLY C 1 39 ? 8.285 33.279 -3.307 1.00 24.87 39 GLY C CA 1
ATOM 2991 C C . GLY C 1 39 ? 8.014 32.335 -2.147 1.00 26.02 39 GLY C C 1
ATOM 2992 O O . GLY C 1 39 ? 7.462 31.232 -2.313 1.00 26.45 39 GLY C O 1
ATOM 2993 N N . LEU C 1 40 ? 8.398 32.768 -0.959 1.00 26.02 40 LEU C N 1
ATOM 2994 C CA . LEU C 1 40 ? 8.023 32.055 0.257 1.00 26.89 40 LEU C CA 1
ATOM 2995 C C . LEU C 1 40 ? 6.675 32.565 0.755 1.00 27.27 40 LEU C C 1
ATOM 2996 O O . LEU C 1 40 ? 6.511 33.762 1.113 1.00 26.31 40 LEU C O 1
ATOM 3001 N N . LEU C 1 41 ? 5.698 31.670 0.730 1.00 27.51 41 LEU C N 1
ATOM 3002 C CA . LEU C 1 41 ? 4.321 31.997 1.062 1.00 28.42 41 LEU C CA 1
ATOM 3003 C C . LEU C 1 41 ? 4.112 32.019 2.590 1.00 29.95 41 LEU C C 1
ATOM 3004 O O . LEU C 1 41 ? 4.883 31.384 3.323 1.00 30.31 41 LEU C O 1
ATOM 3009 N N . ARG C 1 42 ? 3.107 32.746 3.085 1.00 29.58 42 ARG C N 1
ATOM 3010 C CA . ARG C 1 42 ? 2.232 33.577 2.288 1.00 29.63 42 ARG C CA 1
ATOM 3011 C C . ARG C 1 42 ? 2.792 34.973 2.080 1.00 28.74 42 ARG C C 1
ATOM 3012 O O . ARG C 1 42 ? 2.424 35.647 1.104 1.00 27.94 42 ARG C O 1
ATOM 3020 N N . GLY C 1 43 ? 3.660 35.407 2.988 1.00 27.22 43 GLY C N 1
ATOM 3021 C CA . GLY C 1 43 ? 3.989 36.833 3.100 1.00 27.94 43 GLY C CA 1
ATOM 3022 C C . GLY C 1 43 ? 4.684 37.529 1.937 1.00 27.73 43 GLY C C 1
ATOM 3023 O O . GLY C 1 43 ? 4.625 38.767 1.819 1.00 28.93 43 GLY C O 1
ATOM 3024 N N . SER C 1 44 ? 5.338 36.760 1.071 1.00 26.25 44 SER C N 1
ATOM 3025 C CA . SER C 1 44 ? 6.120 37.352 0.016 1.00 25.68 44 SER C CA 1
ATOM 3026 C C . SER C 1 44 ? 5.341 37.731 -1.241 1.00 25.20 44 SER C C 1
ATOM 3027 O O . SER C 1 44 ? 5.915 38.353 -2.138 1.00 23.60 44 SER C O 1
ATOM 3030 N N . PHE C 1 45 ? 4.048 37.387 -1.311 1.00 24.62 45 PHE C N 1
ATOM 3031 C CA . PHE C 1 45 ? 3.344 37.455 -2.606 1.00 24.25 45 PHE C CA 1
ATOM 3032 C C . PHE C 1 45 ? 3.130 38.871 -3.168 1.00 23.65 45 PHE C C 1
ATOM 3033 O O . PHE C 1 45 ? 3.106 39.068 -4.385 1.00 23.70 45 PHE C O 1
ATOM 3041 N N . VAL C 1 46 ? 2.976 39.856 -2.298 1.00 22.90 46 VAL C N 1
ATOM 3042 C CA . VAL C 1 46 ? 2.794 41.247 -2.771 1.00 22.92 46 VAL C CA 1
ATOM 3043 C C . VAL C 1 46 ? 4.106 41.816 -3.297 1.00 21.91 46 VAL C C 1
ATOM 3044 O O . VAL C 1 46 ? 4.180 42.359 -4.403 1.00 22.34 46 VAL C O 1
ATOM 3048 N N . PHE C 1 47 ? 5.146 41.704 -2.481 1.00 21.45 47 PHE C N 1
ATOM 3049 C CA . PHE C 1 47 ? 6.483 42.102 -2.896 1.00 21.87 47 PHE C CA 1
ATOM 3050 C C . PHE C 1 47 ? 6.852 41.405 -4.188 1.00 21.74 47 PHE C C 1
ATOM 3051 O O . PHE C 1 47 ? 7.353 42.032 -5.125 1.00 22.18 47 PHE C O 1
ATOM 3059 N N . MET C 1 48 ? 6.591 40.099 -4.245 1.00 21.24 48 MET C N 1
ATOM 3060 C CA . MET C 1 48 ? 6.884 39.360 -5.454 1.00 22.42 48 MET C CA 1
ATOM 3061 C C . MET C 1 48 ? 6.169 39.897 -6.687 1.00 21.06 48 MET C C 1
ATOM 3062 O O . MET C 1 48 ? 6.790 40.056 -7.725 1.00 21.32 48 MET C O 1
ATOM 3067 N N . ALA C 1 49 ? 4.849 40.118 -6.575 1.00 20.22 49 ALA C N 1
ATOM 3068 C CA . ALA C 1 49 ? 4.078 40.713 -7.658 1.00 20.72 49 ALA C CA 1
ATOM 3069 C C . ALA C 1 49 ? 4.707 42.013 -8.168 1.00 21.11 49 ALA C C 1
ATOM 3070 O O . ALA C 1 49 ? 4.856 42.220 -9.387 1.00 21.71 49 ALA C O 1
ATOM 3072 N N . ASP C 1 50 ? 5.080 42.897 -7.247 1.00 20.61 50 ASP C N 1
ATOM 3073 C CA . ASP C 1 50 ? 5.602 44.224 -7.633 1.00 21.48 50 ASP C CA 1
ATOM 3074 C C . ASP C 1 50 ? 7.035 44.179 -8.220 1.00 21.67 50 ASP C C 1
ATOM 3075 O O . ASP C 1 50 ? 7.351 44.863 -9.215 1.00 22.65 50 ASP C O 1
ATOM 3080 N N . LEU C 1 51 ? 7.868 43.314 -7.644 1.00 21.50 51 LEU C N 1
ATOM 3081 C CA . LEU C 1 51 ? 9.248 43.141 -8.077 1.00 20.90 51 LEU C CA 1
ATOM 3082 C C . LEU C 1 51 ? 9.308 42.518 -9.460 1.00 22.42 51 LEU C C 1
ATOM 3083 O O . LEU C 1 51 ? 10.009 43.013 -10.326 1.00 23.40 51 LEU C O 1
ATOM 3088 N N . ALA C 1 52 ? 8.576 41.416 -9.670 1.00 23.06 52 ALA C N 1
ATOM 3089 C CA . ALA C 1 52 ? 8.549 40.775 -10.978 1.00 23.64 52 ALA C CA 1
ATOM 3090 C C . ALA C 1 52 ? 8.245 41.793 -12.070 1.00 24.02 52 ALA C C 1
ATOM 3091 O O . ALA C 1 52 ? 8.829 41.765 -13.158 1.00 24.65 52 ALA C O 1
ATOM 3093 N N . ARG C 1 53 ? 7.281 42.676 -11.792 1.00 24.61 53 ARG C N 1
ATOM 3094 C CA . ARG C 1 53 ? 6.897 43.705 -12.763 1.00 24.37 53 ARG C CA 1
ATOM 3095 C C . ARG C 1 53 ? 7.985 44.784 -12.980 1.00 25.11 53 ARG C C 1
ATOM 3096 O O . ARG C 1 53 ? 7.953 45.500 -13.970 1.00 24.99 53 ARG C O 1
ATOM 3104 N N . GLN C 1 54 ? 8.972 44.833 -12.093 1.00 25.24 54 GLN C N 1
ATOM 3105 C CA . GLN C 1 54 ? 10.115 45.752 -12.239 1.00 26.52 54 GLN C CA 1
ATOM 3106 C C . GLN C 1 54 ? 11.404 45.098 -12.778 1.00 27.35 54 GLN C C 1
ATOM 3107 O O . GLN C 1 54 ? 12.447 45.749 -12.854 1.00 28.23 54 GLN C O 1
ATOM 3113 N N . ILE C 1 55 ? 11.331 43.807 -13.122 1.00 27.24 55 ILE C N 1
ATOM 3114 C CA . ILE C 1 55 ? 12.444 43.066 -13.718 1.00 26.97 55 ILE C CA 1
ATOM 3115 C C . ILE C 1 55 ? 12.214 42.879 -15.229 1.00 28.41 55 ILE C C 1
ATOM 3116 O O . ILE C 1 55 ? 11.332 42.119 -15.657 1.00 27.88 55 ILE C O 1
ATOM 3121 N N . HIS C 1 56 ? 13.010 43.551 -16.046 1.00 30.16 56 HIS C N 1
ATOM 3122 C CA . HIS C 1 56 ? 12.752 43.534 -17.482 1.00 32.31 56 HIS C CA 1
ATOM 3123 C C . HIS C 1 56 ? 13.532 42.428 -18.147 1.00 32.79 56 HIS C C 1
ATOM 3124 O O . HIS C 1 56 ? 14.401 42.667 -18.966 1.00 34.64 56 HIS C O 1
ATOM 3131 N N . LEU C 1 57 ? 13.199 41.206 -17.772 1.00 32.39 57 LEU C N 1
ATOM 3132 C CA . LEU C 1 57 ? 13.789 39.994 -18.326 1.00 33.04 57 LEU C CA 1
ATOM 3133 C C . LEU C 1 57 ? 12.656 38.998 -18.359 1.00 32.15 57 LEU C C 1
ATOM 3134 O O . LEU C 1 57 ? 11.830 39.014 -17.473 1.00 30.21 57 LEU C O 1
ATOM 3139 N N . THR C 1 58 ? 12.618 38.131 -19.363 1.00 33.26 58 THR C N 1
ATOM 3140 C CA . THR C 1 58 ? 11.647 37.055 -19.374 1.00 33.87 58 THR C CA 1
ATOM 3141 C C . THR C 1 58 ? 12.060 36.056 -18.312 1.00 33.72 58 THR C C 1
ATOM 3142 O O . THR C 1 58 ? 13.199 35.572 -18.329 1.00 34.50 58 THR C O 1
ATOM 3146 N N . HIS C 1 59 ? 11.160 35.788 -17.361 1.00 32.00 59 HIS C N 1
ATOM 3147 C CA . HIS C 1 59 ? 11.453 34.852 -16.266 1.00 30.56 59 HIS C CA 1
ATOM 3148 C C . HIS C 1 59 ? 10.205 34.067 -15.850 1.00 30.42 59 HIS C C 1
ATOM 3149 O O . HIS C 1 59 ? 9.083 34.373 -16.304 1.00 30.34 59 HIS C O 1
ATOM 3156 N N . GLN C 1 60 ? 10.414 33.039 -15.023 1.00 29.62 60 GLN C N 1
ATOM 3157 C CA . GLN C 1 60 ? 9.347 32.222 -14.480 1.00 29.51 60 GLN C CA 1
ATOM 3158 C C . GLN C 1 60 ? 9.096 32.551 -13.004 1.00 28.35 60 GLN C C 1
ATOM 3159 O O . GLN C 1 60 ? 9.897 33.228 -12.331 1.00 25.91 60 GLN C O 1
ATOM 3165 N N . VAL C 1 61 ? 7.958 32.089 -12.509 1.00 28.85 61 VAL C N 1
ATOM 3166 C CA . VAL C 1 61 ? 7.621 32.308 -11.104 1.00 29.06 61 VAL C CA 1
ATOM 3167 C C . VAL C 1 61 ? 7.210 30.986 -10.441 1.00 28.56 61 VAL C C 1
ATOM 3168 O O . VAL C 1 61 ? 6.576 30.124 -11.064 1.00 30.89 61 VAL C O 1
ATOM 3172 N N . ASP C 1 62 ? 7.623 30.790 -9.198 1.00 27.10 62 ASP C N 1
ATOM 3173 C CA . ASP C 1 62 ? 7.178 29.631 -8.428 1.00 26.29 62 ASP C CA 1
ATOM 3174 C C . ASP C 1 62 ? 7.070 30.061 -6.953 1.00 25.43 62 ASP C C 1
ATOM 3175 O O . ASP C 1 62 ? 7.409 31.213 -6.587 1.00 23.45 62 ASP C O 1
ATOM 3180 N N . PHE C 1 63 ? 6.606 29.137 -6.116 1.00 26.36 63 PHE C N 1
ATOM 3181 C CA . PHE C 1 63 ? 6.386 29.400 -4.681 1.00 27.18 63 PHE C CA 1
ATOM 3182 C C . PHE C 1 63 ? 6.675 28.174 -3.863 1.00 27.66 63 PHE C C 1
ATOM 3183 O O . PHE C 1 63 ? 6.445 27.062 -4.322 1.00 28.73 63 PHE C O 1
ATOM 3191 N N . MET C 1 64 ? 7.171 28.386 -2.649 1.00 28.13 64 MET C N 1
ATOM 3192 C CA . MET C 1 64 ? 7.239 27.339 -1.643 1.00 29.09 64 MET C CA 1
ATOM 3193 C C . MET C 1 64 ? 6.554 27.806 -0.379 1.00 29.05 64 MET C C 1
ATOM 3194 O O . MET C 1 64 ? 6.492 29.013 -0.112 1.00 28.58 64 MET C O 1
ATOM 3199 N N . THR C 1 65 ? 6.000 26.866 0.380 1.00 28.69 65 THR C N 1
ATOM 3200 C CA . THR C 1 65 ? 5.529 27.166 1.710 1.00 30.20 65 THR C CA 1
ATOM 3201 C C . THR C 1 65 ? 6.340 26.296 2.631 1.00 32.39 65 THR C C 1
ATOM 3202 O O . THR C 1 65 ? 6.252 25.064 2.577 1.00 32.22 65 THR C O 1
ATOM 3206 N N . ALA C 1 66 ? 7.154 26.930 3.452 1.00 34.52 66 ALA C N 1
ATOM 3207 C CA . ALA C 1 66 ? 7.948 26.214 4.431 1.00 38.32 66 ALA C CA 1
ATOM 3208 C C . ALA C 1 66 ? 7.332 26.449 5.798 1.00 41.40 66 ALA C C 1
ATOM 3209 O O . ALA C 1 66 ? 6.772 27.509 6.030 1.00 41.95 66 ALA C O 1
ATOM 3211 N N . SER C 1 67 ? 7.432 25.476 6.704 1.00 44.67 67 SER C N 1
ATOM 3212 C CA . SER C 1 67 ? 6.795 25.569 8.026 1.00 48.21 67 SER C CA 1
ATOM 3213 C C . SER C 1 67 ? 7.745 25.993 9.115 1.00 50.55 67 SER C C 1
ATOM 3214 O O . SER C 1 67 ? 8.831 25.433 9.221 1.00 51.85 67 SER C O 1
ATOM 3217 N N . SER C 1 68 ? 7.298 26.873 10.005 1.00 52.72 68 SER C N 1
ATOM 3218 C CA . SER C 1 68 ? 8.002 27.090 11.290 1.00 54.88 68 SER C CA 1
ATOM 3219 C C . SER C 1 68 ? 9.522 26.970 11.149 1.00 55.15 68 SER C C 1
ATOM 3220 O O . SER C 1 68 ? 10.113 25.972 11.603 1.00 55.99 68 SER C O 1
ATOM 3223 N N . SER C 1 76 ? 7.859 21.221 15.378 1.00 54.26 76 SER C N 1
ATOM 3224 C CA . SER C 1 76 ? 8.215 22.566 15.835 1.00 53.53 76 SER C CA 1
ATOM 3225 C C . SER C 1 76 ? 9.550 22.974 15.225 1.00 52.12 76 SER C C 1
ATOM 3226 O O . SER C 1 76 ? 9.604 23.840 14.352 1.00 51.41 76 SER C O 1
ATOM 3228 N N . ARG C 1 77 ? 10.614 22.316 15.675 1.00 51.71 77 ARG C N 1
ATOM 3229 C CA . ARG C 1 77 ? 11.970 22.589 15.212 1.00 49.44 77 ARG C CA 1
ATOM 3230 C C . ARG C 1 77 ? 12.177 22.508 13.694 1.00 45.92 77 ARG C C 1
ATOM 3231 O O . ARG C 1 77 ? 12.505 23.520 13.081 1.00 44.75 77 ARG C O 1
ATOM 3239 N N . ASP C 1 78 ? 12.013 21.314 13.103 1.00 42.60 78 ASP C N 1
ATOM 3240 C CA . ASP C 1 78 ? 12.361 21.076 11.691 1.00 39.17 78 ASP C CA 1
ATOM 3241 C C . ASP C 1 78 ? 11.691 22.062 10.742 1.00 36.57 78 ASP C C 1
ATOM 3242 O O . ASP C 1 78 ? 10.528 22.411 10.922 1.00 37.04 78 ASP C O 1
ATOM 3247 N N . VAL C 1 79 ? 12.428 22.498 9.729 1.00 33.76 79 VAL C N 1
ATOM 3248 C CA . VAL C 1 79 ? 11.853 23.266 8.650 1.00 31.15 79 VAL C CA 1
ATOM 3249 C C . VAL C 1 79 ? 11.287 22.293 7.618 1.00 30.51 79 VAL C C 1
ATOM 3250 O O . VAL C 1 79 ? 12.038 21.565 6.956 1.00 30.03 79 VAL C O 1
ATOM 3254 N N . ARG C 1 80 ? 9.968 22.239 7.522 1.00 29.36 80 ARG C N 1
ATOM 3255 C CA . ARG C 1 80 ? 9.310 21.256 6.664 1.00 29.86 80 ARG C CA 1
ATOM 3256 C C . ARG C 1 80 ? 8.687 21.928 5.447 1.00 29.61 80 ARG C C 1
ATOM 3257 O O . ARG C 1 80 ? 8.403 23.121 5.475 1.00 29.40 80 ARG C O 1
ATOM 3265 N N . ILE C 1 81 ? 8.506 21.177 4.372 1.00 28.94 81 ILE C N 1
ATOM 3266 C CA . ILE C 1 81 ? 7.971 21.745 3.137 1.00 28.50 81 ILE C CA 1
ATOM 3267 C C . ILE C 1 81 ? 6.467 21.406 3.072 1.00 28.63 81 ILE C C 1
ATOM 3268 O O . ILE C 1 81 ? 6.078 20.246 2.904 1.00 28.54 81 ILE C O 1
ATOM 3273 N N . LEU C 1 82 ? 5.639 22.423 3.244 1.00 28.69 82 LEU C N 1
ATOM 3274 C CA . LEU C 1 82 ? 4.180 22.255 3.258 1.00 29.89 82 LEU C CA 1
ATOM 3275 C C . LEU C 1 82 ? 3.629 22.273 1.848 1.00 29.32 82 LEU C C 1
ATOM 3276 O O . LEU C 1 82 ? 2.655 21.595 1.555 1.00 30.41 82 LEU C O 1
ATOM 3281 N N . LYS C 1 83 ? 4.271 23.040 0.984 1.00 28.23 83 LYS C N 1
ATOM 3282 C CA . LYS C 1 83 ? 4.001 23.019 -0.468 1.00 28.62 83 LYS C CA 1
ATOM 3283 C C . LYS C 1 83 ? 5.308 23.305 -1.162 1.00 27.52 83 LYS C C 1
ATOM 3284 O O . LYS C 1 83 ? 5.927 24.362 -0.949 1.00 26.22 83 LYS C O 1
ATOM 3290 N N . ASP C 1 84 ? 5.748 22.346 -1.953 1.00 27.19 84 ASP C N 1
ATOM 3291 C CA . ASP C 1 84 ? 6.973 22.497 -2.748 1.00 27.22 84 ASP C CA 1
ATOM 3292 C C . ASP C 1 84 ? 6.704 23.254 -4.059 1.00 26.97 84 ASP C C 1
ATOM 3293 O O . ASP C 1 84 ? 5.552 23.565 -4.379 1.00 27.88 84 ASP C O 1
ATOM 3298 N N . LEU C 1 85 ? 7.765 23.543 -4.803 1.00 26.98 85 LEU C N 1
ATOM 3299 C CA . LEU C 1 85 ? 7.671 24.184 -6.116 1.00 27.67 85 LEU C CA 1
ATOM 3300 C C . LEU C 1 85 ? 6.854 23.307 -7.039 1.00 28.88 85 LEU C C 1
ATOM 3301 O O . LEU C 1 85 ? 6.852 22.077 -6.892 1.00 27.98 85 LEU C O 1
ATOM 3306 N N . ASP C 1 86 ? 6.178 23.931 -7.997 1.00 29.41 86 ASP C N 1
ATOM 3307 C CA . ASP C 1 86 ? 5.496 23.177 -9.048 1.00 31.50 86 ASP C CA 1
ATOM 3308 C C . ASP C 1 86 ? 6.456 22.789 -10.174 1.00 32.63 86 ASP C C 1
ATOM 3309 O O . ASP C 1 86 ? 6.227 21.816 -10.878 1.00 34.40 86 ASP C O 1
ATOM 3314 N N . ASP C 1 87 ? 7.508 23.567 -10.371 1.00 32.63 87 ASP C N 1
ATOM 3315 C CA . ASP C 1 87 ? 8.415 23.349 -11.499 1.00 33.67 87 ASP C CA 1
ATOM 3316 C C . ASP C 1 87 ? 9.840 22.991 -11.064 1.00 33.28 87 ASP C C 1
ATOM 3317 O O . ASP C 1 87 ? 10.232 23.221 -9.915 1.00 32.46 87 ASP C O 1
ATOM 3322 N N . ASP C 1 88 ? 10.615 22.474 -12.015 1.00 33.18 88 ASP C N 1
ATOM 3323 C CA . ASP C 1 88 ? 12.033 22.168 -11.817 1.00 33.40 88 ASP C CA 1
ATOM 3324 C C . ASP C 1 88 ? 12.906 23.406 -11.697 1.00 32.33 88 ASP C C 1
ATOM 3325 O O . ASP C 1 88 ? 12.554 24.462 -12.242 1.00 33.70 88 ASP C O 1
ATOM 3330 N N . ILE C 1 89 ? 14.044 23.294 -11.012 1.00 30.51 89 ILE C N 1
ATOM 3331 C CA . ILE C 1 89 ? 15.005 24.410 -10.978 1.00 29.32 89 ILE C CA 1
ATOM 3332 C C . ILE C 1 89 ? 16.423 24.017 -11.360 1.00 30.72 89 ILE C C 1
ATOM 3333 O O . ILE C 1 89 ? 17.321 24.861 -11.387 1.00 31.27 89 ILE C O 1
ATOM 3338 N N . LYS C 1 90 ? 16.626 22.744 -11.673 1.00 31.81 90 LYS C N 1
ATOM 3339 C CA . LYS C 1 90 ? 17.929 22.287 -12.118 1.00 33.73 90 LYS C CA 1
ATOM 3340 C C . LYS C 1 90 ? 18.409 23.155 -13.270 1.00 34.22 90 LYS C C 1
ATOM 3341 O O . LYS C 1 90 ? 17.691 23.336 -14.249 1.00 34.20 90 LYS C O 1
ATOM 3347 N N . GLY C 1 91 ? 19.627 23.686 -13.153 1.00 33.98 91 GLY C N 1
ATOM 3348 C CA . GLY C 1 91 ? 20.199 24.480 -14.224 1.00 34.59 91 GLY C CA 1
ATOM 3349 C C . GLY C 1 91 ? 19.565 25.852 -14.403 1.00 33.76 91 GLY C C 1
ATOM 3350 O O . GLY C 1 91 ? 19.844 26.545 -15.385 1.00 35.18 91 GLY C O 1
ATOM 3351 N N . LYS C 1 92 ? 18.727 26.263 -13.457 1.00 32.73 92 LYS C N 1
ATOM 3352 C CA . LYS C 1 92 ? 18.066 27.578 -13.524 1.00 32.14 92 LYS C CA 1
ATOM 3353 C C . LYS C 1 92 ? 18.719 28.567 -12.540 1.00 30.95 92 LYS C C 1
ATOM 3354 O O . LYS C 1 92 ? 19.409 28.151 -11.613 1.00 31.22 92 LYS C O 1
ATOM 3360 N N . ASP C 1 93 ? 18.548 29.868 -12.770 1.00 30.22 93 ASP C N 1
ATOM 3361 C CA . ASP C 1 93 ? 18.998 30.890 -11.833 1.00 29.68 93 ASP C CA 1
ATOM 3362 C C . ASP C 1 93 ? 17.847 31.183 -10.900 1.00 27.66 93 ASP C C 1
ATOM 3363 O O . ASP C 1 93 ? 16.868 31.761 -11.320 1.00 27.72 93 ASP C O 1
ATOM 3368 N N . VAL C 1 94 ? 17.971 30.807 -9.641 1.00 27.38 94 VAL C N 1
ATOM 3369 C CA . VAL C 1 94 ? 16.870 30.943 -8.698 1.00 26.34 94 VAL C CA 1
ATOM 3370 C C . VAL C 1 94 ? 17.003 32.186 -7.842 1.00 26.37 94 VAL C C 1
ATOM 3371 O O . VAL C 1 94 ? 18.025 32.377 -7.212 1.00 27.10 94 VAL C O 1
ATOM 3375 N N . LEU C 1 95 ? 15.953 33.004 -7.786 1.00 25.82 95 LEU C N 1
ATOM 3376 C CA . LEU C 1 95 ? 15.912 34.117 -6.847 1.00 26.29 95 LEU C CA 1
ATOM 3377 C C . LEU C 1 95 ? 14.839 33.842 -5.797 1.00 25.46 95 LEU C C 1
ATOM 3378 O O . LEU C 1 95 ? 13.667 33.826 -6.121 1.00 25.41 95 LEU C O 1
ATOM 3383 N N . LEU C 1 96 ? 15.228 33.652 -4.544 1.00 26.39 96 LEU C N 1
ATOM 3384 C CA . LEU C 1 96 ? 14.257 33.480 -3.461 1.00 25.46 96 LEU C CA 1
ATOM 3385 C C . LEU C 1 96 ? 13.762 34.870 -3.100 1.00 26.24 96 LEU C C 1
ATOM 3386 O O . LEU C 1 96 ? 14.554 35.796 -2.995 1.00 25.78 96 LEU C O 1
ATOM 3391 N N . VAL C 1 97 ? 12.448 35.017 -2.903 1.00 25.40 97 VAL C N 1
ATOM 3392 C CA . VAL C 1 97 ? 11.874 36.334 -2.634 1.00 24.81 97 VAL C CA 1
ATOM 3393 C C . VAL C 1 97 ? 11.181 36.247 -1.276 1.00 26.04 97 VAL C C 1
ATOM 3394 O O . VAL C 1 97 ? 10.297 35.401 -1.062 1.00 25.93 97 VAL C O 1
ATOM 3398 N N . GLU C 1 98 ? 11.618 37.074 -0.341 1.00 26.88 98 GLU C N 1
ATOM 3399 C CA . GLU C 1 98 ? 11.026 37.063 1.002 1.00 28.67 98 GLU C CA 1
ATOM 3400 C C . GLU C 1 98 ? 10.395 38.388 1.311 1.00 28.09 98 GLU C C 1
ATOM 3401 O O . GLU C 1 98 ? 10.881 39.412 0.873 1.00 28.24 98 GLU C O 1
ATOM 3407 N N . ASP C 1 99 ? 9.341 38.370 2.113 1.00 28.59 99 ASP C N 1
ATOM 3408 C CA . ASP C 1 99 ? 8.818 39.624 2.670 1.00 28.99 99 ASP C CA 1
ATOM 3409 C C . ASP C 1 99 ? 9.766 40.212 3.751 1.00 29.14 99 ASP C C 1
ATOM 3410 O O . ASP C 1 99 ? 10.087 41.420 3.749 1.00 29.07 99 ASP C O 1
ATOM 3415 N N . ILE C 1 100 ? 10.197 39.367 4.672 1.00 29.38 100 ILE C N 1
ATOM 3416 C CA . ILE C 1 100 ? 11.077 39.812 5.744 1.00 31.20 100 ILE C CA 1
ATOM 3417 C C . ILE C 1 100 ? 11.947 38.678 6.247 1.00 31.53 100 ILE C C 1
ATOM 3418 O O . ILE C 1 100 ? 11.508 37.525 6.363 1.00 31.97 100 ILE C O 1
ATOM 3423 N N . ILE C 1 101 ? 13.217 38.995 6.472 1.00 31.16 101 ILE C N 1
ATOM 3424 C CA . ILE C 1 101 ? 14.161 38.033 6.950 1.00 31.69 101 ILE C CA 1
ATOM 3425 C C . ILE C 1 101 ? 14.506 38.504 8.345 1.00 33.03 101 ILE C C 1
ATOM 3426 O O . ILE C 1 101 ? 14.878 39.673 8.532 1.00 33.51 101 ILE C O 1
ATOM 3431 N N . ASP C 1 102 ? 14.348 37.631 9.324 1.00 32.95 102 ASP C N 1
ATOM 3432 C CA . ASP C 1 102 ? 14.668 38.012 10.693 1.00 35.20 102 ASP C CA 1
ATOM 3433 C C . ASP C 1 102 ? 15.698 37.100 11.342 1.00 36.05 102 ASP C C 1
ATOM 3434 O O . ASP C 1 102 ? 16.864 37.475 11.482 1.00 37.71 102 ASP C O 1
ATOM 3439 N N . THR C 1 103 ? 15.284 35.910 11.758 1.00 35.73 103 THR C N 1
ATOM 3440 C CA . THR C 1 103 ? 16.227 34.987 12.358 1.00 36.66 103 THR C CA 1
ATOM 3441 C C . THR C 1 103 ? 17.074 34.354 11.263 1.00 35.53 103 THR C C 1
ATOM 3442 O O . THR C 1 103 ? 18.222 33.990 11.489 1.00 35.38 103 THR C O 1
ATOM 3446 N N . GLY C 1 104 ? 16.483 34.205 10.078 1.00 34.23 104 GLY C N 1
ATOM 3447 C CA . GLY C 1 104 ? 17.166 33.572 8.958 1.00 34.10 104 GLY C CA 1
ATOM 3448 C C . GLY C 1 104 ? 17.090 32.050 8.928 1.00 34.52 104 GLY C C 1
ATOM 3449 O O . GLY C 1 104 ? 17.510 31.431 7.948 1.00 33.71 104 GLY C O 1
ATOM 3450 N N . ASN C 1 105 ? 16.551 31.455 9.992 1.00 35.57 105 ASN C N 1
ATOM 3451 C CA . ASN C 1 105 ? 16.414 29.999 10.110 1.00 36.49 105 ASN C CA 1
ATOM 3452 C C . ASN C 1 105 ? 15.730 29.361 8.913 1.00 35.00 105 ASN C C 1
ATOM 3453 O O . ASN C 1 105 ? 16.308 28.498 8.224 1.00 34.57 105 ASN C O 1
ATOM 3458 N N . THR C 1 106 ? 14.485 29.764 8.682 1.00 32.93 106 THR C N 1
ATOM 3459 C CA . THR C 1 106 ? 13.679 29.122 7.653 1.00 32.06 106 THR C CA 1
ATOM 3460 C C . THR C 1 106 ? 14.308 29.304 6.291 1.00 31.01 106 THR C C 1
ATOM 3461 O O . THR C 1 106 ? 14.407 28.359 5.505 1.00 30.10 106 THR C O 1
ATOM 3465 N N . LEU C 1 107 ? 14.735 30.532 6.012 1.00 29.97 107 LEU C N 1
ATOM 3466 C CA . LEU C 1 107 ? 15.333 30.845 4.714 1.00 29.33 107 LEU C CA 1
ATOM 3467 C C . LEU C 1 107 ? 16.586 29.998 4.473 1.00 29.24 107 LEU C C 1
ATOM 3468 O O . LEU C 1 107 ? 16.813 29.484 3.367 1.00 29.13 107 LEU C O 1
ATOM 3473 N N . ASN C 1 108 ? 17.404 29.853 5.510 1.00 29.48 108 ASN C N 1
ATOM 3474 C CA . ASN C 1 108 ? 18.623 29.084 5.381 1.00 30.90 108 ASN C CA 1
ATOM 3475 C C . ASN C 1 108 ? 18.358 27.624 4.963 1.00 30.91 108 ASN C C 1
ATOM 3476 O O . ASN C 1 108 ? 19.040 27.077 4.076 1.00 30.57 108 ASN C O 1
ATOM 3481 N N . LYS C 1 109 ? 17.354 27.006 5.584 1.00 29.99 109 LYS C N 1
ATOM 3482 C CA . LYS C 1 109 ? 17.021 25.615 5.263 1.00 30.31 109 LYS C CA 1
ATOM 3483 C C . LYS C 1 109 ? 16.390 25.526 3.873 1.00 29.18 109 LYS C C 1
ATOM 3484 O O . LYS C 1 109 ? 16.656 24.575 3.137 1.00 29.35 109 LYS C O 1
ATOM 3490 N N . VAL C 1 110 ? 15.576 26.514 3.518 1.00 28.09 110 VAL C N 1
ATOM 3491 C CA . VAL C 1 110 ? 14.981 26.516 2.175 1.00 27.94 110 VAL C CA 1
ATOM 3492 C C . VAL C 1 110 ? 16.075 26.594 1.118 1.00 27.84 110 VAL C C 1
ATOM 3493 O O . VAL C 1 110 ? 16.051 25.860 0.134 1.00 27.18 110 VAL C O 1
ATOM 3497 N N . LYS C 1 111 ? 17.051 27.464 1.343 1.00 27.89 111 LYS C N 1
ATOM 3498 C CA . LYS C 1 111 ? 18.151 27.581 0.406 1.00 29.10 111 LYS C CA 1
ATOM 3499 C C . LYS C 1 111 ? 18.904 26.255 0.250 1.00 29.42 111 LYS C C 1
ATOM 3500 O O . LYS C 1 111 ? 19.173 25.810 -0.872 1.00 28.96 111 LYS C O 1
ATOM 3506 N N . GLU C 1 112 ? 19.208 25.615 1.371 1.00 29.25 112 GLU C N 1
ATOM 3507 C CA . GLU C 1 112 ? 19.874 24.321 1.357 1.00 30.64 112 GLU C CA 1
ATOM 3508 C C . GLU C 1 112 ? 19.076 23.212 0.670 1.00 29.18 112 GLU C C 1
ATOM 3509 O O . GLU C 1 112 ? 19.648 22.349 0.022 1.00 30.11 112 GLU C O 1
ATOM 3515 N N . ILE C 1 113 ? 17.766 23.198 0.876 1.00 28.16 113 ILE C N 1
ATOM 3516 C CA . ILE C 1 113 ? 16.904 22.214 0.255 1.00 27.53 113 ILE C CA 1
ATOM 3517 C C . ILE C 1 113 ? 16.921 22.429 -1.263 1.00 27.63 113 ILE C C 1
ATOM 3518 O O . ILE C 1 113 ? 17.091 21.481 -2.039 1.00 28.25 113 ILE C O 1
ATOM 3523 N N . LEU C 1 114 ? 16.810 23.678 -1.692 1.00 26.41 114 LEU C N 1
ATOM 3524 C CA . LEU C 1 114 ? 16.801 23.930 -3.127 1.00 26.65 114 LEU C CA 1
ATOM 3525 C C . LEU C 1 114 ? 18.181 23.708 -3.744 1.00 26.95 114 LEU C C 1
ATOM 3526 O O . LEU C 1 114 ? 18.279 23.305 -4.899 1.00 26.14 114 LEU C O 1
ATOM 3531 N N . ALA C 1 115 ? 19.249 23.935 -2.964 1.00 26.91 115 ALA C N 1
ATOM 3532 C CA . ALA C 1 115 ? 20.613 23.738 -3.509 1.00 28.01 115 ALA C CA 1
ATOM 3533 C C . ALA C 1 115 ? 20.800 22.303 -3.968 1.00 28.64 115 ALA C C 1
ATOM 3534 O O . ALA C 1 115 ? 21.541 22.046 -4.936 1.00 29.19 115 ALA C O 1
ATOM 3536 N N . LEU C 1 116 ? 20.105 21.373 -3.303 1.00 28.24 116 LEU C N 1
ATOM 3537 C CA . LEU C 1 116 ? 20.205 19.957 -3.648 1.00 28.87 116 LEU C CA 1
ATOM 3538 C C . LEU C 1 116 ? 19.761 19.658 -5.080 1.00 29.10 116 LEU C C 1
ATOM 3539 O O . LEU C 1 116 ? 20.108 18.608 -5.638 1.00 30.27 116 LEU C O 1
ATOM 3544 N N . ARG C 1 117 ? 18.962 20.546 -5.653 1.00 28.21 117 ARG C N 1
ATOM 3545 C CA . ARG C 1 117 ? 18.401 20.335 -6.989 1.00 28.75 117 ARG C CA 1
ATOM 3546 C C . ARG C 1 117 ? 19.303 20.832 -8.117 1.00 30.03 117 ARG C C 1
ATOM 3547 O O . ARG C 1 117 ? 18.949 20.760 -9.302 1.00 30.57 117 ARG C O 1
ATOM 3555 N N . GLU C 1 118 ? 20.458 21.351 -7.742 1.00 30.37 118 GLU C N 1
ATOM 3556 C CA . GLU C 1 118 ? 21.450 21.773 -8.705 1.00 32.12 118 GLU C CA 1
ATOM 3557 C C . GLU C 1 118 ? 20.951 22.897 -9.627 1.00 31.59 118 GLU C C 1
ATOM 3558 O O . GLU C 1 118 ? 21.101 22.815 -10.844 1.00 31.05 118 GLU C O 1
ATOM 3564 N N . PRO C 1 119 ? 20.367 23.963 -9.028 1.00 30.58 119 PRO C N 1
ATOM 3565 C CA . PRO C 1 119 ? 20.134 25.166 -9.810 1.00 30.64 119 PRO C CA 1
ATOM 3566 C C . PRO C 1 119 ? 21.488 25.743 -10.281 1.00 32.06 119 PRO C C 1
ATOM 3567 O O . PRO C 1 119 ? 22.535 25.499 -9.661 1.00 31.42 119 PRO C O 1
ATOM 3571 N N . LYS C 1 120 ? 21.459 26.480 -11.381 1.00 31.76 120 LYS C N 1
ATOM 3572 C CA . LYS C 1 120 ? 22.636 27.204 -11.812 1.00 34.00 120 LYS C CA 1
ATOM 3573 C C . LYS C 1 120 ? 23.146 28.123 -10.698 1.00 33.13 120 LYS C C 1
ATOM 3574 O O . LYS C 1 120 ? 24.333 28.262 -10.536 1.00 34.15 120 LYS C O 1
ATOM 3580 N N . SER C 1 121 ? 22.249 28.777 -9.959 1.00 32.14 121 SER C N 1
ATOM 3581 C CA . SER C 1 121 ? 22.635 29.682 -8.855 1.00 31.24 121 SER C CA 1
ATOM 3582 C C . SER C 1 121 ? 21.438 29.941 -7.967 1.00 30.53 121 SER C C 1
ATOM 3583 O O . SER C 1 121 ? 20.309 29.832 -8.434 1.00 29.49 121 SER C O 1
ATOM 3586 N N . ILE C 1 122 ? 21.676 30.300 -6.704 1.00 30.35 122 ILE C N 1
ATOM 3587 C CA . ILE C 1 122 ? 20.598 30.643 -5.768 1.00 31.19 122 ILE C CA 1
ATOM 3588 C C . ILE C 1 122 ? 20.976 31.952 -5.111 1.00 31.48 122 ILE C C 1
ATOM 3589 O O . ILE C 1 122 ? 22.087 32.081 -4.610 1.00 32.11 122 ILE C O 1
ATOM 3594 N N . ARG C 1 123 ? 20.042 32.907 -5.115 1.00 30.87 123 ARG C N 1
ATOM 3595 C CA . ARG C 1 123 ? 20.191 34.168 -4.421 1.00 30.83 123 ARG C CA 1
ATOM 3596 C C . ARG C 1 123 ? 18.934 34.513 -3.638 1.00 29.74 123 ARG C C 1
ATOM 3597 O O . ARG C 1 123 ? 17.949 33.762 -3.636 1.00 28.86 123 ARG C O 1
ATOM 3605 N N . ILE C 1 124 ? 18.987 35.632 -2.933 1.00 28.87 124 ILE C N 1
ATOM 3606 C CA . ILE C 1 124 ? 17.910 35.978 -2.060 1.00 27.80 124 ILE C CA 1
ATOM 3607 C C . ILE C 1 124 ? 17.682 37.470 -2.063 1.00 27.19 124 ILE C C 1
ATOM 3608 O O . ILE C 1 124 ? 18.646 38.276 -1.990 1.00 26.42 124 ILE C O 1
ATOM 3613 N N A CYS C 1 125 ? 16.403 37.844 -2.150 0.50 25.53 125 CYS C N 1
ATOM 3614 N N B CYS C 1 125 ? 16.419 37.839 -2.155 0.50 25.42 125 CYS C N 1
ATOM 3615 C CA A CYS C 1 125 ? 15.942 39.244 -2.082 0.50 25.30 125 CYS C CA 1
ATOM 3616 C CA B CYS C 1 125 ? 16.044 39.210 -1.925 0.50 25.09 125 CYS C CA 1
ATOM 3617 C C A CYS C 1 125 ? 14.747 39.358 -1.116 0.50 24.48 125 CYS C C 1
ATOM 3618 C C B CYS C 1 125 ? 14.912 39.220 -0.906 0.50 24.49 125 CYS C C 1
ATOM 3619 O O A CYS C 1 125 ? 13.814 38.570 -1.196 0.50 23.53 125 CYS C O 1
ATOM 3620 O O B CYS C 1 125 ? 14.201 38.231 -0.731 0.50 23.72 125 CYS C O 1
ATOM 3625 N N . THR C 1 126 ? 14.785 40.338 -0.214 1.00 24.52 126 THR C N 1
ATOM 3626 C CA . THR C 1 126 ? 13.778 40.499 0.817 1.00 24.69 126 THR C CA 1
ATOM 3627 C C . THR C 1 126 ? 13.375 41.957 0.862 1.00 25.32 126 THR C C 1
ATOM 3628 O O . THR C 1 126 ? 14.212 42.837 0.687 1.00 25.94 126 THR C O 1
ATOM 3632 N N . LEU C 1 127 ? 12.092 42.213 1.077 1.00 24.62 127 LEU C N 1
ATOM 3633 C CA . LEU C 1 127 ? 11.620 43.572 1.184 1.00 25.00 127 LEU C CA 1
ATOM 3634 C C . LEU C 1 127 ? 12.155 44.230 2.465 1.00 25.41 127 LEU C C 1
ATOM 3635 O O . LEU C 1 127 ? 12.645 45.345 2.424 1.00 25.11 127 LEU C O 1
ATOM 3640 N N . LEU C 1 128 ? 12.069 43.519 3.593 1.00 26.12 128 LEU C N 1
ATOM 3641 C CA . LEU C 1 128 ? 12.575 44.028 4.865 1.00 27.27 128 LEU C CA 1
ATOM 3642 C C . LEU C 1 128 ? 13.623 43.081 5.466 1.00 28.14 128 LEU C C 1
ATOM 3643 O O . LEU C 1 128 ? 13.546 41.860 5.300 1.00 27.32 128 LEU C O 1
ATOM 3648 N N . ASP C 1 129 ? 14.579 43.656 6.185 1.00 29.69 129 ASP C N 1
ATOM 3649 C CA . ASP C 1 129 ? 15.606 42.887 6.866 1.00 30.85 129 ASP C CA 1
ATOM 3650 C C . ASP C 1 129 ? 15.683 43.412 8.296 1.00 32.19 129 ASP C C 1
ATOM 3651 O O . ASP C 1 129 ? 15.797 44.616 8.537 1.00 33.18 129 ASP C O 1
ATOM 3656 N N . LYS C 1 130 ? 15.568 42.517 9.260 1.00 32.51 130 LYS C N 1
ATOM 3657 C CA . LYS C 1 130 ? 15.763 42.882 10.651 1.00 33.64 130 LYS C CA 1
ATOM 3658 C C . LYS C 1 130 ? 17.061 42.224 11.071 1.00 34.94 130 LYS C C 1
ATOM 3659 O O . LYS C 1 130 ? 17.042 41.138 11.621 1.00 34.33 130 LYS C O 1
ATOM 3665 N N . PRO C 1 131 ? 18.202 42.872 10.795 1.00 36.51 131 PRO C N 1
ATOM 3666 C CA . PRO C 1 131 ? 19.446 42.143 11.008 1.00 38.22 131 PRO C CA 1
ATOM 3667 C C . PRO C 1 131 ? 19.745 41.882 12.490 1.00 40.45 131 PRO C C 1
ATOM 3668 O O . PRO C 1 131 ? 20.513 40.967 12.795 1.00 41.14 131 PRO C O 1
ATOM 3672 N N . THR C 1 132 ? 19.137 42.642 13.401 1.00 41.74 132 THR C N 1
ATOM 3673 C CA . THR C 1 132 ? 19.361 42.376 14.840 1.00 44.49 132 THR C CA 1
ATOM 3674 C C . THR C 1 132 ? 18.705 41.085 15.311 1.00 44.81 132 THR C C 1
ATOM 3675 O O . THR C 1 132 ? 19.030 40.598 16.393 1.00 46.07 132 THR C O 1
ATOM 3679 N N . ARG C 1 133 ? 17.803 40.524 14.503 1.00 43.48 133 ARG C N 1
ATOM 3680 C CA . ARG C 1 133 ? 17.165 39.256 14.854 1.00 44.70 133 ARG C CA 1
ATOM 3681 C C . ARG C 1 133 ? 17.896 38.034 14.341 1.00 44.16 133 ARG C C 1
ATOM 3682 O O . ARG C 1 133 ? 17.471 36.914 14.589 1.00 44.25 133 ARG C O 1
ATOM 3690 N N . ARG C 1 134 ? 19.005 38.249 13.648 1.00 44.51 134 ARG C N 1
ATOM 3691 C CA . ARG C 1 134 ? 19.673 37.172 12.943 1.00 44.97 134 ARG C CA 1
ATOM 3692 C C . ARG C 1 134 ? 20.250 36.151 13.928 1.00 46.81 134 ARG C C 1
ATOM 3693 O O . ARG C 1 134 ? 20.876 36.516 14.934 1.00 47.89 134 ARG C O 1
ATOM 3701 N N . GLU C 1 135 ? 19.988 34.872 13.664 1.00 46.97 135 GLU C N 1
ATOM 3702 C CA . GLU C 1 135 ? 20.466 33.790 14.541 1.00 49.54 135 GLU C CA 1
ATOM 3703 C C . GLU C 1 135 ? 21.312 32.811 13.740 1.00 49.38 135 GLU C C 1
ATOM 3704 O O . GLU C 1 135 ? 22.174 32.129 14.267 1.00 50.60 135 GLU C O 1
ATOM 3710 N N . VAL C 1 136 ? 21.035 32.741 12.449 1.00 48.08 136 VAL C N 1
ATOM 3711 C CA . VAL C 1 136 ? 21.847 31.979 11.531 1.00 48.53 136 VAL C CA 1
ATOM 3712 C C . VAL C 1 136 ? 22.078 32.950 10.415 1.00 48.06 136 VAL C C 1
ATOM 3713 O O . VAL C 1 136 ? 21.122 33.533 9.894 1.00 47.02 136 VAL C O 1
ATOM 3717 N N . ASP C 1 137 ? 23.325 33.174 10.042 1.00 48.98 137 ASP C N 1
ATOM 3718 C CA . ASP C 1 137 ? 23.514 34.128 8.972 1.00 49.53 137 ASP C CA 1
ATOM 3719 C C . ASP C 1 137 ? 23.308 33.429 7.648 1.00 47.65 137 ASP C C 1
ATOM 3720 O O . ASP C 1 137 ? 23.559 32.229 7.493 1.00 48.59 137 ASP C O 1
ATOM 3725 N N . VAL C 1 138 ? 22.789 34.181 6.708 1.00 45.43 138 VAL C N 1
ATOM 3726 C CA . VAL C 1 138 ? 22.460 33.646 5.427 1.00 43.33 138 VAL C CA 1
ATOM 3727 C C . VAL C 1 138 ? 22.746 34.818 4.512 1.00 41.85 138 VAL C C 1
ATOM 3728 O O . VAL C 1 138 ? 22.540 35.969 4.895 1.00 41.37 138 VAL C O 1
ATOM 3732 N N . GLU C 1 139 ? 23.266 34.546 3.326 1.00 40.82 139 GLU C N 1
ATOM 3733 C CA . GLU C 1 139 ? 23.667 35.639 2.469 1.00 40.46 139 GLU C CA 1
ATOM 3734 C C . GLU C 1 139 ? 22.415 36.214 1.820 1.00 38.09 139 GLU C C 1
ATOM 3735 O O . GLU C 1 139 ? 21.686 35.499 1.137 1.00 36.98 139 GLU C O 1
ATOM 3741 N N . VAL C 1 140 ? 22.179 37.506 2.029 1.00 37.35 140 VAL C N 1
ATOM 3742 C CA . VAL C 1 140 ? 21.046 38.191 1.404 1.00 35.50 140 VAL C CA 1
ATOM 3743 C C . VAL C 1 140 ? 21.609 39.117 0.342 1.00 34.74 140 VAL C C 1
ATOM 3744 O O . VAL C 1 140 ? 22.349 40.060 0.651 1.00 34.98 140 VAL C O 1
ATOM 3748 N N . ASN C 1 141 ? 21.302 38.841 -0.917 1.00 32.69 141 ASN C N 1
ATOM 3749 C CA . ASN C 1 141 ? 21.866 39.664 -1.985 1.00 31.95 141 ASN C CA 1
ATOM 3750 C C . ASN C 1 141 ? 21.243 41.054 -2.085 1.00 30.59 141 ASN C C 1
ATOM 3751 O O . ASN C 1 141 ? 21.961 42.023 -2.204 1.00 30.55 141 ASN C O 1
ATOM 3756 N N . TRP C 1 142 ? 19.915 41.143 -2.040 1.00 28.51 142 TRP C N 1
ATOM 3757 C CA . TRP C 1 142 ? 19.219 42.420 -2.196 1.00 28.32 142 TRP C CA 1
ATOM 3758 C C . TRP C 1 142 ? 18.211 42.635 -1.068 1.00 27.69 142 TRP C C 1
ATOM 3759 O O . TRP C 1 142 ? 17.427 41.721 -0.736 1.00 26.94 142 TRP C O 1
ATOM 3770 N N . VAL C 1 143 ? 18.249 43.829 -0.471 1.00 27.08 143 VAL C N 1
ATOM 3771 C CA . VAL C 1 143 ? 17.383 44.172 0.635 1.00 26.13 143 VAL C CA 1
ATOM 3772 C C . VAL C 1 143 ? 16.683 45.484 0.336 1.00 25.88 143 VAL C C 1
ATOM 3773 O O . VAL C 1 143 ? 17.352 46.477 0.035 1.00 25.92 143 VAL C O 1
ATOM 3777 N N . GLY C 1 144 ? 15.347 45.497 0.434 1.00 25.03 144 GLY C N 1
ATOM 3778 C CA . GLY C 1 144 ? 14.590 46.747 0.273 1.00 25.48 144 GLY C CA 1
ATOM 3779 C C . GLY C 1 144 ? 14.946 47.736 1.370 1.00 26.39 144 GLY C C 1
ATOM 3780 O O . GLY C 1 144 ? 15.459 48.821 1.100 1.00 26.54 144 GLY C O 1
ATOM 3781 N N . PHE C 1 145 ? 14.698 47.346 2.622 1.00 27.53 145 PHE C N 1
ATOM 3782 C CA . PHE C 1 145 ? 14.829 48.252 3.752 1.00 29.37 145 PHE C CA 1
ATOM 3783 C C . PHE C 1 145 ? 15.304 47.481 4.963 1.00 30.69 145 PHE C C 1
ATOM 3784 O O . PHE C 1 145 ? 14.735 46.441 5.299 1.00 29.28 145 PHE C O 1
ATOM 3792 N N . GLU C 1 146 ? 16.325 48.000 5.635 1.00 32.98 146 GLU C N 1
ATOM 3793 C CA . GLU C 1 146 ? 16.745 47.460 6.919 1.00 34.92 146 GLU C CA 1
ATOM 3794 C C . GLU C 1 146 ? 15.973 48.170 7.995 1.00 35.63 146 GLU C C 1
ATOM 3795 O O . GLU C 1 146 ? 15.967 49.379 8.020 1.00 36.46 146 GLU C O 1
ATOM 3801 N N . ILE C 1 147 ? 15.354 47.428 8.900 1.00 35.71 147 ILE C N 1
ATOM 3802 C CA . ILE C 1 147 ? 14.507 48.014 9.922 1.00 35.80 147 ILE C CA 1
ATOM 3803 C C . ILE C 1 147 ? 14.798 47.439 11.288 1.00 37.79 147 ILE C C 1
ATOM 3804 O O . ILE C 1 147 ? 15.456 46.414 11.397 1.00 36.42 147 ILE C O 1
ATOM 3809 N N . PRO C 1 148 ? 14.325 48.118 12.341 1.00 39.92 148 PRO C N 1
ATOM 3810 C CA . PRO C 1 148 ? 14.473 47.594 13.691 1.00 42.22 148 PRO C CA 1
ATOM 3811 C C . PRO C 1 148 ? 13.398 46.548 13.991 1.00 42.81 148 PRO C C 1
ATOM 3812 O O . PRO C 1 148 ? 12.491 46.315 13.173 1.00 41.84 148 PRO C O 1
ATOM 3816 N N . ASP C 1 149 ? 13.500 45.899 15.138 1.00 44.62 149 ASP C N 1
ATOM 3817 C CA . ASP C 1 149 ? 12.570 44.832 15.435 1.00 45.54 149 ASP C CA 1
ATOM 3818 C C . ASP C 1 149 ? 11.251 45.367 15.971 1.00 46.52 149 ASP C C 1
ATOM 3819 O O . ASP C 1 149 ? 10.990 45.280 17.157 1.00 48.24 149 ASP C O 1
ATOM 3824 N N . GLU C 1 150 ? 10.433 45.931 15.081 1.00 46.61 150 GLU C N 1
ATOM 3825 C CA . GLU C 1 150 ? 9.102 46.437 15.427 1.00 47.26 150 GLU C CA 1
ATOM 3826 C C . GLU C 1 150 ? 8.047 45.486 14.891 1.00 45.48 150 GLU C C 1
ATOM 3827 O O . GLU C 1 150 ? 8.358 44.611 14.079 1.00 43.96 150 GLU C O 1
ATOM 3833 N N . PHE C 1 151 ? 6.800 45.669 15.321 1.00 44.94 151 PHE C N 1
ATOM 3834 C CA . PHE C 1 151 ? 5.701 44.947 14.694 1.00 43.71 151 PHE C CA 1
ATOM 3835 C C . PHE C 1 151 ? 5.337 45.651 13.400 1.00 40.72 151 PHE C C 1
ATOM 3836 O O . PHE C 1 151 ? 4.711 46.706 13.410 1.00 41.64 151 PHE C O 1
ATOM 3844 N N . VAL C 1 152 ? 5.746 45.083 12.284 1.00 37.44 152 VAL C N 1
ATOM 3845 C CA . VAL C 1 152 ? 5.415 45.696 11.007 1.00 34.30 152 VAL C CA 1
ATOM 3846 C C . VAL C 1 152 ? 4.329 44.891 10.329 1.00 31.79 152 VAL C C 1
ATOM 3847 O O . VAL C 1 152 ? 4.140 43.731 10.641 1.00 31.09 152 VAL C O 1
ATOM 3851 N N . VAL C 1 153 ? 3.590 45.556 9.457 1.00 29.83 153 VAL C N 1
ATOM 3852 C CA . VAL C 1 153 ? 2.528 44.969 8.674 1.00 27.78 153 VAL C CA 1
ATOM 3853 C C . VAL C 1 153 ? 2.550 45.650 7.331 1.00 27.12 153 VAL C C 1
ATOM 3854 O O . VAL C 1 153 ? 3.163 46.706 7.185 1.00 27.71 153 VAL C O 1
ATOM 3858 N N . GLY C 1 154 ? 1.894 45.037 6.354 1.00 25.89 154 GLY C N 1
ATOM 3859 C CA . GLY C 1 154 ? 1.579 45.688 5.097 1.00 24.97 154 GLY C CA 1
ATOM 3860 C C . GLY C 1 154 ? 2.388 45.056 3.995 1.00 24.21 154 GLY C C 1
ATOM 3861 O O . GLY C 1 154 ? 3.310 44.292 4.252 1.00 23.45 154 GLY C O 1
ATOM 3862 N N . VAL C 1 155 ? 2.030 45.356 2.757 1.00 24.00 155 VAL C N 1
ATOM 3863 C CA . VAL C 1 155 ? 2.756 44.809 1.615 1.00 23.10 155 VAL C CA 1
ATOM 3864 C C . VAL C 1 155 ? 3.027 43.311 1.822 1.00 23.86 155 VAL C C 1
ATOM 3865 O O . VAL C 1 155 ? 4.149 42.803 1.598 1.00 23.33 155 VAL C O 1
ATOM 3869 N N . GLY C 1 156 ? 1.973 42.596 2.219 1.00 23.15 156 GLY C N 1
ATOM 3870 C CA . GLY C 1 156 ? 2.021 41.142 2.286 1.00 23.75 156 GLY C CA 1
ATOM 3871 C C . GLY C 1 156 ? 2.198 40.623 3.702 1.00 24.48 156 GLY C C 1
ATOM 3872 O O . GLY C 1 156 ? 1.871 39.474 3.989 1.00 24.95 156 GLY C O 1
ATOM 3873 N N . ILE C 1 157 ? 2.689 41.483 4.592 1.00 25.21 157 ILE C N 1
ATOM 3874 C CA . ILE C 1 157 ? 2.995 41.097 5.984 1.00 25.70 157 ILE C CA 1
ATOM 3875 C C . ILE C 1 157 ? 1.784 41.260 6.882 1.00 27.07 157 ILE C C 1
ATOM 3876 O O . ILE C 1 157 ? 1.124 42.324 6.860 1.00 26.39 157 ILE C O 1
ATOM 3881 N N . ASP C 1 158 ? 1.500 40.224 7.681 1.00 27.02 158 ASP C N 1
ATOM 3882 C CA . ASP C 1 158 ? 0.321 40.213 8.552 1.00 28.32 158 ASP C CA 1
ATOM 3883 C C . ASP C 1 158 ? 0.625 40.486 10.024 1.00 28.80 158 ASP C C 1
ATOM 3884 O O . ASP C 1 158 ? 1.752 40.334 10.493 1.00 27.70 158 ASP C O 1
ATOM 3889 N N . TYR C 1 159 ? -0.408 40.904 10.736 1.00 29.50 159 TYR C N 1
ATOM 3890 C CA . TYR C 1 159 ? -0.443 40.816 12.175 1.00 31.58 159 TYR C CA 1
ATOM 3891 C C . TYR C 1 159 ? -1.730 40.034 12.457 1.00 32.82 159 TYR C C 1
ATOM 3892 O O . TYR C 1 159 ? -2.819 40.483 12.097 1.00 32.61 159 TYR C O 1
ATOM 3901 N N . ALA C 1 160 ? -1.592 38.839 13.027 1.00 33.51 160 ALA C N 1
ATOM 3902 C CA . ALA C 1 160 ? -2.736 37.968 13.292 1.00 34.95 160 ALA C CA 1
ATOM 3903 C C . ALA C 1 160 ? -3.565 37.778 12.022 1.00 34.38 160 ALA C C 1
ATOM 3904 O O . ALA C 1 160 ? -4.789 37.793 12.067 1.00 35.07 160 ALA C O 1
ATOM 3906 N N . GLN C 1 161 ? -2.873 37.661 10.896 1.00 33.58 161 GLN C N 1
ATOM 3907 C CA . GLN C 1 161 ? -3.489 37.398 9.589 1.00 33.57 161 GLN C CA 1
ATOM 3908 C C . GLN C 1 161 ? -4.116 38.631 8.955 1.00 32.88 161 GLN C C 1
ATOM 3909 O O . GLN C 1 161 ? -4.557 38.563 7.814 1.00 32.87 161 GLN C O 1
ATOM 3915 N N . LYS C 1 162 ? -4.157 39.737 9.696 1.00 32.23 162 LYS C N 1
ATOM 3916 C CA . LYS C 1 162 ? -4.678 40.999 9.174 1.00 31.83 162 LYS C CA 1
ATOM 3917 C C . LYS C 1 162 ? -3.605 41.870 8.528 1.00 29.54 162 LYS C C 1
ATOM 3918 O O . LYS C 1 162 ? -2.410 41.684 8.737 1.00 27.66 162 LYS C O 1
ATOM 3924 N N . TYR C 1 163 ? -4.072 42.841 7.749 1.00 28.73 163 TYR C N 1
ATOM 3925 C CA . TYR C 1 163 ? -3.243 43.918 7.226 1.00 27.77 163 TYR C CA 1
ATOM 3926 C C . TYR C 1 163 ? -2.263 43.589 6.141 1.00 26.05 163 TYR C C 1
ATOM 3927 O O . TYR C 1 163 ? -1.515 44.485 5.756 1.00 25.53 163 TYR C O 1
ATOM 3936 N N . ARG C 1 164 ? -2.215 42.342 5.660 1.00 25.73 164 ARG C N 1
ATOM 3937 C CA . ARG C 1 164 ? -1.361 42.035 4.467 1.00 24.33 164 ARG C CA 1
ATOM 3938 C C . ARG C 1 164 ? -1.669 42.978 3.306 1.00 23.92 164 ARG C C 1
ATOM 3939 O O . ARG C 1 164 ? -0.808 43.241 2.467 1.00 23.36 164 ARG C O 1
ATOM 3947 N N . HIS C 1 165 ? -2.907 43.459 3.239 1.00 23.70 165 HIS C N 1
ATOM 3948 C CA . HIS C 1 165 ? -3.390 44.188 2.041 1.00 24.41 165 HIS C CA 1
ATOM 3949 C C . HIS C 1 165 ? -3.041 45.707 2.097 1.00 24.54 165 HIS C C 1
ATOM 3950 O O . HIS C 1 165 ? -3.394 46.444 1.191 1.00 24.89 165 HIS C O 1
ATOM 3957 N N . LEU C 1 166 ? -2.430 46.199 3.183 1.00 25.52 166 LEU C N 1
ATOM 3958 C CA . LEU C 1 166 ? -2.063 47.635 3.227 1.00 24.51 166 LEU C CA 1
ATOM 3959 C C . LEU C 1 166 ? -0.975 47.921 2.185 1.00 24.73 166 LEU C C 1
ATOM 3960 O O . LEU C 1 166 ? -0.105 47.100 1.956 1.00 24.15 166 LEU C O 1
ATOM 3965 N N . PRO C 1 167 ? -1.059 49.074 1.508 1.00 24.51 167 PRO C N 1
ATOM 3966 C CA . PRO C 1 167 ? -0.107 49.392 0.452 1.00 24.17 167 PRO C CA 1
ATOM 3967 C C . PRO C 1 167 ? 1.193 49.970 0.990 1.00 23.90 167 PRO C C 1
ATOM 3968 O O . PRO C 1 167 ? 2.135 50.183 0.224 1.00 23.84 167 PRO C O 1
ATOM 3972 N N . TYR C 1 168 ? 1.222 50.227 2.292 1.00 23.98 168 TYR C N 1
ATOM 3973 C CA . TYR C 1 168 ? 2.374 50.794 2.964 1.00 24.60 168 TYR C CA 1
ATOM 3974 C C . TYR C 1 168 ? 2.927 49.797 3.990 1.00 24.08 168 TYR C C 1
ATOM 3975 O O . TYR C 1 168 ? 2.254 48.856 4.358 1.00 24.46 168 TYR C O 1
ATOM 3984 N N . ILE C 1 169 ? 4.166 49.979 4.423 1.00 24.21 169 ILE C N 1
ATOM 3985 C CA . ILE C 1 169 ? 4.628 49.243 5.608 1.00 24.70 169 ILE C CA 1
ATOM 3986 C C . ILE C 1 169 ? 4.199 50.036 6.821 1.00 26.17 169 ILE C C 1
ATOM 3987 O O . ILE C 1 169 ? 4.558 51.206 6.973 1.00 27.61 169 ILE C O 1
ATOM 3992 N N . GLY C 1 170 ? 3.418 49.407 7.686 1.00 27.64 170 GLY C N 1
ATOM 3993 C CA . GLY C 1 170 ? 2.883 50.092 8.834 1.00 29.36 170 GLY C CA 1
ATOM 3994 C C . GLY C 1 170 ? 3.508 49.548 10.095 1.00 31.37 170 GLY C C 1
ATOM 3995 O O . GLY C 1 170 ? 4.194 48.540 10.074 1.00 31.27 170 GLY C O 1
ATOM 3996 N N . LYS C 1 171 ? 3.284 50.225 11.194 1.00 33.84 171 LYS C N 1
ATOM 3997 C CA . LYS C 1 171 ? 3.739 49.728 12.473 1.00 36.62 171 LYS C CA 1
ATOM 3998 C C . LYS C 1 171 ? 2.519 49.678 13.369 1.00 38.36 171 LYS C C 1
ATOM 3999 O O . LYS C 1 171 ? 1.785 50.672 13.484 1.00 38.91 171 LYS C O 1
ATOM 4005 N N . VAL C 1 172 ? 2.272 48.523 13.975 1.00 39.71 172 VAL C N 1
ATOM 4006 C CA . VAL C 1 172 ? 1.143 48.383 14.882 1.00 42.66 172 VAL C CA 1
ATOM 4007 C C . VAL C 1 172 ? 1.501 48.990 16.228 1.00 46.19 172 VAL C C 1
ATOM 4008 O O . VAL C 1 172 ? 2.462 48.568 16.860 1.00 47.27 172 VAL C O 1
ATOM 4012 N N . VAL C 1 173 ? 0.728 49.978 16.661 1.00 48.65 173 VAL C N 1
ATOM 4013 C CA . VAL C 1 173 ? 1.031 50.722 17.874 1.00 52.49 173 VAL C CA 1
ATOM 4014 C C . VAL C 1 173 ? -0.180 50.683 18.811 1.00 55.30 173 VAL C C 1
ATOM 4015 O O . VAL C 1 173 ? -1.315 50.666 18.344 1.00 55.23 173 VAL C O 1
ATOM 4019 N N . PRO C 1 174 ? 0.051 50.674 20.136 1.00 58.41 174 PRO C N 1
ATOM 4020 C CA . PRO C 1 174 ? -1.088 50.789 21.080 1.00 61.03 174 PRO C CA 1
ATOM 4021 C C . PRO C 1 174 ? -1.737 52.188 21.063 1.00 62.51 174 PRO C C 1
ATOM 4022 O O . PRO C 1 174 ? -1.023 53.195 21.052 1.00 62.74 174 PRO C O 1
ATOM 4026 N N . LEU C 1 175 ? -3.070 52.266 21.065 1.00 64.19 175 LEU C N 1
ATOM 4027 C CA . LEU C 1 175 ? -3.742 53.585 21.039 1.00 65.56 175 LEU C CA 1
ATOM 4028 C C . LEU C 1 175 ? -3.922 54.195 22.435 1.00 68.32 175 LEU C C 1
ATOM 4029 O O . LEU C 1 175 ? -3.229 53.811 23.378 1.00 69.69 175 LEU C O 1
ATOM 4031 N N . ALA C 1 176 ? -4.847 55.151 22.551 1.00 69.58 176 ALA C N 1
ATOM 4032 C CA . ALA C 1 176 ? -5.092 55.891 23.793 1.00 71.71 176 ALA C CA 1
ATOM 4033 C C . ALA C 1 176 ? -4.623 55.152 25.035 1.00 73.34 176 ALA C C 1
ATOM 4034 O O . ALA C 1 176 ? -4.913 55.572 26.155 1.00 75.35 176 ALA C O 1
ATOM 4036 N N . LYS D 1 2 ? 8.186 30.681 -32.051 1.00 57.36 2 LYS D N 1
ATOM 4037 C CA . LYS D 1 2 ? 8.524 32.052 -32.548 1.00 57.50 2 LYS D CA 1
ATOM 4038 C C . LYS D 1 2 ? 7.331 32.983 -32.370 1.00 56.15 2 LYS D C 1
ATOM 4039 O O . LYS D 1 2 ? 6.295 32.803 -33.011 1.00 57.34 2 LYS D O 1
ATOM 4041 N N . HIS D 1 3 ? 7.479 33.987 -31.513 1.00 53.97 3 HIS D N 1
ATOM 4042 C CA . HIS D 1 3 ? 6.367 34.870 -31.194 1.00 52.17 3 HIS D CA 1
ATOM 4043 C C . HIS D 1 3 ? 6.834 36.225 -30.670 1.00 50.68 3 HIS D C 1
ATOM 4044 O O . HIS D 1 3 ? 8.015 36.397 -30.360 1.00 51.09 3 HIS D O 1
ATOM 4051 N N . THR D 1 4 ? 5.916 37.192 -30.625 1.00 48.90 4 THR D N 1
ATOM 4052 C CA . THR D 1 4 ? 6.032 38.328 -29.720 1.00 46.51 4 THR D CA 1
ATOM 4053 C C . THR D 1 4 ? 4.772 38.436 -28.942 1.00 43.83 4 THR D C 1
ATOM 4054 O O . THR D 1 4 ? 3.817 37.691 -29.169 1.00 43.93 4 THR D O 1
ATOM 4058 N N . VAL D 1 5 ? 4.772 39.440 -28.077 1.00 41.11 5 VAL D N 1
ATOM 4059 C CA . VAL D 1 5 ? 3.646 39.761 -27.236 1.00 38.66 5 VAL D CA 1
ATOM 4060 C C . VAL D 1 5 ? 3.238 41.191 -27.571 1.00 39.39 5 VAL D C 1
ATOM 4061 O O . VAL D 1 5 ? 4.096 42.073 -27.633 1.00 38.96 5 VAL D O 1
ATOM 4065 N N . GLU D 1 6 ? 1.945 41.401 -27.820 1.00 39.41 6 GLU D N 1
ATOM 4066 C CA . GLU D 1 6 ? 1.401 42.725 -28.095 1.00 40.78 6 GLU D CA 1
ATOM 4067 C C . GLU D 1 6 ? 0.658 43.209 -26.883 1.00 39.64 6 GLU D C 1
ATOM 4068 O O . GLU D 1 6 ? 0.059 42.412 -26.177 1.00 39.40 6 GLU D O 1
ATOM 4074 N N . VAL D 1 7 ? 0.691 44.509 -26.622 1.00 40.02 7 VAL D N 1
ATOM 4075 C CA . VAL D 1 7 ? -0.059 45.033 -25.477 1.00 39.42 7 VAL D CA 1
ATOM 4076 C C . VAL D 1 7 ? -1.526 44.957 -25.871 1.00 40.30 7 VAL D C 1
ATOM 4077 O O . VAL D 1 7 ? -1.911 45.485 -26.907 1.00 42.81 7 VAL D O 1
ATOM 4081 N N . MET D 1 8 ? -2.338 44.275 -25.087 1.00 39.22 8 MET D N 1
ATOM 4082 C CA . MET D 1 8 ? -3.754 44.210 -25.409 1.00 39.75 8 MET D CA 1
ATOM 4083 C C . MET D 1 8 ? -4.546 45.120 -24.462 1.00 37.91 8 MET D C 1
ATOM 4084 O O . MET D 1 8 ? -5.446 45.824 -24.897 1.00 38.05 8 MET D O 1
ATOM 4089 N N . ILE D 1 9 ? -4.190 45.111 -23.179 1.00 35.40 9 ILE D N 1
ATOM 4090 C CA . ILE D 1 9 ? -4.770 46.021 -22.195 1.00 34.57 9 ILE D CA 1
ATOM 4091 C C . ILE D 1 9 ? -3.639 46.616 -21.363 1.00 33.08 9 ILE D C 1
ATOM 4092 O O . ILE D 1 9 ? -2.894 45.888 -20.711 1.00 32.41 9 ILE D O 1
ATOM 4097 N N . SER D 1 10 ? -3.509 47.936 -21.393 1.00 32.58 10 SER D N 1
ATOM 4098 C CA . SER D 1 10 ? -2.346 48.604 -20.844 1.00 31.67 10 SER D CA 1
ATOM 4099 C C . SER D 1 10 ? -2.281 48.508 -19.329 1.00 30.80 10 SER D C 1
ATOM 4100 O O . SER D 1 10 ? -3.293 48.245 -18.653 1.00 30.31 10 SER D O 1
ATOM 4103 N N . GLU D 1 11 ? -1.075 48.691 -18.809 1.00 29.85 11 GLU D N 1
ATOM 4104 C CA . GLU D 1 11 ? -0.861 48.722 -17.368 1.00 29.62 11 GLU D CA 1
ATOM 4105 C C . GLU D 1 11 ? -1.827 49.713 -16.707 1.00 29.06 11 GLU D C 1
ATOM 4106 O O . GLU D 1 11 ? -2.380 49.423 -15.667 1.00 27.93 11 GLU D O 1
ATOM 4112 N N . GLN D 1 12 ? -2.019 50.881 -17.319 1.00 29.11 12 GLN D N 1
ATOM 4113 C CA . GLN D 1 12 ? -2.851 51.909 -16.704 1.00 29.26 12 GLN D CA 1
ATOM 4114 C C . GLN D 1 12 ? -4.323 51.566 -16.721 1.00 28.53 12 GLN D C 1
ATOM 4115 O O . GLN D 1 12 ? -5.003 51.824 -15.724 1.00 27.91 12 GLN D O 1
ATOM 4121 N N . GLU D 1 13 ? -4.808 50.968 -17.817 1.00 27.84 13 GLU D N 1
ATOM 4122 C CA . GLU D 1 13 ? -6.200 50.451 -17.876 1.00 28.67 13 GLU D CA 1
ATOM 4123 C C . GLU D 1 13 ? -6.461 49.349 -16.844 1.00 26.79 13 GLU D C 1
ATOM 4124 O O . GLU D 1 13 ? -7.519 49.312 -16.199 1.00 25.45 13 GLU D O 1
ATOM 4130 N N . VAL D 1 14 ? -5.508 48.428 -16.716 1.00 26.24 14 VAL D N 1
ATOM 4131 C CA . VAL D 1 14 ? -5.609 47.393 -15.693 1.00 25.89 14 VAL D CA 1
ATOM 4132 C C . VAL D 1 14 ? -5.675 48.064 -14.308 1.00 25.74 14 VAL D C 1
ATOM 4133 O O . VAL D 1 14 ? -6.556 47.755 -13.509 1.00 26.08 14 VAL D O 1
ATOM 4137 N N . ALA D 1 15 ? -4.767 48.989 -14.031 1.00 25.64 15 ALA D N 1
ATOM 4138 C CA . ALA D 1 15 ? -4.750 49.610 -12.695 1.00 25.52 15 ALA D CA 1
ATOM 4139 C C . ALA D 1 15 ? -6.074 50.280 -12.360 1.00 26.08 15 ALA D C 1
ATOM 4140 O O . ALA D 1 15 ? -6.552 50.142 -11.233 1.00 24.90 15 ALA D O 1
ATOM 4142 N N . GLN D 1 16 ? -6.629 51.041 -13.318 1.00 26.84 16 GLN D N 1
ATOM 4143 C CA . GLN D 1 16 ? -7.894 51.764 -13.091 1.00 28.19 16 GLN D CA 1
ATOM 4144 C C . GLN D 1 16 ? -9.050 50.796 -12.857 1.00 28.61 16 GLN D C 1
ATOM 4145 O O . GLN D 1 16 ? -9.859 51.001 -11.950 1.00 28.40 16 GLN D O 1
ATOM 4151 N N . ARG D 1 17 ? -9.139 49.753 -13.683 1.00 28.23 17 ARG D N 1
ATOM 4152 C CA . ARG D 1 17 ? -10.182 48.747 -13.516 1.00 28.40 17 ARG D CA 1
ATOM 4153 C C . ARG D 1 17 ? -10.084 48.056 -12.140 1.00 27.23 17 ARG D C 1
ATOM 4154 O O . ARG D 1 17 ? -11.083 47.876 -11.449 1.00 27.03 17 ARG D O 1
ATOM 4162 N N . ILE D 1 18 ? -8.874 47.690 -11.723 1.00 25.72 18 ILE D N 1
ATOM 4163 C CA . ILE D 1 18 ? -8.717 47.024 -10.429 1.00 24.12 18 ILE D CA 1
ATOM 4164 C C . ILE D 1 18 ? -9.152 47.954 -9.293 1.00 25.12 18 ILE D C 1
ATOM 4165 O O . ILE D 1 18 ? -9.746 47.495 -8.300 1.00 24.38 18 ILE D O 1
ATOM 4170 N N . ARG D 1 19 ? -8.898 49.260 -9.448 1.00 23.80 19 ARG D N 1
ATOM 4171 C CA . ARG D 1 19 ? -9.287 50.202 -8.398 1.00 24.85 19 ARG D CA 1
ATOM 4172 C C . ARG D 1 19 ? -10.818 50.263 -8.316 1.00 26.15 19 ARG D C 1
ATOM 4173 O O . ARG D 1 19 ? -11.398 50.369 -7.219 1.00 24.85 19 ARG D O 1
ATOM 4181 N N . GLU D 1 20 ? -11.464 50.192 -9.488 1.00 26.70 20 GLU D N 1
ATOM 4182 C CA . GLU D 1 20 ? -12.925 50.203 -9.542 1.00 29.10 20 GLU D CA 1
ATOM 4183 C C . GLU D 1 20 ? -13.498 48.940 -8.906 1.00 28.18 20 GLU D C 1
ATOM 4184 O O . GLU D 1 20 ? -14.479 48.991 -8.165 1.00 29.09 20 GLU D O 1
ATOM 4190 N N . LEU D 1 21 ? -12.877 47.803 -9.196 1.00 27.07 21 LEU D N 1
ATOM 4191 C CA . LEU D 1 21 ? -13.269 46.561 -8.549 1.00 26.31 21 LEU D CA 1
ATOM 4192 C C . LEU D 1 21 ? -13.091 46.624 -7.027 1.00 26.35 21 LEU D C 1
ATOM 4193 O O . LEU D 1 21 ? -13.997 46.242 -6.291 1.00 24.71 21 LEU D O 1
ATOM 4198 N N . GLY D 1 22 ? -11.941 47.122 -6.555 1.00 24.70 22 GLY D N 1
ATOM 4199 C CA . GLY D 1 22 ? -11.737 47.203 -5.100 1.00 25.65 22 GLY D CA 1
ATOM 4200 C C . GLY D 1 22 ? -12.774 48.087 -4.413 1.00 27.13 22 GLY D C 1
ATOM 4201 O O . GLY D 1 22 ? -13.193 47.819 -3.278 1.00 27.07 22 GLY D O 1
ATOM 4202 N N . GLN D 1 23 ? -13.182 49.148 -5.112 1.00 27.75 23 GLN D N 1
ATOM 4203 C CA . GLN D 1 23 ? -14.224 50.035 -4.614 1.00 29.62 23 GLN D CA 1
ATOM 4204 C C . GLN D 1 23 ? -15.572 49.314 -4.487 1.00 29.85 23 GLN D C 1
ATOM 4205 O O . GLN D 1 23 ? -16.251 49.413 -3.458 1.00 29.72 23 GLN D O 1
ATOM 4211 N N . GLN D 1 24 ? -15.972 48.616 -5.542 1.00 29.45 24 GLN D N 1
ATOM 4212 C CA . GLN D 1 24 ? -17.231 47.871 -5.517 1.00 31.38 24 GLN D CA 1
ATOM 4213 C C . GLN D 1 24 ? -17.191 46.800 -4.428 1.00 29.66 24 GLN D C 1
ATOM 4214 O O . GLN D 1 24 ? -18.169 46.571 -3.708 1.00 28.94 24 GLN D O 1
ATOM 4220 N N . ILE D 1 25 ? -16.044 46.148 -4.308 1.00 27.45 25 ILE D N 1
ATOM 4221 C CA . ILE D 1 25 ? -15.916 45.092 -3.334 1.00 27.67 25 ILE D CA 1
ATOM 4222 C C . ILE D 1 25 ? -15.983 45.664 -1.919 1.00 28.26 25 ILE D C 1
ATOM 4223 O O . ILE D 1 25 ? -16.703 45.150 -1.055 1.00 29.75 25 ILE D O 1
ATOM 4228 N N . THR D 1 26 ? -15.282 46.762 -1.705 1.00 28.07 26 THR D N 1
ATOM 4229 C CA . THR D 1 26 ? -15.282 47.450 -0.405 1.00 29.72 26 THR D CA 1
ATOM 4230 C C . THR D 1 26 ? -16.698 47.792 0.004 1.00 31.62 26 THR D C 1
ATOM 4231 O O . THR D 1 26 ? -17.112 47.517 1.125 1.00 31.48 26 THR D O 1
ATOM 4235 N N . GLU D 1 27 ? -17.433 48.385 -0.929 1.00 33.09 27 GLU D N 1
ATOM 4236 C CA . GLU D 1 27 ? -18.815 48.780 -0.683 1.00 35.64 27 GLU D CA 1
ATOM 4237 C C . GLU D 1 27 ? -19.654 47.555 -0.331 1.00 35.75 27 GLU D C 1
ATOM 4238 O O . GLU D 1 27 ? -20.415 47.594 0.616 1.00 36.50 27 GLU D O 1
ATOM 4244 N N . HIS D 1 28 ? -19.497 46.471 -1.089 1.00 34.40 28 HIS D N 1
ATOM 4245 C CA . HIS D 1 28 ? -20.351 45.304 -0.898 1.00 35.56 28 HIS D CA 1
ATOM 4246 C C . HIS D 1 28 ? -20.137 44.679 0.481 1.00 36.01 28 HIS D C 1
ATOM 4247 O O . HIS D 1 28 ? -21.099 44.266 1.146 1.00 35.95 28 HIS D O 1
ATOM 4254 N N . TYR D 1 29 ? -18.880 44.585 0.905 1.00 34.83 29 TYR D N 1
ATOM 4255 C CA . TYR D 1 29 ? -18.589 43.893 2.161 1.00 36.22 29 TYR D CA 1
ATOM 4256 C C . TYR D 1 29 ? -18.577 44.807 3.380 1.00 38.30 29 TYR D C 1
ATOM 4257 O O . TYR D 1 29 ? -18.220 44.381 4.472 1.00 38.17 29 TYR D O 1
ATOM 4266 N N . GLN D 1 30 ? -18.952 46.070 3.180 1.00 41.05 30 GLN D N 1
ATOM 4267 C CA . GLN D 1 30 ? -18.960 47.049 4.261 1.00 44.79 30 GLN D CA 1
ATOM 4268 C C . GLN D 1 30 ? -19.636 46.470 5.512 1.00 46.52 30 GLN D C 1
ATOM 4269 O O . GLN D 1 30 ? -20.684 45.809 5.429 1.00 46.82 30 GLN D O 1
ATOM 4275 N N . GLY D 1 31 ? -19.012 46.691 6.664 1.00 47.94 31 GLY D N 1
ATOM 4276 C CA . GLY D 1 31 ? -19.553 46.206 7.931 1.00 50.31 31 GLY D CA 1
ATOM 4277 C C . GLY D 1 31 ? -19.219 44.768 8.293 1.00 50.84 31 GLY D C 1
ATOM 4278 O O . GLY D 1 31 ? -19.502 44.330 9.412 1.00 52.58 31 GLY D O 1
ATOM 4279 N N . SER D 1 32 ? -18.647 44.007 7.358 1.00 49.25 32 SER D N 1
ATOM 4280 C CA . SER D 1 32 ? -18.262 42.628 7.664 1.00 49.14 32 SER D CA 1
ATOM 4281 C C . SER D 1 32 ? -16.814 42.615 8.122 1.00 48.64 32 SER D C 1
ATOM 4282 O O . SER D 1 32 ? -15.950 43.237 7.488 1.00 47.54 32 SER D O 1
ATOM 4285 N N . SER D 1 33 ? -16.528 41.921 9.220 1.00 49.45 33 SER D N 1
ATOM 4286 C CA . SER D 1 33 ? -15.125 41.824 9.658 1.00 49.05 33 SER D CA 1
ATOM 4287 C C . SER D 1 33 ? -14.506 40.473 9.338 1.00 47.45 33 SER D C 1
ATOM 4288 O O . SER D 1 33 ? -13.416 40.161 9.836 1.00 47.61 33 SER D O 1
ATOM 4291 N N . ASP D 1 34 ? -15.184 39.675 8.511 1.00 45.37 34 ASP D N 1
ATOM 4292 C CA . ASP D 1 34 ? -14.690 38.340 8.208 1.00 42.71 34 ASP D CA 1
ATOM 4293 C C . ASP D 1 34 ? -14.443 38.119 6.722 1.00 39.57 34 ASP D C 1
ATOM 4294 O O . ASP D 1 34 ? -14.653 37.010 6.188 1.00 38.87 34 ASP D O 1
ATOM 4299 N N . LEU D 1 35 ? -13.975 39.155 6.043 1.00 36.09 35 LEU D N 1
ATOM 4300 C CA . LEU D 1 35 ? -13.610 38.989 4.650 1.00 33.15 35 LEU D CA 1
ATOM 4301 C C . LEU D 1 35 ? -12.272 38.199 4.484 1.00 31.42 35 LEU D C 1
ATOM 4302 O O . LEU D 1 35 ? -11.256 38.480 5.146 1.00 30.32 35 LEU D O 1
ATOM 4307 N N . VAL D 1 36 ? -12.283 37.201 3.616 1.00 29.85 36 VAL D N 1
ATOM 4308 C CA . VAL D 1 36 ? -11.043 36.512 3.272 1.00 29.10 36 VAL D CA 1
ATOM 4309 C C . VAL D 1 36 ? -10.968 36.326 1.762 1.00 27.35 36 VAL D C 1
ATOM 4310 O O . VAL D 1 36 ? -11.873 35.755 1.152 1.00 27.00 36 VAL D O 1
ATOM 4314 N N . LEU D 1 37 ? -9.889 36.835 1.163 1.00 26.68 37 LEU D N 1
ATOM 4315 C CA . LEU D 1 37 ? -9.637 36.635 -0.264 1.00 25.55 37 LEU D CA 1
ATOM 4316 C C . LEU D 1 37 ? -8.804 35.385 -0.434 1.00 25.25 37 LEU D C 1
ATOM 4317 O O . LEU D 1 37 ? -7.784 35.191 0.257 1.00 24.24 37 LEU D O 1
ATOM 4322 N N . VAL D 1 38 ? -9.237 34.535 -1.353 1.00 25.28 38 VAL D N 1
ATOM 4323 C CA . VAL D 1 38 ? -8.599 33.261 -1.593 1.00 23.93 38 VAL D CA 1
ATOM 4324 C C . VAL D 1 38 ? -8.207 33.234 -3.039 1.00 24.23 38 VAL D C 1
ATOM 4325 O O . VAL D 1 38 ? -9.068 33.244 -3.911 1.00 24.47 38 VAL D O 1
ATOM 4329 N N . GLY D 1 39 ? -6.899 33.259 -3.300 1.00 24.25 39 GLY D N 1
ATOM 4330 C CA . GLY D 1 39 ? -6.422 33.117 -4.669 1.00 25.63 39 GLY D CA 1
ATOM 4331 C C . GLY D 1 39 ? -6.089 31.675 -5.047 1.00 26.84 39 GLY D C 1
ATOM 4332 O O . GLY D 1 39 ? -5.774 30.839 -4.188 1.00 25.94 39 GLY D O 1
ATOM 4333 N N . LEU D 1 40 ? -6.197 31.376 -6.332 1.00 27.53 40 LEU D N 1
ATOM 4334 C CA . LEU D 1 40 ? -5.768 30.088 -6.859 1.00 29.04 40 LEU D CA 1
ATOM 4335 C C . LEU D 1 40 ? -4.392 30.256 -7.476 1.00 28.81 40 LEU D C 1
ATOM 4336 O O . LEU D 1 40 ? -4.222 31.048 -8.412 1.00 28.74 40 LEU D O 1
ATOM 4341 N N . LEU D 1 41 ? -3.410 29.511 -6.982 1.00 28.43 41 LEU D N 1
ATOM 4342 C CA . LEU D 1 41 ? -2.033 29.621 -7.489 1.00 28.57 41 LEU D CA 1
ATOM 4343 C C . LEU D 1 41 ? -1.829 28.841 -8.793 1.00 28.92 41 LEU D C 1
ATOM 4344 O O . LEU D 1 41 ? -2.575 27.911 -9.070 1.00 30.02 41 LEU D O 1
ATOM 4349 N N . ARG D 1 42 ? -0.856 29.239 -9.606 1.00 28.48 42 ARG D N 1
ATOM 4350 C CA . ARG D 1 42 ? -0.022 30.408 -9.352 1.00 27.51 42 ARG D CA 1
ATOM 4351 C C . ARG D 1 42 ? -0.625 31.704 -9.918 1.00 27.77 42 ARG D C 1
ATOM 4352 O O . ARG D 1 42 ? -0.245 32.801 -9.504 1.00 27.07 42 ARG D O 1
ATOM 4360 N N . GLY D 1 43 ? -1.558 31.564 -10.854 1.00 28.07 43 GLY D N 1
ATOM 4361 C CA . GLY D 1 43 ? -2.029 32.668 -11.707 1.00 29.00 43 GLY D CA 1
ATOM 4362 C C . GLY D 1 43 ? -2.639 33.886 -11.052 1.00 29.38 43 GLY D C 1
ATOM 4363 O O . GLY D 1 43 ? -2.550 35.010 -11.569 1.00 30.52 43 GLY D O 1
ATOM 4364 N N . SER D 1 44 ? -3.231 33.705 -9.883 1.00 28.40 44 SER D N 1
ATOM 4365 C CA . SER D 1 44 ? -3.957 34.800 -9.311 1.00 28.07 44 SER D CA 1
ATOM 4366 C C . SER D 1 44 ? -3.111 35.772 -8.485 1.00 26.33 44 SER D C 1
ATOM 4367 O O . SER D 1 44 ? -3.628 36.788 -8.069 1.00 26.26 44 SER D O 1
ATOM 4370 N N . PHE D 1 45 ? -1.829 35.483 -8.232 1.00 25.06 45 PHE D N 1
ATOM 4371 C CA . PHE D 1 45 ? -1.121 36.217 -7.169 1.00 23.51 45 PHE D CA 1
ATOM 4372 C C . PHE D 1 45 ? -0.933 37.711 -7.503 1.00 23.22 45 PHE D C 1
ATOM 4373 O O . PHE D 1 45 ? -0.891 38.552 -6.595 1.00 22.15 45 PHE D O 1
ATOM 4381 N N . VAL D 1 46 ? -0.839 38.048 -8.789 1.00 21.69 46 VAL D N 1
ATOM 4382 C CA . VAL D 1 46 ? -0.550 39.446 -9.134 1.00 21.99 46 VAL D CA 1
ATOM 4383 C C . VAL D 1 46 ? -1.829 40.292 -8.992 1.00 22.34 46 VAL D C 1
ATOM 4384 O O . VAL D 1 46 ? -1.837 41.312 -8.303 1.00 22.04 46 VAL D O 1
ATOM 4388 N N . PHE D 1 47 ? -2.900 39.829 -9.618 1.00 22.22 47 PHE D N 1
ATOM 4389 C CA . PHE D 1 47 ? -4.202 40.463 -9.488 1.00 23.75 47 PHE D CA 1
ATOM 4390 C C . PHE D 1 47 ? -4.581 40.507 -8.004 1.00 23.49 47 PHE D C 1
ATOM 4391 O O . PHE D 1 47 ? -5.085 41.499 -7.492 1.00 24.21 47 PHE D O 1
ATOM 4399 N N . MET D 1 48 ? -4.336 39.433 -7.297 1.00 23.54 48 MET D N 1
ATOM 4400 C CA . MET D 1 48 ? -4.666 39.440 -5.874 1.00 24.09 48 MET D CA 1
ATOM 4401 C C . MET D 1 48 ? -3.969 40.569 -5.122 1.00 23.31 48 MET D C 1
ATOM 4402 O O . MET D 1 48 ? -4.575 41.260 -4.288 1.00 23.59 48 MET D O 1
ATOM 4407 N N . ALA D 1 49 ? -2.673 40.717 -5.381 1.00 22.83 49 ALA D N 1
ATOM 4408 C CA . ALA D 1 49 ? -1.843 41.693 -4.699 1.00 21.91 49 ALA D CA 1
ATOM 4409 C C . ALA D 1 49 ? -2.362 43.113 -4.947 1.00 22.24 49 ALA D C 1
ATOM 4410 O O . ALA D 1 49 ? -2.492 43.915 -4.022 1.00 23.17 49 ALA D O 1
ATOM 4412 N N . ASP D 1 50 ? -2.696 43.398 -6.196 1.00 22.26 50 ASP D N 1
ATOM 4413 C CA . ASP D 1 50 ? -3.174 44.740 -6.572 1.00 23.22 50 ASP D CA 1
ATOM 4414 C C . ASP D 1 50 ? -4.598 44.935 -6.088 1.00 22.68 50 ASP D C 1
ATOM 4415 O O . ASP D 1 50 ? -4.919 46.003 -5.570 1.00 22.57 50 ASP D O 1
ATOM 4420 N N . LEU D 1 51 ? -5.435 43.900 -6.213 1.00 22.42 51 LEU D N 1
ATOM 4421 C CA . LEU D 1 51 ? -6.828 44.009 -5.751 1.00 23.12 51 LEU D CA 1
ATOM 4422 C C . LEU D 1 51 ? -6.894 44.217 -4.236 1.00 23.74 51 LEU D C 1
ATOM 4423 O O . LEU D 1 51 ? -7.593 45.100 -3.777 1.00 23.89 51 LEU D O 1
ATOM 4428 N N . ALA D 1 52 ? -6.162 43.415 -3.463 1.00 23.75 52 ALA D N 1
ATOM 4429 C CA . ALA D 1 52 ? -6.227 43.536 -1.998 1.00 24.19 52 ALA D CA 1
ATOM 4430 C C . ALA D 1 52 ? -5.909 44.945 -1.543 1.00 24.62 52 ALA D C 1
ATOM 4431 O O . ALA D 1 52 ? -6.531 45.465 -0.601 1.00 24.52 52 ALA D O 1
ATOM 4433 N N . ARG D 1 53 ? -4.928 45.569 -2.198 1.00 24.72 53 ARG D N 1
ATOM 4434 C CA . ARG D 1 53 ? -4.506 46.914 -1.795 1.00 24.61 53 ARG D CA 1
ATOM 4435 C C . ARG D 1 53 ? -5.531 48.016 -2.184 1.00 25.39 53 ARG D C 1
ATOM 4436 O O . ARG D 1 53 ? -5.411 49.164 -1.735 1.00 26.18 53 ARG D O 1
ATOM 4444 N N . GLN D 1 54 ? -6.521 47.675 -3.017 1.00 24.00 54 GLN D N 1
ATOM 4445 C CA . GLN D 1 54 ? -7.575 48.625 -3.391 1.00 24.63 54 GLN D CA 1
ATOM 4446 C C . GLN D 1 54 ? -8.857 48.346 -2.609 1.00 25.59 54 GLN D C 1
ATOM 4447 O O . GLN D 1 54 ? -9.900 48.972 -2.849 1.00 25.53 54 GLN D O 1
ATOM 4453 N N . ILE D 1 55 ? -8.808 47.344 -1.731 1.00 25.15 55 ILE D N 1
ATOM 4454 C CA . ILE D 1 55 ? -9.958 47.018 -0.897 1.00 26.18 55 ILE D CA 1
ATOM 4455 C C . ILE D 1 55 ? -9.743 47.664 0.453 1.00 26.96 55 ILE D C 1
ATOM 4456 O O . ILE D 1 55 ? -8.796 47.336 1.154 1.00 27.35 55 ILE D O 1
ATOM 4461 N N . HIS D 1 56 ? -10.622 48.585 0.818 1.00 28.40 56 HIS D N 1
ATOM 4462 C CA . HIS D 1 56 ? -10.372 49.398 2.001 1.00 29.72 56 HIS D CA 1
ATOM 4463 C C . HIS D 1 56 ? -11.154 48.911 3.213 1.00 30.92 56 HIS D C 1
ATOM 4464 O O . HIS D 1 56 ? -11.854 49.670 3.852 1.00 31.50 56 HIS D O 1
ATOM 4471 N N . LEU D 1 57 ? -11.023 47.611 3.481 1.00 31.04 57 LEU D N 1
ATOM 4472 C CA . LEU D 1 57 ? -11.595 46.945 4.640 1.00 32.64 57 LEU D CA 1
ATOM 4473 C C . LEU D 1 57 ? -10.534 46.025 5.168 1.00 31.93 57 LEU D C 1
ATOM 4474 O O . LEU D 1 57 ? -9.723 45.520 4.404 1.00 30.34 57 LEU D O 1
ATOM 4479 N N . THR D 1 58 ? -10.544 45.797 6.474 1.00 32.59 58 THR D N 1
ATOM 4480 C CA . THR D 1 58 ? -9.616 44.874 7.085 1.00 33.12 58 THR D CA 1
ATOM 4481 C C . THR D 1 58 ? -9.996 43.476 6.619 1.00 32.66 58 THR D C 1
ATOM 4482 O O . THR D 1 58 ? -11.148 43.065 6.765 1.00 33.14 58 THR D O 1
ATOM 4486 N N . HIS D 1 59 ? -9.061 42.753 6.008 1.00 31.11 59 HIS D N 1
ATOM 4487 C CA . HIS D 1 59 ? -9.382 41.399 5.576 1.00 29.51 59 HIS D CA 1
ATOM 4488 C C . HIS D 1 59 ? -8.192 40.458 5.660 1.00 29.22 59 HIS D C 1
ATOM 4489 O O . HIS D 1 59 ? -7.063 40.896 5.917 1.00 28.25 59 HIS D O 1
ATOM 4496 N N . GLN D 1 60 ? -8.454 39.166 5.452 1.00 29.63 60 GLN D N 1
ATOM 4497 C CA . GLN D 1 60 ? -7.397 38.160 5.369 1.00 29.82 60 GLN D CA 1
ATOM 4498 C C . GLN D 1 60 ? -7.147 37.729 3.919 1.00 29.74 60 GLN D C 1
ATOM 4499 O O . GLN D 1 60 ? -7.957 38.014 3.023 1.00 29.05 60 GLN D O 1
ATOM 4505 N N . VAL D 1 61 ? -6.005 37.081 3.687 1.00 30.26 61 VAL D N 1
ATOM 4506 C CA . VAL D 1 61 ? -5.622 36.573 2.348 1.00 30.58 61 VAL D CA 1
ATOM 4507 C C . VAL D 1 61 ? -5.098 35.126 2.479 1.00 31.80 61 VAL D C 1
ATOM 4508 O O . VAL D 1 61 ? -4.390 34.784 3.441 1.00 33.56 61 VAL D O 1
ATOM 4512 N N . ASP D 1 62 ? -5.484 34.254 1.553 1.00 31.08 62 ASP D N 1
ATOM 4513 C CA . ASP D 1 62 ? -5.069 32.866 1.627 1.00 31.10 62 ASP D CA 1
ATOM 4514 C C . ASP D 1 62 ? -5.019 32.387 0.181 1.00 30.35 62 ASP D C 1
ATOM 4515 O O . ASP D 1 62 ? -5.380 33.146 -0.754 1.00 29.10 62 ASP D O 1
ATOM 4520 N N . PHE D 1 63 ? -4.523 31.163 0.006 1.00 29.72 63 PHE D N 1
ATOM 4521 C CA . PHE D 1 63 ? -4.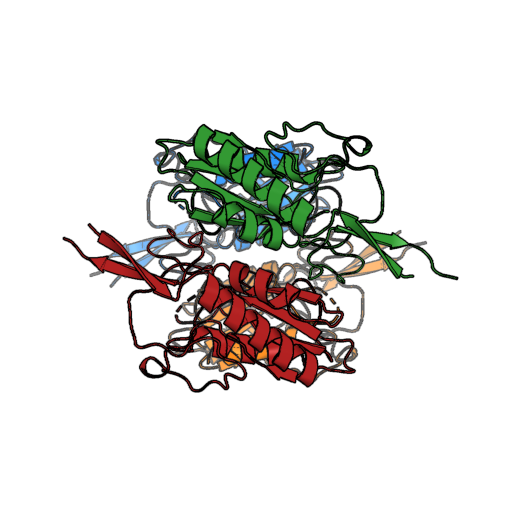280 30.574 -1.308 1.00 29.79 63 PHE D CA 1
ATOM 4522 C C . PHE D 1 63 ? -4.531 29.080 -1.308 1.00 30.13 63 PHE D C 1
ATOM 4523 O O . PHE D 1 63 ? -4.386 28.405 -0.272 1.00 30.05 63 PHE D O 1
ATOM 4531 N N . MET D 1 64 ? -4.926 28.580 -2.472 1.00 29.59 64 MET D N 1
ATOM 4532 C CA . MET D 1 64 ? -5.091 27.171 -2.692 1.00 30.78 64 MET D CA 1
ATOM 4533 C C . MET D 1 64 ? -4.430 26.912 -3.999 1.00 30.48 64 MET D C 1
ATOM 4534 O O . MET D 1 64 ? -4.337 27.806 -4.834 1.00 30.19 64 MET D O 1
ATOM 4539 N N . THR D 1 65 ? -3.932 25.701 -4.179 1.00 29.92 65 THR D N 1
ATOM 4540 C CA . THR D 1 65 ? -3.586 25.290 -5.506 1.00 30.56 65 THR D CA 1
ATOM 4541 C C . THR D 1 65 ? -4.280 23.984 -5.813 1.00 32.12 65 THR D C 1
ATOM 4542 O O . THR D 1 65 ? -4.198 23.006 -5.031 1.00 32.09 65 THR D O 1
ATOM 4546 N N . ALA D 1 66 ? -5.039 24.016 -6.906 1.00 32.78 66 ALA D N 1
ATOM 4547 C CA . ALA D 1 66 ? -5.835 22.898 -7.348 1.00 34.92 66 ALA D CA 1
ATOM 4548 C C . ALA D 1 66 ? -5.150 22.287 -8.557 1.00 36.57 66 ALA D C 1
ATOM 4549 O O . ALA D 1 66 ? -4.510 23.010 -9.313 1.00 37.38 66 ALA D O 1
ATOM 4551 N N . SER D 1 67 ? -5.265 20.971 -8.745 1.00 37.31 67 SER D N 1
ATOM 4552 C CA . SER D 1 67 ? -4.546 20.308 -9.835 1.00 38.78 67 SER D CA 1
ATOM 4553 C C . SER D 1 67 ? -4.813 20.964 -11.195 1.00 39.99 67 SER D C 1
ATOM 4554 O O . SER D 1 67 ? -5.959 20.985 -11.669 1.00 42.04 67 SER D O 1
ATOM 4557 N N . ARG D 1 77 ? -8.279 14.587 -14.782 1.00 43.85 77 ARG D N 1
ATOM 4558 C CA . ARG D 1 77 ? -9.724 14.816 -14.713 1.00 44.27 77 ARG D CA 1
ATOM 4559 C C . ARG D 1 77 ? -10.223 15.304 -13.338 1.00 41.58 77 ARG D C 1
ATOM 4560 O O . ARG D 1 77 ? -10.746 16.414 -13.258 1.00 41.55 77 ARG D O 1
ATOM 4568 N N . ASP D 1 78 ? -10.077 14.514 -12.265 1.00 38.94 78 ASP D N 1
ATOM 4569 C CA . ASP D 1 78 ? -10.549 14.986 -10.947 1.00 36.43 78 ASP D CA 1
ATOM 4570 C C . ASP D 1 78 ? -9.874 16.299 -10.631 1.00 33.85 78 ASP D C 1
ATOM 4571 O O . ASP D 1 78 ? -8.676 16.445 -10.857 1.00 33.22 78 ASP D O 1
ATOM 4576 N N . VAL D 1 79 ? -10.623 17.235 -10.077 1.00 32.21 79 VAL D N 1
ATOM 4577 C CA . VAL D 1 79 ? -10.015 18.401 -9.462 1.00 30.93 79 VAL D CA 1
ATOM 4578 C C . VAL D 1 79 ? -9.496 18.069 -8.052 1.00 30.52 79 VAL D C 1
ATOM 4579 O O . VAL D 1 79 ? -10.272 17.884 -7.115 1.00 30.79 79 VAL D O 1
ATOM 4583 N N . ARG D 1 80 ? -8.178 17.981 -7.912 1.00 30.09 80 ARG D N 1
ATOM 4584 C CA . ARG D 1 80 ? -7.571 17.681 -6.606 1.00 29.91 80 ARG D CA 1
ATOM 4585 C C . ARG D 1 80 ? -6.928 18.901 -5.958 1.00 29.15 80 ARG D C 1
ATOM 4586 O O . ARG D 1 80 ? -6.601 19.852 -6.637 1.00 28.90 80 ARG D O 1
ATOM 4594 N N . ILE D 1 81 ? -6.757 18.857 -4.637 1.00 29.05 81 ILE D N 1
ATOM 4595 C CA . ILE D 1 81 ? -6.186 19.949 -3.866 1.00 28.31 81 ILE D CA 1
ATOM 4596 C C . ILE D 1 81 ? -4.734 19.671 -3.545 1.00 28.57 81 ILE D C 1
ATOM 4597 O O . ILE D 1 81 ? -4.429 18.805 -2.723 1.00 29.00 81 ILE D O 1
ATOM 4602 N N . LEU D 1 82 ? -3.831 20.382 -4.212 1.00 28.09 82 LEU D N 1
ATOM 4603 C CA . LEU D 1 82 ? -2.401 20.180 -4.012 1.00 28.46 82 LEU D CA 1
ATOM 4604 C C . LEU D 1 82 ? -1.886 20.994 -2.835 1.00 28.03 82 LEU D C 1
ATOM 4605 O O . LEU D 1 82 ? -0.946 20.587 -2.157 1.00 28.23 82 LEU D O 1
ATOM 4610 N N . LYS D 1 83 ? -2.516 22.137 -2.583 1.00 27.82 83 LYS D N 1
ATOM 4611 C CA . LYS D 1 83 ? -2.245 22.917 -1.369 1.00 27.90 83 LYS D CA 1
ATOM 4612 C C . LYS D 1 83 ? -3.565 23.508 -0.973 1.00 26.92 83 LYS D C 1
ATOM 4613 O O . LYS D 1 83 ? -4.191 24.183 -1.784 1.00 25.72 83 LYS D O 1
ATOM 4619 N N . ASP D 1 84 ? -3.993 23.223 0.257 1.00 26.75 84 ASP D N 1
ATOM 4620 C CA . ASP D 1 84 ? -5.246 23.741 0.770 1.00 26.67 84 ASP D CA 1
ATOM 4621 C C . ASP D 1 84 ? -4.963 25.086 1.459 1.00 26.87 84 ASP D C 1
ATOM 4622 O O . ASP D 1 84 ? -3.809 25.493 1.630 1.00 26.55 84 ASP D O 1
ATOM 4627 N N . LEU D 1 85 ? -6.025 25.778 1.807 1.00 27.53 85 LEU D N 1
ATOM 4628 C CA . LEU D 1 85 ? -5.973 26.936 2.699 1.00 28.69 85 LEU D CA 1
ATOM 4629 C C . LEU D 1 85 ? -5.197 26.591 3.986 1.00 30.42 85 LEU D C 1
ATOM 4630 O O . LEU D 1 85 ? -5.183 25.427 4.431 1.00 29.64 85 LEU D O 1
ATOM 4635 N N . ASP D 1 86 ? -4.546 27.590 4.576 1.00 31.99 86 ASP D N 1
ATOM 4636 C CA . ASP D 1 86 ? -3.913 27.422 5.898 1.00 34.72 86 ASP D CA 1
ATOM 4637 C C . ASP D 1 86 ? -4.882 27.668 7.045 1.00 36.05 86 ASP D C 1
ATOM 4638 O O . ASP D 1 86 ? -4.736 27.075 8.112 1.00 37.89 86 ASP D O 1
ATOM 4643 N N . ASP D 1 87 ? -5.875 28.537 6.830 1.00 36.77 87 ASP D N 1
ATOM 4644 C CA . ASP D 1 87 ? -6.806 28.959 7.897 1.00 37.49 87 ASP D CA 1
ATOM 4645 C C . ASP D 1 87 ? -8.282 28.588 7.645 1.00 37.31 87 ASP D C 1
ATOM 4646 O O . ASP D 1 87 ? -8.697 28.350 6.506 1.00 36.86 87 ASP D O 1
ATOM 4651 N N . ASP D 1 88 ? -9.074 28.599 8.717 1.00 37.39 88 ASP D N 1
ATOM 4652 C CA . ASP D 1 88 ? -10.512 28.258 8.681 1.00 37.32 88 ASP D CA 1
ATOM 4653 C C . ASP D 1 88 ? -11.363 29.264 7.898 1.00 36.16 88 ASP D C 1
ATOM 4654 O O . ASP D 1 88 ? -11.074 30.450 7.911 1.00 36.27 88 ASP D O 1
ATOM 4659 N N . ILE D 1 89 ? -12.434 28.814 7.249 1.00 34.67 89 ILE D N 1
ATOM 4660 C CA . ILE D 1 89 ? -13.328 29.769 6.590 1.00 32.99 89 ILE D CA 1
ATOM 4661 C C . ILE D 1 89 ? -14.761 29.666 7.091 1.00 34.30 89 ILE D C 1
ATOM 4662 O O . ILE D 1 89 ? -15.623 30.433 6.674 1.00 34.54 89 ILE D O 1
ATOM 4667 N N . LYS D 1 90 ? -15.019 28.738 8.001 1.00 34.96 90 LYS D N 1
ATOM 4668 C CA . LYS D 1 90 ? -16.353 28.640 8.581 1.00 36.86 90 LYS D CA 1
ATOM 4669 C C . LYS D 1 90 ? -16.906 29.995 9.051 1.00 37.13 90 LYS D C 1
ATOM 4670 O O . LYS D 1 90 ? -16.249 30.694 9.793 1.00 37.16 90 LYS D O 1
ATOM 4676 N N . GLY D 1 91 ? -18.122 30.343 8.645 1.00 37.58 91 GLY D N 1
ATOM 4677 C CA . GLY D 1 91 ? -18.725 31.601 9.057 1.00 38.41 91 GLY D CA 1
ATOM 4678 C C . GLY D 1 91 ? -18.118 32.871 8.441 1.00 37.80 91 GLY D C 1
ATOM 4679 O O . GLY D 1 91 ? -18.472 33.971 8.844 1.00 38.25 91 GLY D O 1
ATOM 4680 N N . LYS D 1 92 ? -17.229 32.731 7.449 1.00 35.94 92 LYS D N 1
ATOM 4681 C CA . LYS D 1 92 ? -16.588 33.889 6.815 1.00 35.05 92 LYS D CA 1
ATOM 4682 C C . LYS D 1 92 ? -17.116 34.221 5.423 1.00 34.54 92 LYS D C 1
ATOM 4683 O O . LYS D 1 92 ? -17.737 33.387 4.746 1.00 34.35 92 LYS D O 1
ATOM 4689 N N . ASP D 1 93 ? -16.884 35.462 5.017 1.00 33.19 93 ASP D N 1
ATOM 4690 C CA . ASP D 1 93 ? -17.176 35.899 3.674 1.00 33.01 93 ASP D CA 1
ATOM 4691 C C . ASP D 1 93 ? -15.944 35.658 2.833 1.00 31.93 93 ASP D C 1
ATOM 4692 O O . ASP D 1 93 ? -14.911 36.323 3.022 1.00 31.65 93 ASP D O 1
ATOM 4697 N N . VAL D 1 94 ? -16.052 34.704 1.907 1.00 31.09 94 VAL D N 1
ATOM 4698 C CA . VAL D 1 94 ? -14.934 34.300 1.072 1.00 29.37 94 VAL D CA 1
ATOM 4699 C C . VAL D 1 94 ? -15.020 34.859 -0.350 1.00 28.75 94 VAL D C 1
ATOM 4700 O O . VAL D 1 94 ? -16.058 34.739 -1.022 1.00 27.45 94 VAL D O 1
ATOM 4704 N N . LEU D 1 95 ? -13.920 35.430 -0.827 1.00 27.88 95 LEU D N 1
ATOM 4705 C CA . LEU D 1 95 ? -13.878 35.939 -2.192 1.00 28.71 95 LEU D CA 1
ATOM 4706 C C . LEU D 1 95 ? -12.814 35.199 -2.931 1.00 28.05 95 LEU D C 1
ATOM 4707 O O . LEU D 1 95 ? -11.646 35.443 -2.709 1.00 27.46 95 LEU D O 1
ATOM 4712 N N . LEU D 1 96 ? -13.213 34.323 -3.832 1.00 28.67 96 LEU D N 1
ATOM 4713 C CA . LEU D 1 96 ? -12.260 33.589 -4.645 1.00 29.06 96 LEU D CA 1
ATOM 4714 C C . LEU D 1 96 ? -11.715 34.566 -5.664 1.00 29.20 96 LEU D C 1
ATOM 4715 O O . LEU D 1 96 ? -12.505 35.279 -6.301 1.00 30.05 96 LEU D O 1
ATOM 4720 N N . VAL D 1 97 ? -10.379 34.601 -5.815 1.00 28.73 97 VAL D N 1
ATOM 4721 C CA . VAL D 1 97 ? -9.725 35.552 -6.713 1.00 28.62 97 VAL D CA 1
ATOM 4722 C C . VAL D 1 97 ? -8.969 34.840 -7.837 1.00 29.19 97 VAL D C 1
ATOM 4723 O O . VAL D 1 97 ? -8.101 34.013 -7.579 1.00 28.82 97 VAL D O 1
ATOM 4727 N N . GLU D 1 98 ? -9.293 35.183 -9.076 1.00 30.23 98 GLU D N 1
ATOM 4728 C CA . GLU D 1 98 ? -8.822 34.455 -10.239 1.00 31.68 98 GLU D CA 1
ATOM 4729 C C . GLU D 1 98 ? -8.178 35.406 -11.247 1.00 31.65 98 GLU D C 1
ATOM 4730 O O . GLU D 1 98 ? -8.666 36.504 -11.451 1.00 31.21 98 GLU D O 1
ATOM 4736 N N . ASP D 1 99 ? -7.094 34.993 -11.888 1.00 31.95 99 ASP D N 1
ATOM 4737 C CA . ASP D 1 99 ? -6.540 35.807 -12.978 1.00 32.54 99 ASP D CA 1
ATOM 4738 C C . ASP D 1 99 ? -7.486 35.746 -14.182 1.00 32.89 99 ASP D C 1
ATOM 4739 O O . ASP D 1 99 ? -7.915 36.774 -14.704 1.00 33.09 99 ASP D O 1
ATOM 4744 N N . ILE D 1 100 ? -7.822 34.542 -14.608 1.00 33.31 100 ILE D N 1
ATOM 4745 C CA . ILE D 1 100 ? -8.722 34.385 -15.748 1.00 35.06 100 ILE D CA 1
ATOM 4746 C C . ILE D 1 100 ? -9.748 33.273 -15.502 1.00 35.96 100 ILE D C 1
ATOM 4747 O O . ILE D 1 100 ? -9.458 32.301 -14.808 1.00 35.92 100 ILE D O 1
ATOM 4752 N N . ILE D 1 101 ? -10.946 33.421 -16.056 1.00 36.50 101 ILE D N 1
ATOM 4753 C CA . ILE D 1 101 ? -11.928 32.336 -16.029 1.00 37.76 101 ILE D CA 1
ATOM 4754 C C . ILE D 1 101 ? -12.338 32.009 -17.458 1.00 39.00 101 ILE D C 1
ATOM 4755 O O . ILE D 1 101 ? -12.822 32.883 -18.194 1.00 39.63 101 ILE D O 1
ATOM 4760 N N . ASP D 1 102 ? -12.122 30.757 -17.839 1.00 39.34 102 ASP D N 1
ATOM 4761 C CA . ASP D 1 102 ? -12.454 30.294 -19.181 1.00 41.23 102 ASP D CA 1
ATOM 4762 C C . ASP D 1 102 ? -13.499 29.167 -19.174 1.00 42.11 102 ASP D C 1
ATOM 4763 O O . ASP D 1 102 ? -14.690 29.434 -19.386 1.00 42.64 102 ASP D O 1
ATOM 4768 N N . THR D 1 103 ? -13.080 27.924 -18.924 1.00 41.97 103 THR D N 1
ATOM 4769 C CA . THR D 1 103 ? -14.040 26.808 -18.896 1.00 43.45 103 THR D CA 1
ATOM 4770 C C . THR D 1 103 ? -14.820 26.753 -17.591 1.00 43.15 103 THR D C 1
ATOM 4771 O O . THR D 1 103 ? -15.940 26.242 -17.553 1.00 44.62 103 THR D O 1
ATOM 4775 N N . GLY D 1 104 ? -14.215 27.255 -16.523 1.00 41.67 104 GLY D N 1
ATOM 4776 C CA . GLY D 1 104 ? -14.859 27.277 -15.219 1.00 41.74 104 GLY D CA 1
ATOM 4777 C C . GLY D 1 104 ? -14.716 26.003 -14.397 1.00 41.91 104 GLY D C 1
ATOM 4778 O O . GLY D 1 104 ? -15.035 26.001 -13.206 1.00 41.37 104 GLY D O 1
ATOM 4779 N N . ASN D 1 105 ? -14.235 24.926 -15.028 1.00 42.67 105 ASN D N 1
ATOM 4780 C CA . ASN D 1 105 ? -14.224 23.583 -14.412 1.00 43.12 105 ASN D CA 1
ATOM 4781 C C . ASN D 1 105 ? -13.496 23.518 -13.077 1.00 41.18 105 ASN D C 1
ATOM 4782 O O . ASN D 1 105 ? -14.051 23.008 -12.104 1.00 41.10 105 ASN D O 1
ATOM 4787 N N . THR D 1 106 ? -12.262 24.034 -13.027 1.00 39.08 106 THR D N 1
ATOM 4788 C CA . THR D 1 106 ? -11.500 24.036 -11.774 1.00 37.30 106 THR D CA 1
ATOM 4789 C C . THR D 1 106 ? -12.103 24.904 -10.676 1.00 36.16 106 THR D C 1
ATOM 4790 O O . THR D 1 106 ? -12.220 24.478 -9.519 1.00 35.43 106 THR D O 1
ATOM 4794 N N . LEU D 1 107 ? -12.461 26.128 -11.046 1.00 35.38 107 LEU D N 1
ATOM 4795 C CA . LEU D 1 107 ? -13.087 27.079 -10.135 1.00 34.57 107 LEU D CA 1
ATOM 4796 C C . LEU D 1 107 ? -14.422 26.549 -9.578 1.00 34.08 107 LEU D C 1
ATOM 4797 O O . LEU D 1 107 ? -14.709 26.692 -8.391 1.00 33.99 107 LEU D O 1
ATOM 4802 N N . ASN D 1 108 ? -15.233 25.940 -10.433 1.00 34.86 108 ASN D N 1
ATOM 4803 C CA . ASN D 1 108 ? -16.484 25.363 -9.967 1.00 36.18 108 ASN D CA 1
ATOM 4804 C C . ASN D 1 108 ? -16.268 24.349 -8.828 1.00 35.56 108 ASN D C 1
ATOM 4805 O O . ASN D 1 108 ? -16.977 24.377 -7.811 1.00 35.09 108 ASN D O 1
ATOM 4810 N N . LYS D 1 109 ? -15.273 23.471 -8.994 1.00 34.35 109 LYS D N 1
ATOM 4811 C CA . LYS D 1 109 ? -15.021 22.410 -8.007 1.00 34.20 109 LYS D CA 1
ATOM 4812 C C . LYS D 1 109 ? -14.430 22.973 -6.717 1.00 32.59 109 LYS D C 1
ATOM 4813 O O . LYS D 1 109 ? -14.769 22.519 -5.610 1.00 31.59 109 LYS D O 1
ATOM 4819 N N . VAL D 1 110 ? -13.570 23.983 -6.871 1.00 31.35 110 VAL D N 1
ATOM 4820 C CA . VAL D 1 110 ? -12.961 24.630 -5.730 1.00 30.82 110 VAL D CA 1
ATOM 4821 C C . VAL D 1 110 ? -14.051 25.261 -4.863 1.00 31.33 110 VAL D C 1
ATOM 4822 O O . VAL D 1 110 ? -14.051 25.110 -3.640 1.00 32.14 110 VAL D O 1
ATOM 4826 N N . LYS D 1 111 ? -14.981 25.953 -5.506 1.00 31.90 111 LYS D N 1
ATOM 4827 C CA . LYS D 1 111 ? -16.143 26.531 -4.823 1.00 32.42 111 LYS D CA 1
ATOM 4828 C C . LYS D 1 111 ? -16.945 25.467 -4.065 1.00 32.41 111 LYS D C 1
ATOM 4829 O O . LYS D 1 111 ? -17.283 25.651 -2.904 1.00 32.54 111 LYS D O 1
ATOM 4835 N N . GLU D 1 112 ? -17.242 24.359 -4.729 1.00 32.81 112 GLU D N 1
ATOM 4836 C CA . GLU D 1 112 ? -17.965 23.271 -4.110 1.00 33.79 112 GLU D CA 1
ATOM 4837 C C . GLU D 1 112 ? -17.228 22.719 -2.886 1.00 33.03 112 GLU D C 1
ATOM 4838 O O . GLU D 1 112 ? -17.846 22.398 -1.845 1.00 32.92 112 GLU D O 1
ATOM 4844 N N . ILE D 1 113 ? -15.911 22.569 -3.029 1.00 30.53 113 ILE D N 1
ATOM 4845 C CA . ILE D 1 113 ? -15.088 22.064 -1.953 1.00 29.46 113 ILE D CA 1
ATOM 4846 C C . ILE D 1 113 ? -15.167 23.005 -0.743 1.00 29.17 113 ILE D C 1
ATOM 4847 O O . ILE D 1 113 ? -15.413 22.564 0.379 1.00 29.79 113 ILE D O 1
ATOM 4852 N N . LEU D 1 114 ? -14.986 24.302 -0.983 1.00 28.01 114 LEU D N 1
ATOM 4853 C CA . LEU D 1 114 ? -15.019 25.300 0.097 1.00 27.71 114 LEU D CA 1
ATOM 4854 C C . LEU D 1 114 ? -16.407 25.472 0.707 1.00 28.59 114 LEU D C 1
ATOM 4855 O O . LEU D 1 114 ? -16.536 25.669 1.915 1.00 28.68 114 LEU D O 1
ATOM 4860 N N . ALA D 1 115 ? -17.446 25.372 -0.116 1.00 29.34 115 ALA D N 1
ATOM 4861 C CA . ALA D 1 115 ? -18.833 25.406 0.415 1.00 30.91 115 ALA D CA 1
ATOM 4862 C C . ALA D 1 115 ? -19.058 24.382 1.546 1.00 32.24 115 ALA D C 1
ATOM 4863 O O . ALA D 1 115 ? -19.807 24.657 2.497 1.00 32.76 115 ALA D O 1
ATOM 4865 N N . LEU D 1 116 ? -18.411 23.217 1.463 1.00 31.53 116 LEU D N 1
ATOM 4866 C CA . LEU D 1 116 ? -18.577 22.210 2.513 1.00 33.46 116 LEU D CA 1
ATOM 4867 C C . LEU D 1 116 ? -18.145 22.709 3.894 1.00 33.94 116 LEU D C 1
ATOM 4868 O O . LEU D 1 116 ? -18.528 22.130 4.916 1.00 35.34 116 LEU D O 1
ATOM 4873 N N . ARG D 1 117 ? -17.341 23.769 3.920 1.00 32.97 117 ARG D N 1
ATOM 4874 C CA . ARG D 1 117 ? -16.806 24.266 5.182 1.00 33.55 117 ARG D CA 1
ATOM 4875 C C . ARG D 1 117 ? -17.728 25.291 5.836 1.00 34.72 117 ARG D C 1
ATOM 4876 O O . ARG D 1 117 ? -17.434 25.784 6.910 1.00 35.24 117 ARG D O 1
ATOM 4884 N N . GLU D 1 118 ? -18.835 25.599 5.171 1.00 35.59 118 GLU D N 1
ATOM 4885 C CA . GLU D 1 118 ? -19.857 26.495 5.713 1.00 37.64 118 GLU D CA 1
ATOM 4886 C C . GLU D 1 118 ? -19.408 27.937 5.915 1.00 37.18 118 GLU D C 1
ATOM 4887 O O . GLU D 1 118 ? -19.660 28.527 6.963 1.00 37.68 118 GLU D O 1
ATOM 4893 N N . PRO D 1 119 ? -18.761 28.519 4.898 1.00 35.92 119 PRO D N 1
ATOM 4894 C CA . PRO D 1 119 ? -18.524 29.948 4.982 1.00 36.05 119 PRO D CA 1
ATOM 4895 C C . PRO D 1 119 ? -19.888 30.630 4.979 1.00 37.68 119 PRO D C 1
ATOM 4896 O O . PRO D 1 119 ? -20.877 30.029 4.545 1.00 38.50 119 PRO D O 1
ATOM 4900 N N . LYS D 1 120 ? -19.937 31.873 5.430 1.00 37.97 120 LYS D N 1
ATOM 4901 C CA . LYS D 1 120 ? -21.163 32.648 5.370 1.00 39.66 120 LYS D CA 1
ATOM 4902 C C . LYS D 1 120 ? -21.535 32.958 3.925 1.00 38.58 120 LYS D C 1
ATOM 4903 O O . LYS D 1 120 ? -22.704 33.018 3.594 1.00 40.23 120 LYS D O 1
ATOM 4909 N N . SER D 1 121 ? -20.540 33.131 3.063 1.00 36.75 121 SER D N 1
ATOM 4910 C CA . SER D 1 121 ? -20.782 33.400 1.650 1.00 35.92 121 SER D CA 1
ATOM 4911 C C . SER D 1 121 ? -19.517 33.094 0.855 1.00 35.12 121 SER D C 1
ATOM 4912 O O . SER D 1 121 ? -18.411 33.102 1.398 1.00 33.59 121 SER D O 1
ATOM 4915 N N . ILE D 1 122 ? -19.691 32.810 -0.427 1.00 35.11 122 ILE D N 1
ATOM 4916 C CA . ILE D 1 122 ? -18.580 32.671 -1.330 1.00 34.86 122 ILE D CA 1
ATOM 4917 C C . ILE D 1 122 ? -18.922 33.425 -2.588 1.00 35.11 122 ILE D C 1
ATOM 4918 O O . ILE D 1 122 ? -19.977 33.217 -3.165 1.00 36.30 122 ILE D O 1
ATOM 4923 N N . ARG D 1 123 ? -18.019 34.296 -3.016 1.00 34.44 123 ARG D N 1
ATOM 4924 C CA . ARG D 1 123 ? -18.174 35.012 -4.282 1.00 34.72 123 ARG D CA 1
ATOM 4925 C C . ARG D 1 123 ? -16.898 34.872 -5.089 1.00 33.19 123 ARG D C 1
ATOM 4926 O O . ARG D 1 123 ? -15.864 34.457 -4.566 1.00 31.89 123 ARG D O 1
ATOM 4934 N N . ILE D 1 124 ? -16.985 35.212 -6.371 1.00 33.24 124 ILE D N 1
ATOM 4935 C CA . ILE D 1 124 ? -15.858 35.089 -7.271 1.00 32.00 124 ILE D CA 1
ATOM 4936 C C . ILE D 1 124 ? -15.589 36.389 -8.018 1.00 31.75 124 ILE D C 1
ATOM 4937 O O . ILE D 1 124 ? -16.511 37.051 -8.489 1.00 32.20 124 ILE D O 1
ATOM 4942 N N A CYS D 1 125 ? -14.311 36.744 -8.099 0.50 30.74 125 CYS D N 1
ATOM 4943 N N B CYS D 1 125 ? -14.313 36.739 -8.149 0.50 30.93 125 CYS D N 1
ATOM 4944 C CA A CYS D 1 125 ? -13.849 37.891 -8.866 0.50 30.34 125 CYS D CA 1
ATOM 4945 C CA B CYS D 1 125 ? -13.908 37.926 -8.895 0.50 30.84 125 CYS D CA 1
ATOM 4946 C C A CYS D 1 125 ? -12.790 37.373 -9.825 0.50 30.04 125 CYS D C 1
ATOM 4947 C C B CYS D 1 125 ? -12.693 37.595 -9.742 0.50 30.13 125 CYS D C 1
ATOM 4948 O O A CYS D 1 125 ? -12.026 36.466 -9.495 0.50 29.41 125 CYS D O 1
ATOM 4949 O O B CYS D 1 125 ? -11.704 37.065 -9.232 0.50 29.21 125 CYS D O 1
ATOM 4954 N N . THR D 1 126 ? -12.759 37.919 -11.029 1.00 30.43 126 THR D N 1
ATOM 4955 C CA . THR D 1 126 ? -11.692 37.585 -11.948 1.00 29.41 126 THR D CA 1
ATOM 4956 C C . THR D 1 126 ? -11.229 38.827 -12.674 1.00 29.44 126 THR D C 1
ATOM 4957 O O . THR D 1 126 ? -12.026 39.720 -12.951 1.00 30.33 126 THR D O 1
ATOM 4961 N N . LEU D 1 127 ? -9.940 38.891 -12.972 1.00 28.53 127 LEU D N 1
ATOM 4962 C CA . LEU D 1 127 ? -9.421 40.011 -13.741 1.00 28.52 127 LEU D CA 1
ATOM 4963 C C . LEU D 1 127 ? -9.885 39.866 -15.196 1.00 29.23 127 LEU D C 1
ATOM 4964 O O . LEU D 1 127 ? -10.333 40.828 -15.813 1.00 30.43 127 LEU D O 1
ATOM 4969 N N . LEU D 1 128 ? -9.769 38.664 -15.735 1.00 29.25 128 LEU D N 1
ATOM 4970 C CA . LEU D 1 128 ? -10.230 38.383 -17.109 1.00 31.20 128 LEU D CA 1
ATOM 4971 C C . LEU D 1 128 ? -11.325 37.314 -17.116 1.00 32.20 128 LEU D C 1
ATOM 4972 O O . LEU D 1 128 ? -11.296 36.395 -16.305 1.00 31.26 128 LEU D O 1
ATOM 4977 N N . ASP D 1 129 ? -12.294 37.454 -18.020 1.00 34.07 129 ASP D N 1
ATOM 4978 C CA . ASP D 1 129 ? -13.362 36.477 -18.177 1.00 36.45 129 ASP D CA 1
ATOM 4979 C C . ASP D 1 129 ? -13.496 36.171 -19.656 1.00 37.65 129 ASP D C 1
ATOM 4980 O O . ASP D 1 129 ? -13.562 37.085 -20.486 1.00 37.72 129 ASP D O 1
ATOM 4985 N N . LYS D 1 130 ? -13.485 34.883 -19.978 1.00 38.30 130 LYS D N 1
ATOM 4986 C CA . LYS D 1 130 ? -13.741 34.417 -21.343 1.00 40.70 130 LYS D CA 1
ATOM 4987 C C . LYS D 1 130 ? -15.072 33.657 -21.413 1.00 42.38 130 LYS D C 1
ATOM 4988 O O . LYS D 1 130 ? -15.101 32.434 -21.435 1.00 43.51 130 LYS D O 1
ATOM 4994 N N . PRO D 1 131 ? -16.181 34.383 -21.478 1.00 44.02 131 PRO D N 1
ATOM 4995 C CA . PRO D 1 131 ? -17.494 33.737 -21.381 1.00 45.93 131 PRO D CA 1
ATOM 4996 C C . PRO D 1 131 ? -17.795 32.695 -22.454 1.00 48.50 131 PRO D C 1
ATOM 4997 O O . PRO D 1 131 ? -18.549 31.765 -22.187 1.00 49.41 131 PRO D O 1
ATOM 5001 N N . THR D 1 132 ? -17.246 32.841 -23.656 1.00 50.20 132 THR D N 1
ATOM 5002 C CA . THR D 1 132 ? -17.601 31.911 -24.742 1.00 53.04 132 THR D CA 1
ATOM 5003 C C . THR D 1 132 ? -16.855 30.600 -24.595 1.00 52.89 132 THR D C 1
ATOM 5004 O O . THR D 1 132 ? -17.000 29.684 -25.396 1.00 54.67 132 THR D O 1
ATOM 5008 N N . ARG D 1 133 ? -16.058 30.530 -23.548 1.00 51.18 133 ARG D N 1
ATOM 5009 C CA . ARG D 1 133 ? -15.226 29.382 -23.268 1.00 51.14 133 ARG D CA 1
ATOM 5010 C C . ARG D 1 133 ? -15.823 28.529 -22.136 1.00 50.55 133 ARG D C 1
ATOM 5011 O O . ARG D 1 133 ? -15.297 27.468 -21.784 1.00 49.99 133 ARG D O 1
ATOM 5019 N N . ARG D 1 134 ? -16.931 29.011 -21.581 1.00 51.09 134 ARG D N 1
ATOM 5020 C CA . ARG D 1 134 ? -17.557 28.438 -20.399 1.00 51.39 134 ARG D CA 1
ATOM 5021 C C . ARG D 1 134 ? -18.042 27.026 -20.714 1.00 53.46 134 ARG D C 1
ATOM 5022 O O . ARG D 1 134 ? -18.636 26.780 -21.770 1.00 54.75 134 ARG D O 1
ATOM 5030 N N . GLU D 1 135 ? -17.729 26.091 -19.820 1.00 53.44 135 GLU D N 1
ATOM 5031 C CA . GLU D 1 135 ? -18.145 24.693 -19.971 1.00 55.83 135 GLU D CA 1
ATOM 5032 C C . GLU D 1 135 ? -19.009 24.231 -18.796 1.00 56.03 135 GLU D C 1
ATOM 5033 O O . GLU D 1 135 ? -19.759 23.277 -18.911 1.00 57.58 135 GLU D O 1
ATOM 5039 N N . VAL D 1 136 ? -18.881 24.920 -17.669 1.00 55.02 136 VAL D N 1
ATOM 5040 C CA . VAL D 1 136 ? -19.680 24.665 -16.487 1.00 55.22 136 VAL D CA 1
ATOM 5041 C C . VAL D 1 136 ? -20.221 26.033 -16.075 1.00 55.33 136 VAL D C 1
ATOM 5042 O O . VAL D 1 136 ? -19.542 27.050 -16.223 1.00 54.40 136 VAL D O 1
ATOM 5046 N N . ASP D 1 137 ? -21.451 26.080 -15.588 1.00 56.53 137 ASP D N 1
ATOM 5047 C CA . ASP D 1 137 ? -21.961 27.345 -15.104 1.00 57.13 137 ASP D CA 1
ATOM 5048 C C . ASP D 1 137 ? -21.452 27.610 -13.699 1.00 55.28 137 ASP D C 1
ATOM 5049 O O . ASP D 1 137 ? -21.534 26.751 -12.818 1.00 55.70 137 ASP D O 1
ATOM 5054 N N . VAL D 1 138 ? -20.873 28.782 -13.512 1.00 53.51 138 VAL D N 1
ATOM 5055 C CA . VAL D 1 138 ? -20.443 29.198 -12.197 1.00 51.51 138 VAL D CA 1
ATOM 5056 C C . VAL D 1 138 ? -20.740 30.688 -12.104 1.00 50.42 138 VAL D C 1
ATOM 5057 O O . VAL D 1 138 ? -20.595 31.408 -13.078 1.00 50.71 138 VAL D O 1
ATOM 5061 N N . GLU D 1 139 ? -21.234 31.139 -10.958 1.00 49.52 139 GLU D N 1
ATOM 5062 C CA . GLU D 1 139 ? -21.571 32.552 -10.785 1.00 48.84 139 GLU D CA 1
ATOM 5063 C C . GLU D 1 139 ? -20.301 33.416 -10.578 1.00 45.88 139 GLU D C 1
ATOM 5064 O O . GLU D 1 139 ? -19.592 33.254 -9.585 1.00 44.19 139 GLU D O 1
ATOM 5070 N N . VAL D 1 140 ? -20.025 34.327 -11.518 1.00 44.55 140 VAL D N 1
ATOM 5071 C CA . VAL D 1 140 ? -18.916 35.274 -11.383 1.00 42.11 140 VAL D CA 1
ATOM 5072 C C . VAL D 1 140 ? -19.427 36.683 -11.034 1.00 42.03 140 VAL D C 1
ATOM 5073 O O . VAL D 1 140 ? -20.106 37.332 -11.840 1.00 43.54 140 VAL D O 1
ATOM 5077 N N . ASN D 1 141 ? -19.085 37.143 -9.835 1.00 39.56 141 ASN D N 1
ATOM 5078 C CA . ASN D 1 141 ? -19.641 38.366 -9.270 1.00 39.15 141 ASN D CA 1
ATOM 5079 C C . ASN D 1 141 ? -18.983 39.640 -9.760 1.00 38.69 141 ASN D C 1
ATOM 5080 O O . ASN D 1 141 ? -19.666 40.605 -10.058 1.00 39.60 141 ASN D O 1
ATOM 5085 N N . TRP D 1 142 ? -17.652 39.660 -9.813 1.00 36.82 142 TRP D N 1
ATOM 5086 C CA . TRP D 1 142 ? -16.939 40.818 -10.337 1.00 36.11 142 TRP D CA 1
ATOM 5087 C C . TRP D 1 142 ? -15.954 40.419 -11.425 1.00 35.45 142 TRP D C 1
ATOM 5088 O O . TRP D 1 142 ? -15.217 39.451 -11.270 1.00 35.19 142 TRP D O 1
ATOM 5099 N N . VAL D 1 143 ? -15.973 41.160 -12.529 1.00 35.48 143 VAL D N 1
ATOM 5100 C CA . VAL D 1 143 ? -15.146 40.877 -13.687 1.00 34.84 143 VAL D CA 1
ATOM 5101 C C . VAL D 1 143 ? -14.422 42.152 -14.112 1.00 33.86 143 VAL D C 1
ATOM 5102 O O . VAL D 1 143 ? -15.064 43.191 -14.312 1.00 33.77 143 VAL D O 1
ATOM 5106 N N . GLY D 1 144 ? -13.096 42.083 -14.233 1.00 32.15 144 GLY D N 1
ATOM 5107 C CA . GLY D 1 144 ? -12.327 43.247 -14.670 1.00 31.79 144 GLY D CA 1
ATOM 5108 C C . GLY D 1 144 ? -12.552 43.517 -16.145 1.00 33.00 144 GLY D C 1
ATOM 5109 O O . GLY D 1 144 ? -13.022 44.590 -16.525 1.00 33.45 144 GLY D O 1
ATOM 5110 N N . PHE D 1 145 ? -12.248 42.531 -16.985 1.00 33.49 145 PHE D N 1
ATOM 5111 C CA . PHE D 1 145 ? -12.396 42.693 -18.428 1.00 35.55 145 PHE D CA 1
ATOM 5112 C C . PHE D 1 145 ? -12.930 41.401 -19.046 1.00 37.31 145 PHE D C 1
ATOM 5113 O O . PHE D 1 145 ? -12.359 40.318 -18.841 1.00 36.48 145 PHE D O 1
ATOM 5121 N N . GLU D 1 146 ? -14.014 41.526 -19.809 1.00 39.17 146 GLU D N 1
ATOM 5122 C CA . GLU D 1 146 ? -14.525 40.419 -20.579 1.00 41.18 146 GLU D CA 1
ATOM 5123 C C . GLU D 1 146 ? -13.843 40.496 -21.938 1.00 41.82 146 GLU D C 1
ATOM 5124 O O . GLU D 1 146 ? -13.865 41.538 -22.571 1.00 42.57 146 GLU D O 1
ATOM 5130 N N . ILE D 1 147 ? -13.227 39.393 -22.361 1.00 42.16 147 ILE D N 1
ATOM 5131 C CA . ILE D 1 147 ? -12.414 39.347 -23.576 1.00 43.02 147 ILE D CA 1
ATOM 5132 C C . ILE D 1 147 ? -12.818 38.187 -24.470 1.00 45.24 147 ILE D C 1
ATOM 5133 O O . ILE D 1 147 ? -13.414 37.214 -23.990 1.00 44.39 147 ILE D O 1
ATOM 5138 N N . PRO D 1 148 ? -12.506 38.292 -25.782 1.00 47.35 148 PRO D N 1
ATOM 5139 C CA . PRO D 1 148 ? -12.627 37.142 -26.691 1.00 49.25 148 PRO D CA 1
ATOM 5140 C C . PRO D 1 148 ? -11.546 36.099 -26.370 1.00 48.86 148 PRO D C 1
ATOM 5141 O O . PRO D 1 148 ? -10.690 36.335 -25.504 1.00 46.58 148 PRO D O 1
ATOM 5145 N N . ASP D 1 149 ? -11.584 34.959 -27.051 1.00 50.69 149 ASP D N 1
ATOM 5146 C CA . ASP D 1 149 ? -10.661 33.872 -26.740 1.00 50.55 149 ASP D CA 1
ATOM 5147 C C . ASP D 1 149 ? -9.255 34.076 -27.306 1.00 51.19 149 ASP D C 1
ATOM 5148 O O . ASP D 1 149 ? -8.768 33.261 -28.093 1.00 52.46 149 ASP D O 1
ATOM 5153 N N . GLU D 1 150 ? -8.604 35.156 -26.893 1.00 50.81 150 GLU D N 1
ATOM 5154 C CA . GLU D 1 150 ? -7.261 35.473 -27.358 1.00 51.42 150 GLU D CA 1
ATOM 5155 C C . GLU D 1 150 ? -6.208 34.723 -26.549 1.00 49.84 150 GLU D C 1
ATOM 5156 O O . GLU D 1 150 ? -6.451 34.276 -25.426 1.00 48.38 150 GLU D O 1
ATOM 5162 N N . PHE D 1 151 ? -5.024 34.610 -27.133 1.00 49.97 151 PHE D N 1
ATOM 5163 C CA . PHE D 1 151 ? -3.862 34.013 -26.489 1.00 48.00 151 PHE D CA 1
ATOM 5164 C C . PHE D 1 151 ? -3.227 35.023 -25.501 1.00 44.99 151 PHE D C 1
ATOM 5165 O O . PHE D 1 151 ? -2.368 35.827 -25.893 1.00 45.10 151 PHE D O 1
ATOM 5173 N N . VAL D 1 152 ? -3.637 35.001 -24.231 1.00 41.35 152 VAL D N 1
ATOM 5174 C CA . VAL D 1 152 ? -3.252 36.094 -23.315 1.00 37.89 152 VAL D CA 1
ATOM 5175 C C . VAL D 1 152 ? -2.211 35.754 -22.252 1.00 35.49 152 VAL D C 1
ATOM 5176 O O . VAL D 1 152 ? -2.111 34.598 -21.821 1.00 33.49 152 VAL D O 1
ATOM 5180 N N . VAL D 1 153 ? -1.446 36.784 -21.865 1.00 34.06 153 VAL D N 1
ATOM 5181 C CA . VAL D 1 153 ? -0.422 36.711 -20.831 1.00 32.50 153 VAL D CA 1
ATOM 5182 C C . VAL D 1 153 ? -0.338 37.997 -20.000 1.00 31.91 153 VAL D C 1
ATOM 5183 O O . VAL D 1 153 ? -0.900 39.042 -20.374 1.00 33.18 153 VAL D O 1
ATOM 5187 N N . GLY D 1 154 ? 0.359 37.925 -18.869 1.00 29.99 154 GLY D N 1
ATOM 5188 C CA . GLY D 1 154 ? 0.633 39.118 -18.075 1.00 28.36 154 GLY D CA 1
ATOM 5189 C C . GLY D 1 154 ? -0.249 39.201 -16.844 1.00 27.39 154 GLY D C 1
ATOM 5190 O O . GLY D 1 154 ? -1.277 38.512 -16.745 1.00 26.32 154 GLY D O 1
ATOM 5191 N N . VAL D 1 155 ? 0.158 40.057 -15.911 1.00 26.37 155 VAL D N 1
ATOM 5192 C CA . VAL D 1 155 ? -0.530 40.226 -14.636 1.00 25.45 155 VAL D CA 1
ATOM 5193 C C . VAL D 1 155 ? -0.885 38.863 -14.058 1.00 25.48 155 VAL D C 1
ATOM 5194 O O . VAL D 1 155 ? -2.038 38.622 -13.637 1.00 25.11 155 VAL D O 1
ATOM 5198 N N . GLY D 1 156 ? 0.121 37.985 -14.011 1.00 25.78 156 GLY D N 1
ATOM 5199 C CA . GLY D 1 156 ? -0.005 36.663 -13.378 1.00 25.61 156 GLY D CA 1
ATOM 5200 C C . GLY D 1 156 ? -0.179 35.510 -14.348 1.00 26.58 156 GLY D C 1
ATOM 5201 O O . GLY D 1 156 ? 0.119 34.370 -1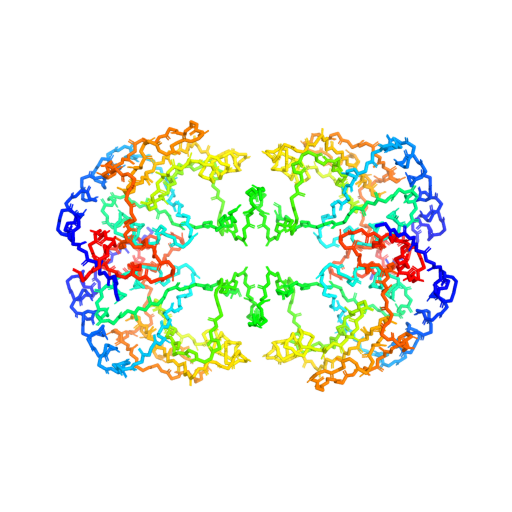4.006 1.00 26.57 156 GLY D O 1
ATOM 5202 N N . ILE D 1 157 ? -0.652 35.816 -15.564 1.00 26.87 157 ILE D N 1
ATOM 5203 C CA . ILE D 1 157 ? -0.994 34.810 -16.586 1.00 27.23 157 ILE D CA 1
ATOM 5204 C C . ILE D 1 157 ? 0.231 34.457 -17.412 1.00 27.54 157 ILE D C 1
ATOM 5205 O O . ILE D 1 157 ? 0.943 35.363 -17.870 1.00 27.44 157 ILE D O 1
ATOM 5210 N N . ASP D 1 158 ? 0.473 33.150 -17.605 1.00 27.87 158 ASP D N 1
ATOM 5211 C CA . ASP D 1 158 ? 1.669 32.672 -18.321 1.00 28.79 158 ASP D CA 1
ATOM 5212 C C . ASP D 1 158 ? 1.409 32.134 -19.728 1.00 30.47 158 ASP D C 1
ATOM 5213 O O . ASP D 1 158 ? 0.282 31.755 -20.064 1.00 30.47 158 ASP D O 1
ATOM 5218 N N . TYR D 1 159 ? 2.487 32.061 -20.500 1.00 30.58 159 TYR D N 1
ATOM 5219 C CA . TYR D 1 159 ? 2.582 31.172 -21.650 1.00 33.49 159 TYR D CA 1
ATOM 5220 C C . TYR D 1 159 ? 3.863 30.360 -21.497 1.00 33.85 159 TYR D C 1
ATOM 5221 O O . TYR D 1 159 ? 4.959 30.925 -21.449 1.00 33.19 159 TYR D O 1
ATOM 5230 N N . ALA D 1 160 ? 3.728 29.035 -21.434 1.00 34.37 160 ALA D N 1
ATOM 5231 C CA . ALA D 1 160 ? 4.865 28.166 -21.148 1.00 35.44 160 ALA D CA 1
ATOM 5232 C C . ALA D 1 160 ? 5.619 28.632 -19.884 1.00 34.40 160 ALA D C 1
ATOM 5233 O O . ALA D 1 160 ? 6.848 28.598 -19.843 1.00 35.30 160 ALA D O 1
ATOM 5235 N N . GLN D 1 161 ? 4.876 29.100 -18.888 1.00 33.14 161 GLN D N 1
ATOM 5236 C CA . GLN D 1 161 ? 5.457 29.523 -17.604 1.00 32.42 161 GLN D CA 1
ATOM 5237 C C . GLN D 1 161 ? 6.108 30.906 -17.653 1.00 31.90 161 GLN D C 1
ATOM 5238 O O . GLN D 1 161 ? 6.501 31.442 -16.625 1.00 31.47 161 GLN D O 1
ATOM 5244 N N . LYS D 1 162 ? 6.214 31.485 -18.843 1.00 32.14 162 LYS D N 1
ATOM 5245 C CA . LYS D 1 162 ? 6.767 32.836 -18.978 1.00 32.28 162 LYS D CA 1
ATOM 5246 C C . LYS D 1 162 ? 5.699 33.967 -19.020 1.00 31.19 162 LYS D C 1
ATOM 5247 O O . LYS D 1 162 ? 4.512 33.703 -19.242 1.00 30.12 162 LYS D O 1
ATOM 5253 N N . TYR D 1 163 ? 6.141 35.202 -18.767 1.00 29.38 163 TYR D N 1
ATOM 5254 C CA . TYR D 1 163 ? 5.321 36.411 -18.932 1.00 29.10 163 TYR D CA 1
ATOM 5255 C C . TYR D 1 163 ? 4.330 36.736 -17.809 1.00 28.22 163 TYR D C 1
ATOM 5256 O O . TYR D 1 163 ? 3.560 37.701 -17.933 1.00 28.08 163 TYR D O 1
ATOM 5265 N N . ARG D 1 164 ? 4.333 35.970 -16.720 1.00 27.82 164 ARG D N 1
ATOM 5266 C CA . ARG D 1 164 ? 3.454 36.320 -15.596 1.00 27.28 164 ARG D CA 1
ATOM 5267 C C . ARG D 1 164 ? 3.811 37.696 -15.034 1.00 27.52 164 ARG D C 1
ATOM 5268 O O . ARG D 1 164 ? 2.966 38.359 -14.414 1.00 27.04 164 ARG D O 1
ATOM 5276 N N . HIS D 1 165 ? 5.055 38.120 -15.290 1.00 27.64 165 HIS D N 1
ATOM 5277 C CA . HIS D 1 165 ? 5.645 39.364 -14.753 1.00 27.39 165 HIS D CA 1
ATOM 5278 C C . HIS D 1 165 ? 5.347 40.607 -15.606 1.00 27.47 165 HIS D C 1
ATOM 5279 O O . HIS D 1 165 ? 5.781 41.716 -15.275 1.00 27.43 165 HIS D O 1
ATOM 5286 N N . LEU D 1 166 ? 4.673 40.433 -16.737 1.00 27.40 166 LEU D N 1
ATOM 5287 C CA . LEU D 1 166 ? 4.355 41.610 -17.575 1.00 27.96 166 LEU D CA 1
ATOM 5288 C C . LEU D 1 166 ? 3.317 42.450 -16.834 1.00 26.04 166 LEU D C 1
ATOM 5289 O O . LEU D 1 166 ? 2.394 41.898 -16.272 1.00 25.71 166 LEU D O 1
ATOM 5294 N N . PRO D 1 167 ? 3.467 43.782 -16.821 1.00 26.33 167 PRO D N 1
ATOM 5295 C CA . PRO D 1 167 ? 2.519 44.659 -16.117 1.00 26.10 167 PRO D CA 1
ATOM 5296 C C . PRO D 1 167 ? 1.224 44.995 -16.891 1.00 27.52 167 PRO D C 1
ATOM 5297 O O . PRO D 1 167 ? 0.321 45.655 -16.357 1.00 26.87 167 PRO D O 1
ATOM 5301 N N . TYR D 1 168 ? 1.144 44.560 -18.135 1.00 27.94 168 TYR D N 1
ATOM 5302 C CA . TYR D 1 168 ? -0.062 44.735 -18.911 1.00 29.19 168 TYR D CA 1
ATOM 5303 C C . TYR D 1 168 ? -0.611 43.369 -19.338 1.00 29.63 168 TYR D C 1
ATOM 5304 O O . TYR D 1 168 ? 0.091 42.354 -19.267 1.00 29.59 168 TYR D O 1
ATOM 5313 N N . ILE D 1 169 ? -1.865 43.317 -19.757 1.00 29.70 169 ILE D N 1
ATOM 5314 C CA . ILE D 1 169 ? -2.339 42.101 -20.391 1.00 30.17 169 ILE D CA 1
ATOM 5315 C C . ILE D 1 169 ? -1.825 42.141 -21.809 1.00 31.82 169 ILE D C 1
ATOM 5316 O O . ILE D 1 169 ? -2.062 43.107 -22.534 1.00 32.32 169 ILE D O 1
ATOM 5321 N N . GLY D 1 170 ? -1.114 41.085 -22.188 1.00 32.86 170 GLY D N 1
ATOM 5322 C CA . GLY D 1 170 ? -0.512 40.977 -23.491 1.00 34.48 170 GLY D CA 1
ATOM 5323 C C . GLY D 1 170 ? -1.164 39.881 -24.304 1.00 36.60 170 GLY D C 1
ATOM 5324 O O . GLY D 1 170 ? -1.751 38.943 -23.742 1.00 36.67 170 GLY D O 1
ATOM 5325 N N . LYS D 1 171 ? -1.069 40.002 -25.624 1.00 37.42 171 LYS D N 1
ATOM 5326 C CA . LYS D 1 171 ? -1.521 38.969 -26.548 1.00 39.31 171 LYS D CA 1
ATOM 5327 C C . LYS D 1 171 ? -0.287 38.320 -27.168 1.00 40.08 171 LYS D C 1
ATOM 5328 O O . LYS D 1 171 ? 0.545 39.015 -27.740 1.00 41.00 171 LYS D O 1
ATOM 5334 N N . VAL D 1 172 ? -0.167 37.001 -27.040 1.00 39.91 172 VAL D N 1
ATOM 5335 C CA . VAL D 1 172 ? 0.900 36.261 -27.701 1.00 41.01 172 VAL D CA 1
ATOM 5336 C C . VAL D 1 172 ? 0.546 36.096 -29.168 1.00 43.60 172 VAL D C 1
ATOM 5337 O O . VAL D 1 172 ? -0.501 35.543 -29.511 1.00 44.46 172 VAL D O 1
ATOM 5341 N N . VAL D 1 173 ? 1.427 36.589 -30.028 1.00 45.18 173 VAL D N 1
ATOM 5342 C CA . VAL D 1 173 ? 1.166 36.666 -31.456 1.00 47.73 173 VAL D CA 1
ATOM 5343 C C . VAL D 1 173 ? 2.223 35.819 -32.122 1.00 49.89 173 VAL D C 1
ATOM 5344 O O . VAL D 1 173 ? 3.386 36.228 -32.170 1.00 49.74 173 VAL D O 1
ATOM 5348 N N . PRO D 1 174 ? 1.835 34.612 -32.582 1.00 51.65 174 PRO D N 1
ATOM 5349 C CA . PRO D 1 174 ? 2.724 33.702 -33.312 1.00 54.12 174 PRO D CA 1
ATOM 5350 C C . PRO D 1 174 ? 3.317 34.377 -34.546 1.00 56.60 174 PRO D C 1
ATOM 5351 O O . PRO D 1 174 ? 2.596 35.037 -35.299 1.00 57.12 174 PRO D O 1
ATOM 5355 N N . LEU D 1 175 ? 4.629 34.227 -34.707 1.00 58.18 175 LEU D N 1
ATOM 5356 C CA . LEU D 1 175 ? 5.360 34.792 -35.831 1.00 62.05 175 LEU D CA 1
ATOM 5357 C C . LEU D 1 175 ? 5.860 33.665 -36.720 1.00 64.75 175 LEU D C 1
ATOM 5358 O O . LEU D 1 175 ? 6.142 33.885 -37.885 1.00 67.58 175 LEU D O 1
ATOM 5363 N N . ALA D 1 176 ? 5.971 32.464 -36.144 1.00 65.30 176 ALA D N 1
ATOM 5364 C CA . ALA D 1 176 ? 6.502 31.275 -36.838 1.00 67.62 176 ALA D CA 1
ATOM 5365 C C . ALA D 1 176 ? 5.919 31.090 -38.237 1.00 70.29 176 ALA D C 1
ATOM 5366 O O . ALA D 1 176 ? 6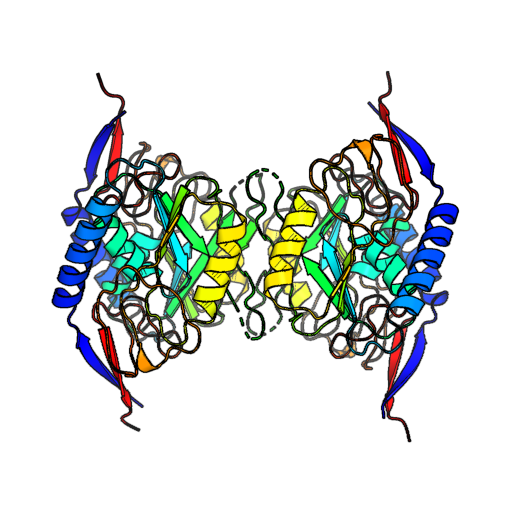.510 31.542 -39.219 1.00 72.80 176 ALA D O 1
#

Nearest PDB structures (foldseek):
  3ohp-assembly1_B  TM=1.006E+00  e=1.337E-36  Vibrio cholerae
  9k8m-assembly1_B  TM=9.872E-01  e=4.716E-29  Escherichia coli
  1g9t-assembly1_B  TM=9.907E-01  e=1.646E-28  Escherichia coli
  5knt-assembly1_A  TM=9.889E-01  e=3.424E-27  Escherichia coli
  4lyy-assembly1_C  TM=9.829E-01  e=2.440E-26  Shewanella pealeana ATCC 700345

Secondary structure (DSSP, 8-state):
-EEEEEEE-HHHHHHHHHHHHHHHHHHTTT-S-EEEEEETTTTHHHHHHHHHT--S--EEEEEEE------EEE--SS--TTSEEEEEEEEESS-HHHHHHHHHHHTT--SEEEEEEEEE-GGG-SS----SEEEEE--S--EEBTTB-BTTB-TT-SSEEEEEE--/-EEEEEEE-HHHHHHHHHHHHHHHHHHTTT-S-EEEEEETTTTHHHHHHHHTT--S--EEEEEEE------EEE--SS--TT-EEEEEEEEESS-HHHHHHHHHHHTT--SEEEEEEEEE-GGG--S----SEEEEE--S--EEBTTB-BTTB-TT-SSEEEEEE--/-EEEEEE-HHHHHHHHHHHHHHHHHHTTT-S-EEEEEETTTTHHHHHHHHHT--S--EEEEEEEE---S-EEEE--SS--TTSEEEEEEEEESS-HHHHHHHHHHHTT--SEEEEEEEEE-GGG-SS----SEEEEE--S--EEBTTB-BTTB-TT-SSEEEEE---/-EEEEEEE-HHHHHHHHHHHHHHHHHHTTT-S-EEEEEETTTTHHHHHHHHTT--S--EEEEEEE-----EEE--SS--TT-EEEEEEEEESS-HHHHHHHHHHHTT--SEEEEEEEEE-GGG-SS-----EEEEE--S--EEBTTB-BTTB-TT-SSEEEEEE--

Solvent-accessible surface area: 27227 Å² total; per-residue (Å²): 133,75,52,33,95,84,60,11,48,96,130,93,5,49,94,61,3,126,54,1,0,92,82,0,21,127,93,9,114,80,30,102,52,2,5,0,0,0,13,28,28,10,0,0,1,0,0,0,28,0,1,36,56,3,134,28,72,2,20,1,3,9,0,8,16,16,112,213,9,17,50,2,75,29,3,0,47,40,36,2,82,37,31,14,0,0,0,0,16,16,29,3,39,31,4,57,45,3,24,41,0,69,60,3,0,49,39,13,106,19,152,26,14,101,0,0,0,0,0,14,13,53,118,91,70,130,44,128,15,144,27,75,16,38,8,33,124,9,81,75,54,147,9,0,0,0,0,12,44,79,77,45,59,35,11,12,18,34,52,0,0,60,21,34,114,96,156,174,49,59,31,79,92,56,12,30,93,133,94,5,58,77,61,2,133,66,0,0,127,83,0,20,130,88,8,118,76,30,98,56,2,3,0,0,0,12,25,27,12,0,1,0,0,0,0,26,0,0,38,47,3,131,23,65,2,16,0,2,8,1,11,18,8,148,225,12,19,45,3,76,28,4,0,45,35,51,1,124,41,35,13,0,0,0,0,18,14,29,4,41,28,5,54,53,5,28,49,1,71,59,3,0,52,39,14,102,21,148,27,22,99,2,0,0,0,0,12,16,55,117,86,66,124,44,136,10,152,26,76,14,36,7,42,129,12,83,80,61,149,10,0,0,0,0,14,41,66,74,44,52,29,12,10,24,34,48,0,0,59,14,36,98,86,156,114,65,34,84,88,58,12,51,70,127,93,5,41,93,59,3,125,55,0,0,88,85,0,20,132,89,8,125,78,20,91,50,2,3,0,0,0,12,24,28,9,0,1,1,0,0,0,28,0,0,33,53,3,130,19,58,2,17,1,2,7,0,12,19,8,98,104,169,8,14,44,2,74,25,3,0,50,34,45,0,123,39,47,6,0,0,0,0,17,19,29,4,43,26,5,59,40,4,31,49,0,48,58,3,0,50,39,14,105,20,127,38,25,61,0,0,0,0,0,10,16,55,117,94,61,125,52,124,18,119,32,39,24,33,7,28,126,14,78,71,59,142,10,0,0,0,0,12,45,74,65,45,66,29,12,10,26,43,45,0,0,49,21,42,116,69,152,96,66,73,31,81,92,56,15,36,96,149,95,5,55,76,63,3,132,67,0,0,130,84,0,18,126,86,8,114,80,31,96,64,2,5,0,0,0,14,26,26,11,0,0,0,0,0,0,28,0,2,37,48,4,130,22,63,3,35,0,3,6,0,9,19,58,240,14,19,48,2,73,25,4,0,50,42,53,1,124,42,39,11,0,0,0,1,17,14,30,4,42,29,5,56,51,4,26,48,0,53,61,5,0,52,38,14,107,21,159,38,28,75,0,0,0,0,0,12,15,50,123,92,61,126,45,134,16,115,36,39,26,38,8,41,126,12,93,83,64,89,11,0,0,0,0,13,44,82,69,47,66,28,15,8,24,34,48,0,0,61,5,36,96,106,120

InterPro domains:
  IPR000836 Phosphoribosyltransferase domain [PF00156] (12-159)
  IPR000836 Phosphoribosyltransferase domain [cd06223] (18-135)
  IPR005904 Hypoxanthine phosphoribosyl transferase [TIGR01203] (7-172)
  IPR029057 Phosphoribosyltransferase-like [G3DSA:3.40.50.2020] (1-175)
  IPR029057 Phosphoribosyltransferase-like [SSF53271] (3-174)
  IPR050408 Hypoxanthine-guanine phosphoribosyltransferase [PTHR43340] (3-172)

Foldseek 3Di:
DKDKDFPFFLVLLLVLLLVVLVVVLVVCPPFPEEEEEEEPDQQPLSVVSNVVNHPDDYYYWYWYWDDVDTHTPGHTPDAQAQHEYEYEEAEQFQCVNVVVVVVVNVVRHHVYYAYEYAEYAPVRHNDDDDHDYYSYYDHPFQWAESRRDDVNPRPDHSGIIGMGDDD/DWDKAFDFDLVLLLVLLLVLLVVVQVVCPVFPEEEEEEEPDQFVLSVVSNVVNHPDDYHYWYWYWDPVDTHTPGDTPDAQAQHEYEYEYAEDFQCPNVVVVVVVNVVSHHVYYAYAYAEYADVRHNDDDDHDHYNYYDHPFQWAESRRDDVNPRPPHSGIIGMGDDD/DDKAFDFDLVLLLVLLLVVQVVVLVVCPPFLQEEEEEAPDQQVLSVVSNVVNHPHDYYYWYWYWDCVPDTHTPDDTPDAQAQGAYEYEEAEQFQCVNVVVVQVVNVVRHHVYYAYEYAEYAPVRHNDDDDHDYYSYYDHPFAWAESRRDDVNPRPDHSGIIGDDDDD/DWDKAFPFDLVLLLVLLLVVLVVVLVVCPPPQFEEEEEEPDQFPLSCVSNVVSNPHDYHYWYWYWDVDTHTPGDTPDAQAQGEYEYEEAEAFQCVNVVVVVVVNVVSHHVYYAYEYAEYAVVRHNDDDDHDYYSDYDHPFQWAESRRDDVNPRPDHSGIIGIGDPD

Sequence (667 aa):
KHTVEVMISEEQEVAQRIRELGQQITEHYQGSSDLVLVGLLRGSFVFMADLARQIHLTHQVDFMTASSRDVRILKDLDDDIKGKDVLLVEDIIDTGNTLNKVKEILALREPKSIRICCTLLDKPTRREVDVEVNWVGFEIPDEFVVGVGIDYAQKYRHLPYIGKVVPLAKHTVEVMISEQEVAQRIRELGQQITEHYQGSSDLVLVGLLRGSFVFMADLARQIHLTHQVDFMTASSRRDVRILKDLDDDIKGKDVLLVEDIIDTGNTLNKVKEILALREPKSIRICCTLLDKPTRREVDVEVNWVGFEIPDEFVVGVGIDYAQKYRHLPYIGKVVPLAHTVEVMISEQEVAQRIRELGQQITEHYQGSSDLVLVGLLRGSFVFMADLARQIHLTHQVDFMTASSSRDVRILKDLDDDIKGKDVLLVEDIIDTGNTLNKVKEILALREPKSIRICCTLLDKPTRREVDVEVNWVGFEIPDEFVVGVGIDYAQKYRHLPYIGKVVPLAKHTVEVMISEQEVAQRIRELGQQITEHYQGSSDLVLVGLLRGSFVFMADLARQIHLTHQVDFMTASRDVRILKDLDDDIKGKDVLLVEDIIDTGNTLNKVKEILALREPKSIRICCTLLDKPTRREVDVEVNWVGFEIPDEFVVGVGIDYAQKYRHLPYIGKVVPLA